Protein AF-A0A927X7N7-F1 (afdb_monomer_lite)

Radius of gyration: 31.45 Å; chains: 1; bounding box: 72×55×81 Å

Secondary structure (DSSP, 8-state):
--EEEEB---BT-GGGGGTT-TT-SSHHHHHHHHHHHHHHH--TTSEEEE-S--B-SSS-HHHHHTTS-SEEEEE--TT--S-HHHHHHHT-SEEESS-EEETTTEEE-SSPPHHHHH-TTSEEEE-S-TT---S-TTEEE-BGGGGTTSPEEHHHHHHHHHHHHTT----TT-STTGGG---SS-SS--B-TTSSB-HHHHHHTTEEEEEE-HHHHHHHHHHHHHHHHHHTT-GGGGGGSGGGS-HHHHHHHHHHHHHHHHHSTT---S-S--TTSTTS-HHHHHHHHHHHHHHHHHHHH-TTT-TT-S-TTTGGGSTTSS--EEEEETTEEEEEEETTTTTHHHHHHHHHHHHHH--HHHHHHHHTT--TTHHHHHHHHHHHTTT-----HHHHHHHHHHHHTTT-

pLDDT: mean 73.87, std 19.3, range [36.22, 98.62]

Sequence (408 aa):
MAIFVLSDTHFGHKRVLDFERFDFKTIEEHDEFIIKKWNSVVTKKDKVYHLGDVFFGKGDFQRIIHRLNGYKILVRGNHDQKGEEYFKRIGFDEVYSVPIYLQNNIVLSHEPLKEALDNPYLINIHGHLHGSTLKLDNYFCVSMDQINYTPMNLKNIIKHANKVLKSRKEKFLKEWYAKYYNFYIDKGIQYNEDGNVDIERSLSTQYIKIDLSYDELVLLNEISEFVTRIYLGQFSHLTSVGNLFDQKMIKEIENILAEIKEKYDGLSLGTTTGIYSQNAPNMAKICYDIHQKLRYQIYLSNKDRFENTVYSNNFIKASKENNVYVDRNEGKFILNVPLDLDKIIPNIIETYLYFYTWDNKSIVKIITNSSKNETYLLERILQLQNYFVFKNEEYIEKIRKLLEKFNC

Structure (mmCIF, N/CA/C/O backbone):
data_AF-A0A927X7N7-F1
#
_entry.id   AF-A0A927X7N7-F1
#
loop_
_atom_site.group_PDB
_atom_site.id
_atom_site.type_symbol
_atom_site.label_atom_id
_atom_site.label_alt_id
_atom_site.label_comp_id
_atom_site.label_asym_id
_atom_site.label_entity_id
_atom_site.label_seq_id
_atom_site.pdbx_PDB_ins_code
_atom_site.Cartn_x
_atom_site.Cartn_y
_atom_site.Cartn_z
_atom_site.occupancy
_atom_site.B_iso_or_equiv
_atom_site.auth_seq_id
_atom_site.auth_comp_id
_atom_site.auth_asym_id
_atom_site.auth_atom_id
_atom_site.pdbx_PDB_model_num
ATOM 1 N N . MET A 1 1 ? -7.754 4.394 -23.221 1.00 85.50 1 MET A N 1
ATOM 2 C CA . MET A 1 1 ? -6.333 4.690 -22.971 1.00 85.50 1 MET A CA 1
ATOM 3 C C . MET A 1 1 ? -5.984 4.130 -21.609 1.00 85.50 1 MET A C 1
ATOM 5 O O . MET A 1 1 ? -6.553 4.581 -20.620 1.00 85.50 1 MET A O 1
ATOM 9 N N . ALA A 1 2 ? -5.146 3.102 -21.574 1.00 95.25 2 ALA A N 1
ATOM 10 C CA . ALA A 1 2 ? -4.580 2.557 -20.349 1.00 95.25 2 ALA A CA 1
ATOM 11 C C . ALA A 1 2 ? -3.227 3.219 -20.043 1.00 95.25 2 ALA A C 1
ATOM 13 O O . ALA A 1 2 ? -2.623 3.858 -20.907 1.00 95.25 2 ALA A O 1
ATOM 14 N N . ILE A 1 3 ? -2.783 3.077 -18.795 1.00 96.56 3 ILE A N 1
ATOM 15 C CA . ILE A 1 3 ? -1.473 3.534 -18.334 1.00 96.56 3 ILE A CA 1
ATOM 16 C C . ILE A 1 3 ? -0.711 2.304 -17.857 1.00 96.56 3 ILE A C 1
ATOM 18 O O . ILE A 1 3 ? -1.228 1.545 -17.031 1.00 96.56 3 ILE A O 1
ATOM 22 N N . PHE A 1 4 ? 0.496 2.123 -18.375 1.00 98.06 4 PHE A N 1
ATOM 23 C CA . PHE A 1 4 ? 1.404 1.050 -18.003 1.00 98.06 4 PHE A CA 1
ATOM 24 C C . PHE A 1 4 ? 2.670 1.601 -17.353 1.00 98.06 4 PHE A C 1
ATOM 26 O O . PHE A 1 4 ? 3.049 2.745 -17.606 1.00 98.06 4 PHE A O 1
ATOM 33 N N . VAL A 1 5 ? 3.307 0.788 -16.514 1.00 97.81 5 VAL A N 1
ATOM 34 C CA . VAL A 1 5 ? 4.544 1.135 -15.808 1.00 97.81 5 VAL A CA 1
ATOM 35 C C . VAL A 1 5 ? 5.496 -0.062 -15.808 1.00 97.81 5 VAL A C 1
ATOM 37 O O . VAL A 1 5 ? 5.046 -1.206 -15.706 1.00 97.81 5 VAL A O 1
ATOM 40 N N . LEU A 1 6 ? 6.791 0.211 -15.950 1.00 98.31 6 LEU A N 1
ATOM 41 C CA . LEU A 1 6 ? 7.908 -0.741 -15.867 1.00 98.31 6 LEU A CA 1
ATOM 42 C C . LEU A 1 6 ? 9.229 0.012 -15.663 1.00 98.31 6 LEU A C 1
ATOM 44 O O . LEU A 1 6 ? 9.274 1.227 -15.854 1.00 98.31 6 LEU A O 1
ATOM 48 N N . SER A 1 7 ? 10.299 -0.710 -15.353 1.00 98.00 7 SER A N 1
ATOM 49 C CA . SER A 1 7 ? 11.662 -0.183 -15.248 1.00 98.00 7 SER A CA 1
ATOM 50 C C . SER A 1 7 ? 12.703 -1.186 -15.740 1.00 98.00 7 SER A C 1
ATOM 52 O O . SER A 1 7 ? 12.387 -2.363 -15.915 1.00 98.00 7 SER A O 1
ATOM 54 N N . ASP A 1 8 ? 13.945 -0.724 -15.905 1.00 97.50 8 ASP A N 1
ATOM 55 C CA . ASP A 1 8 ? 15.147 -1.565 -15.985 1.00 97.50 8 ASP A CA 1
ATOM 56 C C . ASP A 1 8 ? 15.133 -2.518 -17.192 1.00 97.50 8 ASP A C 1
ATOM 58 O O . ASP A 1 8 ? 15.432 -3.714 -17.090 1.00 97.50 8 ASP A O 1
ATOM 62 N N . THR A 1 9 ? 14.753 -1.985 -18.362 1.00 97.38 9 THR A N 1
ATOM 63 C CA . THR A 1 9 ? 14.808 -2.731 -19.631 1.00 97.38 9 THR A CA 1
ATOM 64 C C . THR A 1 9 ? 16.241 -3.099 -19.995 1.00 97.38 9 THR A C 1
ATOM 66 O O . THR A 1 9 ? 16.441 -4.165 -20.564 1.00 97.38 9 THR A O 1
ATOM 69 N N . HIS A 1 10 ? 17.227 -2.250 -19.675 1.00 96.25 10 HIS A N 1
ATOM 70 C CA . HIS A 1 10 ? 18.647 -2.492 -19.950 1.00 96.25 10 HIS A CA 1
ATOM 71 C C . HIS A 1 10 ? 18.942 -2.986 -21.378 1.00 96.25 10 HIS A C 1
ATOM 73 O O . HIS A 1 10 ? 19.803 -3.845 -21.585 1.00 96.25 10 HIS A O 1
ATOM 79 N N . PHE A 1 11 ? 18.269 -2.424 -22.386 1.00 96.81 11 PHE A N 1
ATOM 80 C CA . PHE A 1 11 ? 18.511 -2.794 -23.781 1.00 96.81 11 PHE A CA 1
ATOM 81 C C . PHE A 1 11 ? 20.000 -2.672 -24.144 1.00 96.81 11 PHE A C 1
ATOM 83 O O . PHE A 1 11 ? 20.681 -1.711 -23.763 1.00 96.81 11 PHE A O 1
ATOM 90 N N . GLY A 1 12 ? 20.526 -3.655 -24.878 1.00 94.44 12 GLY A N 1
ATOM 91 C CA . GLY A 1 12 ? 21.937 -3.706 -25.276 1.00 94.44 12 GLY A CA 1
ATOM 92 C C . GLY A 1 12 ? 22.947 -4.012 -24.154 1.00 94.44 12 GLY A C 1
ATOM 93 O O . GLY A 1 12 ? 24.152 -4.084 -24.426 1.00 94.44 12 GLY A O 1
ATOM 94 N N . HIS A 1 13 ? 22.510 -4.242 -22.910 1.00 94.31 13 HIS A N 1
ATOM 95 C CA . HIS A 1 13 ? 23.402 -4.505 -21.781 1.00 94.31 13 HIS A CA 1
ATOM 96 C C . HIS A 1 13 ? 23.939 -5.947 -21.765 1.00 94.31 13 HIS A C 1
ATOM 98 O O . HIS A 1 13 ? 23.544 -6.749 -20.939 1.00 94.31 13 HIS A O 1
ATOM 104 N N . LYS A 1 14 ? 24.919 -6.291 -22.608 1.00 94.06 14 LYS A N 1
ATOM 105 C CA . LYS A 1 14 ? 25.439 -7.678 -22.713 1.00 94.06 14 LYS A CA 1
ATOM 106 C C . LYS A 1 14 ? 25.784 -8.367 -21.383 1.00 94.06 14 LYS A C 1
ATOM 108 O O . LYS A 1 14 ? 25.515 -9.549 -21.240 1.00 94.06 14 LYS A O 1
ATOM 113 N N . ARG A 1 15 ? 26.359 -7.633 -20.424 1.00 92.44 15 ARG A N 1
ATOM 114 C CA . ARG A 1 15 ? 26.749 -8.183 -19.115 1.00 92.44 15 ARG A CA 1
ATOM 115 C C . ARG A 1 15 ? 25.564 -8.540 -18.223 1.00 92.44 15 ARG A C 1
ATOM 117 O O . ARG A 1 15 ? 25.735 -9.370 -17.345 1.00 92.44 15 ARG A O 1
ATOM 124 N N . VAL A 1 16 ? 24.382 -7.956 -18.438 1.00 91.31 16 VAL A N 1
ATOM 125 C CA . VAL A 1 16 ? 23.190 -8.243 -17.621 1.00 91.31 16 VAL A CA 1
ATOM 126 C C . VAL A 1 16 ? 22.792 -9.721 -17.691 1.00 91.31 16 VAL A C 1
ATOM 128 O O . VAL A 1 16 ? 22.247 -10.265 -16.735 1.00 91.31 16 VAL A O 1
ATOM 131 N N . LEU A 1 17 ? 23.125 -10.392 -18.799 1.00 92.44 17 LEU A N 1
ATOM 132 C CA . LEU A 1 17 ? 22.912 -11.827 -18.996 1.00 92.44 17 LEU A CA 1
ATOM 133 C C . LEU A 1 17 ? 23.724 -12.680 -18.013 1.00 92.44 17 LEU A C 1
ATOM 135 O O . LEU A 1 17 ? 23.289 -13.765 -17.640 1.00 92.44 17 LEU A O 1
ATOM 139 N N . ASP A 1 18 ? 24.879 -12.175 -17.570 1.00 90.00 18 ASP A N 1
ATOM 140 C CA . ASP A 1 18 ? 25.824 -12.916 -16.734 1.00 90.00 18 ASP A CA 1
ATOM 141 C C . ASP A 1 18 ? 25.447 -12.901 -15.246 1.00 90.00 18 ASP A C 1
ATOM 143 O O . ASP A 1 18 ? 25.983 -13.700 -14.479 1.00 90.00 18 ASP A O 1
ATOM 147 N N . PHE A 1 19 ? 24.581 -11.979 -14.808 1.00 86.56 19 PHE A N 1
ATOM 148 C CA . PHE A 1 19 ? 24.287 -11.791 -13.381 1.00 86.56 19 PHE A CA 1
ATOM 149 C C . PHE A 1 19 ? 22.804 -11.611 -13.031 1.00 86.56 19 PHE A C 1
ATOM 151 O O . PHE A 1 19 ? 22.468 -11.651 -11.849 1.00 86.56 19 PHE A O 1
ATOM 158 N N . GLU A 1 20 ? 21.917 -11.434 -14.013 1.00 86.25 20 GLU A N 1
ATOM 159 C CA . GLU A 1 20 ? 20.495 -11.163 -13.751 1.00 86.25 20 GLU A CA 1
ATOM 160 C C . GLU A 1 20 ? 19.556 -11.820 -14.776 1.00 86.25 20 GLU A C 1
ATOM 162 O O . GLU A 1 20 ? 18.546 -12.413 -14.412 1.00 86.25 20 GLU A O 1
ATOM 167 N N . ARG A 1 21 ? 19.902 -11.769 -16.068 1.00 91.00 21 ARG A N 1
ATOM 168 C CA . ARG A 1 21 ? 19.057 -12.186 -17.202 1.00 91.00 21 ARG A CA 1
ATOM 169 C C . ARG A 1 21 ? 19.477 -13.545 -17.776 1.00 91.00 21 ARG A C 1
ATOM 171 O O . ARG A 1 21 ? 19.653 -13.691 -18.984 1.00 91.00 21 ARG A O 1
ATOM 178 N N . PHE A 1 22 ? 19.635 -14.538 -16.904 1.00 88.75 22 PHE A N 1
ATOM 179 C CA . PHE A 1 22 ? 20.184 -15.862 -17.246 1.00 88.75 22 PHE A CA 1
ATOM 180 C C . PHE A 1 22 ? 19.350 -16.664 -18.261 1.00 88.75 22 PHE A C 1
ATOM 182 O O . PHE A 1 22 ? 19.844 -17.630 -18.840 1.00 88.75 22 PHE A O 1
ATOM 189 N N . ASP A 1 23 ? 18.093 -16.272 -18.480 1.00 91.31 23 ASP A N 1
ATOM 190 C CA . ASP A 1 23 ? 17.165 -16.952 -19.388 1.00 91.31 23 ASP A CA 1
ATOM 191 C C . ASP A 1 23 ? 17.466 -16.710 -20.879 1.00 91.31 23 ASP A C 1
ATOM 193 O O . ASP A 1 23 ? 16.881 -17.377 -21.734 1.00 91.31 23 ASP A O 1
ATOM 197 N N . PHE A 1 24 ? 18.368 -15.779 -21.213 1.00 95.38 24 PHE A N 1
ATOM 198 C CA . PHE A 1 24 ? 18.671 -15.404 -22.597 1.00 95.38 24 PHE A CA 1
ATOM 199 C C . PHE A 1 24 ? 20.110 -15.742 -22.973 1.00 95.38 24 PHE A C 1
ATOM 201 O O . PHE A 1 24 ? 21.051 -15.459 -22.232 1.00 95.38 24 PHE A O 1
ATOM 208 N N . LYS A 1 25 ? 20.299 -16.304 -24.170 1.00 94.44 25 LYS A N 1
ATOM 209 C CA . LYS A 1 25 ? 21.635 -16.675 -24.664 1.00 94.44 25 LYS A CA 1
ATOM 210 C C . LYS A 1 25 ? 22.382 -15.496 -25.266 1.00 94.44 25 LYS A C 1
ATOM 212 O O . LYS A 1 25 ? 23.611 -15.488 -25.271 1.00 94.44 25 LYS A O 1
ATOM 217 N N . THR A 1 26 ? 21.655 -14.529 -25.821 1.00 96.69 26 THR A N 1
ATOM 218 C CA . THR A 1 26 ? 22.235 -13.316 -26.404 1.00 96.69 26 THR A CA 1
ATOM 219 C C . THR A 1 26 ? 21.423 -12.083 -26.036 1.00 96.69 26 THR A C 1
ATOM 221 O O . THR A 1 26 ? 20.252 -12.169 -25.661 1.00 96.69 26 THR A O 1
ATOM 224 N N . ILE A 1 27 ? 22.048 -10.910 -26.158 1.00 95.19 27 ILE A N 1
ATOM 225 C CA . ILE A 1 27 ? 21.379 -9.648 -25.833 1.00 95.19 27 ILE A CA 1
ATOM 226 C C . ILE A 1 27 ? 20.285 -9.325 -26.851 1.00 95.19 27 ILE A C 1
ATOM 228 O O . ILE A 1 27 ? 19.275 -8.725 -26.517 1.00 95.19 27 ILE A O 1
ATOM 232 N N . GLU A 1 28 ? 20.448 -9.784 -28.088 1.00 95.50 28 GLU A N 1
ATOM 233 C CA . GLU A 1 28 ? 19.442 -9.656 -29.132 1.00 95.50 28 GLU A CA 1
ATOM 234 C C . GLU A 1 28 ? 18.194 -10.482 -28.791 1.00 95.50 28 GLU A C 1
ATOM 236 O O . GLU A 1 28 ? 17.083 -9.989 -28.947 1.00 95.50 28 GLU A O 1
ATOM 241 N N . GLU A 1 29 ? 18.354 -11.706 -28.270 1.00 97.50 29 GLU A N 1
ATOM 242 C CA . GLU A 1 29 ? 17.228 -12.528 -27.803 1.00 97.50 29 GLU A CA 1
ATOM 243 C C . GLU A 1 29 ? 16.470 -11.848 -26.653 1.00 97.50 29 GLU A C 1
ATOM 245 O O . GLU A 1 29 ? 15.239 -11.769 -26.680 1.00 97.50 29 GLU A O 1
ATOM 250 N N . HIS A 1 30 ? 17.208 -11.305 -25.683 1.00 96.69 30 HIS A N 1
ATOM 251 C CA . HIS A 1 30 ? 16.670 -10.526 -24.568 1.00 96.69 30 HIS A CA 1
ATOM 252 C C . HIS A 1 30 ? 15.881 -9.296 -25.045 1.00 96.69 30 HIS A C 1
ATOM 254 O O . HIS A 1 30 ? 14.713 -9.116 -24.686 1.00 96.69 30 HIS A O 1
ATOM 260 N N . ASP A 1 31 ? 16.492 -8.467 -25.892 1.00 97.00 31 ASP A N 1
ATOM 261 C CA . ASP A 1 31 ? 15.897 -7.220 -26.370 1.00 97.00 31 ASP A CA 1
ATOM 262 C C . ASP A 1 31 ? 14.623 -7.502 -27.191 1.00 97.00 31 ASP A C 1
ATOM 264 O O . ASP A 1 31 ? 13.586 -6.863 -26.988 1.00 97.00 31 ASP A O 1
ATOM 268 N N . GLU A 1 32 ? 14.653 -8.513 -28.067 1.00 97.94 32 GLU A N 1
ATOM 269 C CA . GLU A 1 32 ? 13.485 -8.964 -28.835 1.00 97.94 32 GLU A CA 1
ATOM 270 C C . GLU A 1 32 ? 12.359 -9.491 -27.941 1.00 97.94 32 GLU A C 1
ATOM 272 O O . GLU A 1 32 ? 11.175 -9.209 -28.175 1.00 97.94 32 GLU A O 1
ATOM 277 N N . PHE A 1 33 ? 12.708 -10.241 -26.895 1.00 97.94 33 PHE A N 1
ATOM 278 C CA . PHE A 1 33 ? 11.736 -10.766 -25.948 1.00 97.94 33 PHE A CA 1
ATOM 279 C C . PHE A 1 33 ? 11.012 -9.647 -25.198 1.00 97.94 33 PHE A C 1
ATOM 281 O O . PHE A 1 33 ? 9.778 -9.665 -25.122 1.00 97.94 33 PHE A O 1
ATOM 288 N N . ILE A 1 34 ? 11.743 -8.641 -24.709 1.00 98.12 34 ILE A N 1
ATOM 289 C CA . ILE A 1 34 ? 11.150 -7.478 -24.039 1.00 98.12 34 ILE A CA 1
ATOM 290 C C . ILE A 1 34 ? 10.229 -6.717 -24.994 1.00 98.12 34 ILE A C 1
ATOM 292 O O . ILE A 1 34 ? 9.098 -6.404 -24.621 1.00 98.12 34 ILE A O 1
ATOM 296 N N . ILE A 1 35 ? 10.645 -6.469 -26.243 1.00 98.50 35 ILE A N 1
ATOM 297 C CA . ILE A 1 35 ? 9.798 -5.797 -27.247 1.00 98.50 35 ILE A CA 1
ATOM 298 C C . ILE A 1 35 ? 8.498 -6.580 -27.470 1.00 98.50 35 ILE A C 1
ATOM 300 O O . ILE A 1 35 ? 7.408 -5.996 -27.510 1.00 98.50 35 ILE A O 1
ATOM 304 N N . LYS A 1 36 ? 8.586 -7.910 -27.585 1.00 98.50 36 LYS A N 1
ATOM 305 C CA . LYS A 1 36 ? 7.416 -8.783 -27.741 1.00 98.50 36 LYS A CA 1
ATOM 306 C C . LYS A 1 36 ? 6.487 -8.697 -26.529 1.00 98.50 36 LYS A C 1
ATOM 308 O O . LYS A 1 36 ? 5.278 -8.550 -26.706 1.00 98.50 36 LYS A O 1
ATOM 313 N N . LYS A 1 37 ? 7.026 -8.778 -25.310 1.00 98.38 37 LYS A N 1
ATOM 314 C CA . LYS A 1 37 ? 6.245 -8.686 -24.067 1.00 98.38 37 LYS A CA 1
ATOM 315 C C . LYS A 1 37 ? 5.596 -7.318 -23.900 1.00 98.38 37 LYS A C 1
ATOM 317 O O . LYS A 1 37 ? 4.398 -7.254 -23.627 1.00 98.38 37 LYS A O 1
ATOM 322 N N . TRP A 1 38 ? 6.332 -6.246 -24.174 1.00 98.62 38 TRP A N 1
ATOM 323 C CA . TRP A 1 38 ? 5.816 -4.881 -24.183 1.00 98.62 38 TRP A CA 1
ATOM 324 C C . TRP A 1 38 ? 4.609 -4.744 -25.109 1.00 98.62 38 TRP A C 1
ATOM 326 O O . TRP A 1 38 ? 3.512 -4.374 -24.688 1.00 98.62 38 TRP A O 1
ATOM 336 N N . ASN A 1 39 ? 4.785 -5.110 -26.378 1.00 98.62 39 ASN A N 1
ATOM 337 C CA . ASN A 1 39 ? 3.752 -4.947 -27.396 1.00 98.62 39 ASN A CA 1
ATOM 338 C C . ASN A 1 39 ? 2.583 -5.933 -27.248 1.00 98.62 39 ASN A C 1
ATOM 340 O O . ASN A 1 39 ? 1.542 -5.722 -27.867 1.00 98.62 39 ASN A O 1
ATOM 344 N N . SER A 1 40 ? 2.722 -6.980 -26.427 1.00 98.38 40 SER A N 1
ATOM 345 C CA . SER A 1 40 ? 1.627 -7.915 -26.135 1.00 98.38 40 SER A CA 1
ATOM 346 C C . SER A 1 40 ? 0.517 -7.306 -25.272 1.00 98.38 40 SER A C 1
ATOM 348 O O . SER A 1 40 ? -0.619 -7.773 -25.333 1.00 98.38 40 SER A O 1
ATOM 350 N N . VAL A 1 41 ? 0.826 -6.259 -24.495 1.00 98.06 41 VAL A N 1
ATOM 351 C CA . VAL A 1 41 ? -0.134 -5.604 -23.587 1.00 98.06 41 VAL A CA 1
ATOM 352 C C . VAL A 1 41 ? -0.330 -4.116 -23.873 1.00 98.06 41 VAL A C 1
ATOM 354 O O . VAL A 1 41 ? -1.368 -3.569 -23.506 1.00 98.06 41 VAL A O 1
ATOM 357 N N . VAL A 1 42 ? 0.624 -3.463 -24.545 1.00 98.50 42 VAL A N 1
ATOM 358 C CA . VAL A 1 42 ? 0.575 -2.026 -24.849 1.00 98.50 42 VAL A CA 1
ATOM 359 C C . VAL A 1 42 ? 0.154 -1.781 -26.296 1.00 98.50 42 VAL A C 1
ATOM 361 O O . VAL A 1 42 ? 0.798 -2.244 -27.242 1.00 98.50 42 VAL A O 1
ATOM 364 N N . THR A 1 43 ? -0.894 -0.975 -26.484 1.00 98.31 43 THR A N 1
ATOM 365 C CA . THR A 1 43 ? -1.308 -0.480 -27.803 1.00 98.31 43 THR A CA 1
ATOM 366 C C . THR A 1 43 ? -0.713 0.899 -28.096 1.00 98.31 43 THR A C 1
ATOM 368 O O . THR A 1 43 ? -0.289 1.626 -27.201 1.00 98.31 43 THR A O 1
ATOM 371 N N . LYS A 1 44 ? -0.744 1.328 -29.364 1.00 97.50 44 LYS A N 1
ATOM 372 C CA . LYS A 1 44 ? -0.259 2.661 -29.777 1.00 97.50 44 LYS A CA 1
ATOM 373 C C . LYS A 1 44 ? -0.983 3.840 -29.107 1.00 97.50 44 LYS A C 1
ATOM 375 O O . LYS A 1 44 ? -0.472 4.950 -29.152 1.00 97.50 44 LYS A O 1
ATOM 380 N N . LYS A 1 45 ? -2.172 3.620 -28.529 1.00 97.69 45 LYS A N 1
ATOM 381 C CA . LYS A 1 45 ? -2.984 4.661 -27.872 1.00 97.69 45 LYS A CA 1
ATOM 382 C C . LYS A 1 45 ? -2.753 4.745 -26.362 1.00 97.69 45 LYS A C 1
ATOM 384 O O . LYS A 1 45 ? -3.357 5.600 -25.719 1.00 97.69 45 LYS A O 1
ATOM 389 N N . ASP A 1 46 ? -1.978 3.830 -25.790 1.00 98.50 46 ASP A N 1
ATOM 390 C CA . ASP A 1 46 ? -1.747 3.764 -24.348 1.00 98.50 46 ASP A CA 1
ATOM 391 C C . ASP A 1 46 ? -0.544 4.611 -23.936 1.00 98.50 46 ASP A C 1
ATOM 393 O O . ASP A 1 46 ? 0.294 4.961 -24.766 1.00 98.50 46 ASP A O 1
ATOM 397 N N . LYS A 1 47 ? -0.463 4.942 -22.646 1.00 98.12 47 LYS A N 1
ATOM 398 C CA . LYS A 1 47 ? 0.695 5.620 -22.054 1.00 98.12 47 LYS A CA 1
ATOM 399 C C . LYS A 1 47 ? 1.564 4.616 -21.316 1.00 98.12 47 LYS A C 1
ATOM 401 O O . LYS A 1 47 ? 1.030 3.736 -20.639 1.00 98.12 47 LYS A O 1
ATOM 406 N N . VAL A 1 48 ? 2.879 4.780 -21.394 1.00 98.50 48 VAL A N 1
ATOM 407 C CA . VAL A 1 48 ? 3.836 3.956 -20.656 1.00 98.50 48 VAL A CA 1
ATOM 408 C C . VAL A 1 48 ? 4.825 4.841 -19.919 1.00 98.50 48 VAL A C 1
ATOM 410 O O . VAL A 1 48 ? 5.534 5.622 -20.545 1.00 98.50 48 VAL A O 1
ATOM 413 N N . TYR A 1 49 ? 4.882 4.690 -18.600 1.00 98.50 49 TYR A N 1
ATOM 414 C CA . TYR A 1 49 ? 5.944 5.243 -17.770 1.00 98.50 49 TYR A CA 1
ATOM 415 C C . TYR A 1 49 ? 7.083 4.224 -17.679 1.00 98.50 49 TYR A C 1
ATOM 417 O O . TYR A 1 49 ? 6.896 3.128 -17.153 1.00 98.50 49 TYR A O 1
ATOM 425 N N . HIS A 1 50 ? 8.250 4.585 -18.202 1.00 98.62 50 HIS A N 1
ATOM 426 C CA . HIS A 1 50 ? 9.492 3.851 -18.008 1.00 98.62 50 HIS A CA 1
ATOM 427 C C . HIS A 1 50 ? 10.250 4.494 -16.851 1.00 98.62 50 HIS A C 1
ATOM 429 O O . HIS A 1 50 ? 10.627 5.660 -16.940 1.00 98.62 50 HIS A O 1
ATOM 435 N N . LEU A 1 51 ? 10.474 3.756 -15.771 1.00 98.44 51 LEU A N 1
ATOM 436 C CA . LEU A 1 51 ? 11.067 4.280 -14.542 1.00 98.44 51 LEU A CA 1
ATOM 437 C C . LEU A 1 51 ? 12.586 4.130 -14.513 1.00 98.44 51 LEU A C 1
ATOM 439 O O . LEU A 1 51 ? 13.148 3.805 -13.483 1.00 98.44 51 LEU A O 1
ATOM 443 N N . GLY A 1 52 ? 13.237 4.400 -15.640 1.00 97.50 52 GLY A N 1
ATOM 444 C CA . GLY A 1 52 ? 14.690 4.507 -15.701 1.00 97.50 52 GLY A CA 1
ATOM 445 C C . GLY A 1 52 ? 15.422 3.244 -16.140 1.00 97.50 52 GLY A C 1
ATOM 446 O O . GLY A 1 52 ? 14.830 2.172 -16.253 1.00 97.50 52 GLY A O 1
ATOM 447 N N . ASP A 1 53 ? 16.701 3.432 -16.444 1.00 97.12 53 ASP A N 1
ATOM 448 C CA . ASP A 1 53 ? 17.668 2.434 -16.900 1.00 97.12 53 ASP A CA 1
ATOM 449 C C . ASP A 1 53 ? 17.227 1.719 -18.183 1.00 97.12 53 ASP A C 1
ATOM 451 O O . ASP A 1 53 ? 17.028 0.502 -18.262 1.00 97.12 53 ASP A O 1
ATOM 455 N N . VAL A 1 54 ? 17.053 2.532 -19.230 1.00 97.12 54 VAL A N 1
ATOM 456 C CA . VAL A 1 54 ? 16.497 2.087 -20.515 1.00 97.12 54 VAL A CA 1
ATOM 457 C C . VAL A 1 54 ? 17.488 1.225 -21.301 1.00 97.12 54 VAL A C 1
ATOM 459 O O . VAL A 1 54 ? 17.131 0.233 -21.929 1.00 97.12 54 VAL A O 1
ATOM 462 N N . PHE A 1 55 ? 18.755 1.620 -21.329 1.00 94.81 55 PHE A N 1
ATOM 463 C CA . PHE A 1 55 ? 19.776 0.936 -22.116 1.00 94.81 55 PHE A CA 1
ATOM 464 C C . PHE A 1 55 ? 21.157 1.095 -21.497 1.00 94.81 55 PHE A C 1
ATOM 466 O O . PHE A 1 55 ? 21.414 2.023 -20.731 1.00 94.81 55 PHE A O 1
ATOM 473 N N . PHE A 1 56 ? 22.080 0.215 -21.881 1.00 89.94 56 PHE A N 1
ATOM 474 C CA . PHE A 1 56 ? 23.475 0.307 -21.467 1.00 89.94 56 PHE A CA 1
ATOM 475 C C . PHE A 1 56 ? 24.425 0.101 -22.647 1.00 89.94 56 PHE A C 1
ATOM 477 O O . PHE A 1 56 ? 24.232 -0.765 -23.497 1.00 89.94 56 PHE A O 1
ATOM 484 N N . GLY A 1 57 ? 25.508 0.877 -22.674 1.00 82.69 57 GLY A N 1
ATOM 485 C CA . GLY A 1 57 ? 26.558 0.748 -23.681 1.00 82.69 57 GLY A CA 1
ATOM 486 C C . GLY A 1 57 ? 26.246 1.461 -24.999 1.00 82.69 57 GLY A C 1
ATOM 487 O O . GLY A 1 57 ? 25.685 2.556 -25.021 1.00 82.69 57 GLY A O 1
ATOM 488 N N . LYS A 1 58 ? 26.707 0.878 -26.110 1.00 80.62 58 LYS A N 1
ATOM 489 C CA . LYS A 1 58 ? 26.561 1.429 -27.465 1.00 80.62 58 LYS A CA 1
ATOM 490 C C . LYS A 1 58 ? 25.646 0.519 -28.280 1.00 80.62 58 LYS A C 1
ATOM 492 O O . LYS A 1 58 ? 25.909 -0.676 -28.365 1.00 80.62 58 LYS A O 1
ATOM 497 N N . GLY A 1 59 ? 24.635 1.093 -28.919 1.00 82.62 59 GLY A N 1
ATOM 498 C CA . GLY A 1 59 ? 23.694 0.373 -29.771 1.00 82.62 59 GLY A CA 1
ATOM 499 C C . GLY A 1 59 ? 22.778 1.331 -30.527 1.00 82.62 59 GLY A C 1
ATOM 500 O O . GLY A 1 59 ? 22.755 2.533 -30.247 1.00 82.62 59 GLY A O 1
ATOM 501 N N . ASP A 1 60 ? 22.022 0.803 -31.488 1.00 87.75 60 ASP A N 1
ATOM 502 C CA . ASP A 1 60 ? 20.983 1.562 -32.191 1.00 87.75 60 ASP A CA 1
ATOM 503 C C . ASP A 1 60 ? 19.683 1.565 -31.370 1.00 87.75 60 ASP A C 1
ATOM 505 O O . ASP A 1 60 ? 18.681 0.930 -31.707 1.00 87.75 60 ASP A O 1
ATOM 509 N N . PHE A 1 61 ? 19.723 2.264 -30.234 1.00 93.12 61 PHE A N 1
ATOM 510 C CA . PHE A 1 61 ? 18.591 2.339 -29.309 1.00 93.12 61 PHE A CA 1
ATOM 511 C C . PHE A 1 61 ? 17.387 3.045 -29.933 1.00 93.12 61 PHE A C 1
ATOM 513 O O . PHE A 1 61 ? 16.253 2.720 -29.599 1.00 93.12 61 PHE A O 1
ATOM 520 N N . GLN A 1 62 ? 17.605 3.946 -30.897 1.00 95.69 62 GLN A N 1
ATOM 521 C CA . GLN A 1 62 ? 16.513 4.580 -31.630 1.00 95.69 62 GLN A CA 1
ATOM 522 C C . GLN A 1 62 ? 15.650 3.533 -32.342 1.00 95.69 62 GLN A C 1
ATOM 524 O O . GLN A 1 62 ? 14.426 3.568 -32.200 1.00 95.69 62 GLN A O 1
ATOM 529 N N . ARG A 1 63 ? 16.260 2.564 -33.041 1.00 95.69 63 ARG A N 1
ATOM 530 C CA . ARG A 1 63 ? 15.506 1.470 -33.679 1.00 95.69 63 ARG A CA 1
ATOM 531 C C . ARG A 1 63 ? 14.718 0.629 -32.679 1.00 95.69 63 ARG A C 1
ATOM 533 O O . ARG A 1 63 ? 13.607 0.219 -33.001 1.00 95.69 63 ARG A O 1
ATOM 540 N N . ILE A 1 64 ? 15.262 0.383 -31.488 1.00 96.62 64 ILE A N 1
ATOM 541 C CA . ILE A 1 64 ? 14.569 -0.374 -30.435 1.00 96.62 64 ILE A CA 1
ATOM 542 C C . ILE A 1 64 ? 13.359 0.413 -29.922 1.00 96.62 64 ILE A C 1
ATOM 544 O O . ILE A 1 64 ? 12.236 -0.085 -29.975 1.00 96.62 64 ILE A O 1
ATOM 548 N N . ILE A 1 65 ? 13.554 1.668 -29.505 1.00 97.81 65 ILE A N 1
ATOM 549 C CA . ILE A 1 65 ? 12.494 2.492 -28.904 1.00 97.81 65 ILE A CA 1
ATOM 550 C C . ILE A 1 65 ? 11.338 2.748 -29.881 1.00 97.81 65 ILE A C 1
ATOM 552 O O . ILE A 1 65 ? 10.177 2.729 -29.472 1.00 97.81 65 ILE A O 1
ATOM 556 N N . HIS A 1 66 ? 11.612 2.904 -31.179 1.00 97.31 66 HIS A N 1
ATOM 557 C CA . HIS A 1 66 ? 10.566 3.090 -32.196 1.00 97.31 66 HIS A CA 1
ATOM 558 C C . HIS A 1 66 ? 9.682 1.851 -32.414 1.00 97.31 66 HIS A C 1
ATOM 560 O O . HIS A 1 66 ? 8.585 1.967 -32.961 1.00 97.31 66 HIS A O 1
ATOM 566 N N . ARG A 1 67 ? 10.128 0.663 -31.989 1.00 98.19 67 ARG A N 1
ATOM 567 C CA . ARG A 1 67 ? 9.337 -0.575 -32.059 1.00 98.19 67 ARG A CA 1
ATOM 568 C C . ARG A 1 67 ? 8.415 -0.759 -30.858 1.00 98.19 67 ARG A C 1
ATOM 570 O O . ARG A 1 67 ? 7.562 -1.645 -30.896 1.00 98.19 67 ARG A O 1
ATOM 577 N N . LEU A 1 68 ? 8.572 0.045 -29.809 1.00 98.56 68 LEU A N 1
ATOM 578 C CA . LEU A 1 68 ? 7.747 -0.015 -28.608 1.00 98.56 68 LEU A CA 1
ATOM 579 C C . LEU A 1 68 ? 6.467 0.804 -28.803 1.00 98.56 68 LEU A C 1
ATOM 581 O O . LEU A 1 68 ? 6.502 2.013 -29.055 1.00 98.56 68 LEU A O 1
ATOM 585 N N . ASN A 1 69 ? 5.322 0.138 -28.662 1.00 98.56 69 ASN A N 1
ATOM 586 C CA . ASN A 1 69 ? 4.017 0.783 -28.714 1.00 98.56 69 ASN A CA 1
ATOM 587 C C . ASN A 1 69 ? 3.812 1.756 -27.544 1.00 98.56 69 ASN A C 1
ATOM 589 O O . ASN A 1 69 ? 4.323 1.554 -26.442 1.00 98.56 69 ASN A O 1
ATOM 593 N N . GLY A 1 70 ? 2.965 2.756 -27.781 1.00 98.31 70 GLY A N 1
ATOM 594 C CA . GLY A 1 70 ? 2.474 3.682 -26.767 1.00 98.31 70 GLY A CA 1
ATOM 595 C C . GLY A 1 70 ? 3.216 5.016 -26.738 1.00 98.31 70 GLY A C 1
ATOM 596 O O . GLY A 1 70 ? 4.280 5.188 -27.342 1.00 98.31 70 GLY A O 1
ATOM 597 N N . TYR A 1 71 ? 2.610 5.953 -26.020 1.00 98.50 71 TYR A N 1
ATOM 598 C CA . TYR A 1 71 ? 3.179 7.242 -25.656 1.00 98.50 71 TYR A CA 1
ATOM 599 C C . TYR A 1 71 ? 4.102 7.044 -24.450 1.00 98.50 71 TYR A C 1
ATOM 601 O O . TYR A 1 71 ? 3.642 6.660 -23.370 1.00 98.50 71 TYR A O 1
ATOM 609 N N . LYS A 1 72 ? 5.404 7.223 -24.651 1.00 98.62 72 LYS A N 1
ATOM 610 C CA . LYS A 1 72 ? 6.467 6.798 -23.738 1.00 98.62 72 LYS A CA 1
ATOM 611 C C . LYS A 1 72 ? 6.975 7.981 -22.928 1.00 98.62 72 LYS A C 1
ATOM 613 O O . LYS A 1 72 ? 7.494 8.946 -23.479 1.00 98.62 72 LYS A O 1
ATOM 618 N N . ILE A 1 73 ? 6.866 7.861 -21.614 1.00 98.62 73 ILE A N 1
ATOM 619 C CA . ILE A 1 73 ? 7.308 8.849 -20.636 1.00 98.62 73 ILE A CA 1
ATOM 620 C C . ILE A 1 73 ? 8.460 8.229 -19.852 1.00 98.62 73 ILE A C 1
ATOM 622 O O . ILE A 1 73 ? 8.279 7.186 -19.229 1.00 98.62 73 ILE A O 1
ATOM 626 N N . LEU A 1 74 ? 9.636 8.845 -19.882 1.00 98.62 74 LEU A N 1
ATOM 627 C CA . LEU A 1 74 ? 10.803 8.381 -19.135 1.00 98.62 74 LEU A CA 1
ATOM 628 C C . LEU A 1 74 ? 10.952 9.161 -17.828 1.00 98.62 74 LEU A C 1
ATOM 630 O O . LEU A 1 74 ? 11.050 10.383 -17.856 1.00 98.62 74 LEU A O 1
ATOM 634 N N . VAL A 1 75 ? 11.047 8.460 -16.702 1.00 98.31 75 VAL A N 1
ATOM 635 C CA . VAL A 1 75 ? 11.634 8.974 -15.457 1.00 98.31 75 VAL A CA 1
ATOM 636 C C . VAL A 1 75 ? 13.047 8.412 -15.391 1.00 98.31 75 VAL A C 1
ATOM 638 O O . VAL A 1 75 ? 13.206 7.207 -15.263 1.00 98.31 75 VAL A O 1
ATOM 641 N N . ARG A 1 76 ? 14.063 9.256 -15.575 1.00 97.56 76 ARG A N 1
ATOM 642 C CA . ARG A 1 76 ? 15.452 8.813 -15.774 1.00 97.56 76 ARG A CA 1
ATOM 643 C C . ARG A 1 76 ? 15.998 8.082 -14.546 1.00 97.56 76 ARG A C 1
ATOM 645 O O . ARG A 1 76 ? 15.828 8.558 -13.424 1.00 97.56 76 ARG A O 1
ATOM 652 N N . GLY A 1 77 ? 16.686 6.971 -14.797 1.00 96.31 77 GLY A N 1
ATOM 653 C CA . GLY A 1 77 ? 17.456 6.226 -13.804 1.00 96.31 77 GLY A CA 1
ATOM 654 C C . GLY A 1 77 ? 18.922 6.642 -13.737 1.00 96.31 77 GLY A C 1
ATOM 655 O O . GLY A 1 77 ? 19.367 7.546 -14.455 1.00 96.31 77 GLY A O 1
ATOM 656 N N . ASN A 1 78 ? 19.694 5.988 -12.868 1.00 94.38 78 ASN A N 1
ATOM 657 C CA . ASN A 1 78 ? 21.102 6.328 -12.651 1.00 94.38 78 ASN A CA 1
ATOM 658 C C . ASN A 1 78 ? 21.999 5.965 -13.852 1.00 94.38 78 ASN A C 1
ATOM 660 O O . ASN A 1 78 ? 23.056 6.581 -14.039 1.00 94.38 78 ASN A O 1
ATOM 664 N N . HIS A 1 79 ? 21.590 5.018 -14.701 1.00 91.88 79 HIS A N 1
ATOM 665 C CA . HIS A 1 79 ? 22.294 4.685 -15.942 1.00 91.88 79 HIS A CA 1
ATOM 666 C C . HIS A 1 79 ? 21.853 5.536 -17.145 1.00 91.88 79 HIS A C 1
ATOM 668 O O . HIS A 1 79 ? 22.576 5.614 -18.144 1.00 91.88 79 HIS A O 1
ATOM 674 N N . ASP A 1 80 ? 20.756 6.289 -17.031 1.00 94.06 80 ASP A N 1
ATOM 675 C CA . ASP A 1 80 ? 20.247 7.189 -18.071 1.00 94.06 80 ASP A CA 1
ATOM 676 C C . ASP A 1 80 ? 20.991 8.537 -18.098 1.00 94.06 80 ASP A C 1
ATOM 678 O O . ASP A 1 80 ? 20.410 9.620 -17.995 1.00 94.06 80 ASP A O 1
ATOM 682 N N . GLN A 1 81 ? 22.313 8.503 -18.260 1.00 90.94 81 GLN A N 1
ATOM 683 C CA . GLN A 1 81 ? 23.188 9.680 -18.140 1.00 90.94 81 GLN A CA 1
ATOM 684 C C . GLN A 1 81 ? 23.060 10.691 -19.294 1.00 90.94 81 GLN A C 1
ATOM 686 O O . GLN A 1 81 ? 23.600 11.796 -19.222 1.00 90.94 81 GLN A O 1
ATOM 691 N N . LYS A 1 82 ? 22.360 10.340 -20.380 1.00 92.06 82 LYS A N 1
ATOM 692 C CA . LYS A 1 82 ? 22.131 11.249 -21.513 1.00 92.06 82 LYS A CA 1
ATOM 693 C C . LYS A 1 82 ? 21.088 12.318 -21.165 1.00 92.06 82 LYS A C 1
ATOM 695 O O . LYS A 1 82 ? 20.190 12.088 -20.367 1.00 92.06 82 LYS A O 1
ATOM 700 N N . GLY A 1 83 ? 21.205 13.497 -21.773 1.00 91.25 83 GLY A N 1
ATOM 701 C CA . GLY A 1 83 ? 20.247 14.588 -21.569 1.00 91.25 83 GLY A CA 1
ATOM 702 C C . GLY A 1 83 ? 18.854 14.280 -22.127 1.00 91.25 83 GLY A C 1
ATOM 703 O O . GLY A 1 83 ? 18.692 13.412 -22.984 1.00 91.25 83 GLY A O 1
ATOM 704 N N . GLU A 1 84 ? 17.852 15.033 -21.678 1.00 95.06 84 GLU A N 1
ATOM 705 C CA . GLU A 1 84 ? 16.452 14.911 -22.113 1.00 95.06 84 GLU A CA 1
ATOM 706 C C . GLU A 1 84 ? 16.285 14.944 -23.642 1.00 95.06 84 GLU A C 1
ATOM 708 O O . GLU A 1 84 ? 15.592 14.095 -24.204 1.00 95.06 84 GLU A O 1
ATOM 713 N N . GLU A 1 85 ? 16.976 15.853 -24.336 1.00 96.19 85 GLU A N 1
ATOM 714 C CA . GLU A 1 85 ? 16.905 15.969 -25.801 1.00 96.19 85 GLU A CA 1
ATOM 715 C C . GLU A 1 85 ? 17.334 14.690 -26.528 1.00 96.19 85 GLU A C 1
ATOM 717 O O . GLU A 1 85 ? 16.799 14.360 -27.587 1.00 96.19 85 GLU A O 1
ATOM 722 N N . TYR A 1 86 ? 18.299 13.950 -25.969 1.00 96.00 86 TYR A N 1
ATOM 723 C CA . TYR A 1 86 ? 18.722 12.672 -26.535 1.00 96.00 86 TYR A CA 1
ATOM 724 C C . TYR A 1 86 ? 17.578 11.659 -26.472 1.00 96.00 86 TYR A C 1
ATOM 726 O O . TYR A 1 86 ? 17.251 11.048 -27.488 1.00 96.00 86 TYR A O 1
ATOM 734 N N . PHE A 1 87 ? 16.956 11.510 -25.300 1.00 97.44 87 PHE A N 1
ATOM 735 C CA . PHE A 1 87 ? 15.870 10.556 -25.085 1.00 97.44 87 PHE A CA 1
ATOM 736 C C . PHE A 1 87 ? 14.634 10.897 -25.922 1.00 97.44 87 PHE A C 1
ATOM 738 O O . PHE A 1 87 ? 14.052 10.008 -26.546 1.00 97.44 87 PHE A O 1
ATOM 745 N N . LYS A 1 88 ? 14.302 12.189 -26.037 1.00 97.38 88 LYS A N 1
ATOM 746 C CA . LYS A 1 88 ? 13.245 12.654 -26.941 1.00 97.38 88 LYS A CA 1
ATOM 747 C C . LYS A 1 88 ? 13.541 12.305 -28.398 1.00 97.38 88 LYS A C 1
ATOM 749 O O . LYS A 1 88 ? 12.709 11.714 -29.081 1.00 97.38 88 LYS A O 1
ATOM 754 N N . ARG A 1 89 ? 14.764 12.578 -28.865 1.00 96.69 89 ARG A N 1
ATOM 755 C CA . ARG A 1 89 ? 15.182 12.282 -30.246 1.00 96.69 89 ARG A CA 1
ATOM 756 C C . ARG A 1 89 ? 15.102 10.794 -30.597 1.00 96.69 89 ARG A C 1
ATOM 758 O O . ARG A 1 89 ? 14.774 10.465 -31.733 1.00 96.69 89 ARG A O 1
ATOM 765 N N . ILE A 1 90 ? 15.411 9.895 -29.661 1.00 95.81 90 ILE A N 1
ATOM 766 C CA . ILE A 1 90 ? 15.357 8.449 -29.930 1.00 95.81 90 ILE A CA 1
ATOM 767 C C . ILE A 1 90 ? 13.942 7.858 -29.841 1.00 95.81 90 ILE A C 1
ATOM 769 O O . ILE A 1 90 ? 13.772 6.693 -30.198 1.00 95.81 90 ILE A O 1
ATOM 773 N N . GLY A 1 91 ? 12.941 8.639 -29.418 1.00 96.75 91 GLY A N 1
ATOM 774 C CA . GLY A 1 91 ? 11.527 8.268 -29.504 1.00 96.75 91 GLY A CA 1
ATOM 775 C C . GLY A 1 91 ? 10.741 8.263 -28.190 1.00 96.75 91 GLY A C 1
ATOM 776 O O . GLY A 1 91 ? 9.635 7.724 -28.190 1.00 96.75 91 GLY A O 1
ATOM 777 N N . PHE A 1 92 ? 11.267 8.810 -27.086 1.00 98.38 92 PHE A N 1
ATOM 778 C CA . PHE A 1 92 ? 10.442 9.124 -25.909 1.00 98.38 92 PHE A CA 1
ATOM 779 C C . PHE A 1 92 ? 9.663 10.423 -26.131 1.00 98.38 92 PHE A C 1
ATOM 781 O O . PHE A 1 92 ? 10.190 11.383 -26.685 1.00 98.38 92 PHE A O 1
ATOM 788 N N . ASP A 1 93 ? 8.417 10.470 -25.681 1.00 98.38 93 ASP A N 1
ATOM 789 C CA . ASP A 1 93 ? 7.549 11.633 -25.860 1.00 98.38 93 ASP A CA 1
ATOM 790 C C . ASP A 1 93 ? 7.774 12.674 -24.746 1.00 98.38 93 ASP A C 1
ATOM 792 O O . ASP A 1 93 ? 7.840 13.879 -24.995 1.00 98.38 93 ASP A O 1
ATOM 796 N N . GLU A 1 94 ? 7.988 12.203 -23.514 1.00 98.25 94 GLU A N 1
ATOM 797 C CA . GLU A 1 94 ? 8.319 13.026 -22.345 1.00 98.25 94 GLU A CA 1
ATOM 798 C C . GLU A 1 94 ? 9.476 12.404 -21.561 1.00 98.25 94 GLU A C 1
ATOM 800 O O . GLU A 1 94 ? 9.640 11.182 -21.524 1.00 98.25 94 GLU A O 1
ATOM 805 N N . VAL A 1 95 ? 10.290 13.247 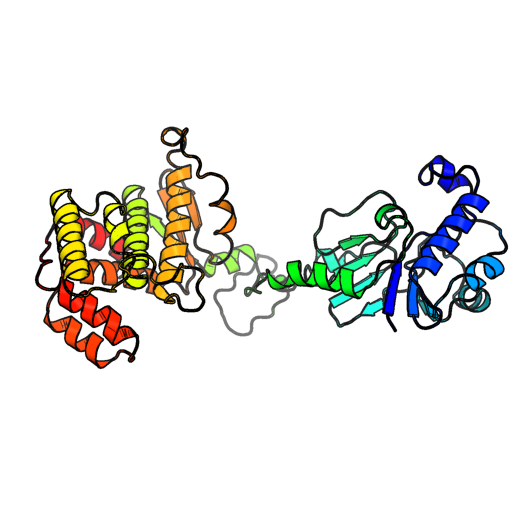-20.925 1.00 98.12 95 VAL A N 1
ATOM 806 C CA . VAL A 1 95 ? 11.454 12.816 -20.147 1.00 98.12 95 VAL A CA 1
ATOM 807 C C . VAL A 1 95 ? 11.566 13.693 -18.911 1.00 98.12 95 VAL A C 1
ATOM 809 O O . VAL A 1 95 ? 11.533 14.914 -19.009 1.00 98.12 95 VAL A O 1
ATOM 812 N N . TYR A 1 96 ? 11.734 13.059 -17.759 1.00 97.25 96 TYR A N 1
ATOM 813 C CA . TYR A 1 96 ? 11.820 13.696 -16.457 1.00 97.25 96 TYR A CA 1
ATOM 814 C C . TYR A 1 96 ? 13.078 13.218 -15.738 1.00 97.25 96 TYR A C 1
ATOM 816 O O . TYR A 1 96 ? 13.404 12.032 -15.748 1.00 97.25 96 TYR A O 1
ATOM 824 N N . SER A 1 97 ? 13.792 14.144 -15.103 1.00 93.69 97 SER A N 1
ATOM 825 C CA . SER A 1 97 ? 14.932 13.843 -14.224 1.00 93.69 97 SER A CA 1
ATOM 826 C C . SER A 1 97 ? 14.545 13.764 -12.748 1.00 93.69 97 SER A C 1
ATOM 828 O O . SER A 1 97 ? 15.414 13.612 -11.898 1.00 93.69 97 SER A O 1
ATOM 830 N N . VAL A 1 98 ? 13.260 13.937 -12.440 1.00 93.56 98 VAL A N 1
ATOM 831 C CA . VAL A 1 98 ? 12.717 13.964 -11.081 1.00 93.56 98 VAL A CA 1
ATOM 832 C C . VAL A 1 98 ? 11.502 13.041 -10.986 1.00 93.56 98 VAL A C 1
ATOM 834 O O . VAL A 1 98 ? 10.863 12.782 -12.012 1.00 93.56 98 VAL A O 1
ATOM 837 N N . PRO A 1 99 ? 11.161 12.556 -9.779 1.00 95.69 99 PRO A N 1
ATOM 838 C CA . PRO A 1 99 ? 9.962 11.756 -9.571 1.00 95.69 99 PRO A CA 1
ATOM 839 C C . PRO A 1 99 ? 8.676 12.463 -10.015 1.00 95.69 99 PRO A C 1
ATOM 841 O O . PRO A 1 99 ? 8.543 13.682 -9.892 1.00 95.69 99 PRO A O 1
ATOM 844 N N . ILE A 1 100 ? 7.700 11.685 -10.487 1.00 95.00 100 ILE A N 1
ATOM 845 C CA . ILE A 1 100 ? 6.392 12.182 -10.935 1.00 95.00 100 ILE A CA 1
ATOM 846 C C . ILE A 1 100 ? 5.325 11.794 -9.918 1.00 95.00 100 ILE A C 1
ATOM 848 O O . ILE A 1 100 ? 5.143 10.615 -9.620 1.00 95.00 100 ILE A O 1
ATOM 852 N N . TYR A 1 101 ? 4.562 12.778 -9.446 1.00 91.56 101 TYR A N 1
ATOM 853 C CA . TYR A 1 101 ? 3.408 12.548 -8.581 1.00 91.56 101 TYR A CA 1
ATOM 854 C C . TYR A 1 101 ? 2.127 12.383 -9.403 1.00 91.56 101 TYR A C 1
ATOM 856 O O . TYR A 1 101 ? 1.771 13.234 -10.218 1.00 91.56 101 TYR A O 1
ATOM 864 N N . LEU A 1 102 ? 1.410 11.287 -9.163 1.00 85.50 102 LEU A N 1
ATOM 865 C CA . LEU A 1 102 ? 0.104 10.982 -9.734 1.00 85.50 102 LEU A CA 1
ATOM 866 C C . LEU A 1 102 ? -0.948 10.928 -8.621 1.00 85.50 102 LEU A C 1
ATOM 868 O O . LEU A 1 102 ? -0.707 10.363 -7.558 1.00 85.50 102 LEU A O 1
ATOM 872 N N . GLN A 1 103 ? -2.140 11.476 -8.882 1.00 73.12 103 GLN A N 1
ATOM 873 C CA . GLN A 1 103 ? -3.319 11.367 -7.999 1.00 73.12 103 GLN A CA 1
ATOM 874 C C . GLN A 1 103 ? -3.043 11.698 -6.513 1.00 73.12 103 GLN A C 1
ATOM 876 O O . GLN A 1 103 ? -3.687 11.152 -5.623 1.00 73.12 103 GLN A O 1
ATOM 881 N N . ASN A 1 104 ? -2.100 12.609 -6.252 1.00 69.12 104 ASN A N 1
ATOM 882 C CA . ASN A 1 104 ? -1.653 13.110 -4.943 1.00 69.12 104 ASN A CA 1
ATOM 883 C C . ASN A 1 104 ? -0.931 12.114 -4.018 1.00 69.12 104 ASN A C 1
ATOM 885 O O . ASN A 1 104 ? -0.167 12.559 -3.168 1.00 69.12 104 ASN A O 1
ATOM 889 N N . ASN A 1 105 ? -1.128 10.802 -4.158 1.00 81.88 105 ASN A N 1
ATOM 890 C CA . ASN A 1 105 ? -0.565 9.801 -3.243 1.00 81.88 105 ASN A CA 1
ATOM 891 C C . ASN A 1 105 ? 0.196 8.664 -3.937 1.00 81.88 105 ASN A C 1
ATOM 893 O O . ASN A 1 105 ? 0.492 7.651 -3.305 1.00 81.88 105 ASN A O 1
ATOM 897 N N . ILE A 1 106 ? 0.512 8.808 -5.223 1.00 89.75 106 ILE A N 1
ATOM 898 C CA . ILE A 1 106 ? 1.357 7.869 -5.960 1.00 89.75 106 ILE A CA 1
ATOM 899 C C . ILE A 1 106 ? 2.558 8.638 -6.481 1.00 89.75 106 ILE A C 1
ATOM 901 O O . ILE A 1 106 ? 2.396 9.675 -7.118 1.00 89.75 106 ILE A O 1
ATOM 905 N N . VAL A 1 107 ? 3.752 8.114 -6.246 1.00 94.81 107 VAL A N 1
ATOM 906 C CA . VAL A 1 107 ? 4.992 8.672 -6.773 1.00 94.81 107 VAL A CA 1
ATOM 907 C C . VAL A 1 107 ? 5.709 7.634 -7.625 1.00 94.81 107 VAL A C 1
ATOM 909 O O . VAL A 1 107 ? 5.917 6.492 -7.208 1.00 94.81 107 VAL A O 1
ATOM 912 N N . LEU A 1 108 ? 6.046 8.044 -8.843 1.00 96.88 108 LEU A N 1
ATOM 913 C CA . LEU A 1 108 ? 6.827 7.280 -9.803 1.00 96.88 108 LEU A CA 1
ATOM 914 C C . LEU A 1 108 ? 8.275 7.765 -9.750 1.00 96.88 108 LEU A C 1
ATOM 916 O O . LEU A 1 108 ? 8.531 8.945 -9.994 1.00 96.88 108 LEU A O 1
ATOM 920 N N . SER A 1 109 ? 9.211 6.874 -9.458 1.00 97.56 109 SER A N 1
ATOM 921 C CA . SER A 1 109 ? 10.647 7.172 -9.391 1.00 97.56 109 SER A CA 1
ATOM 922 C C . SER A 1 109 ? 11.455 6.007 -9.948 1.00 97.56 109 SER A C 1
ATOM 924 O O . SER A 1 109 ? 10.927 4.911 -10.081 1.00 97.56 109 SER A O 1
ATOM 926 N N . HIS A 1 110 ? 12.727 6.218 -10.279 1.00 97.75 110 HIS A N 1
ATOM 927 C CA . HIS A 1 110 ? 13.611 5.089 -10.568 1.00 97.75 110 HIS A CA 1
ATOM 928 C C . HIS A 1 110 ? 14.026 4.383 -9.272 1.00 97.75 110 HIS A C 1
ATOM 930 O O . HIS A 1 110 ? 13.689 3.222 -9.059 1.00 97.75 110 HIS A O 1
ATOM 936 N N . GLU A 1 111 ? 14.675 5.112 -8.365 1.00 96.81 111 GLU A N 1
ATOM 937 C CA . GLU A 1 111 ? 15.076 4.598 -7.054 1.00 96.81 111 GLU A CA 1
ATOM 938 C C . GLU A 1 111 ? 13.905 4.619 -6.056 1.00 96.81 111 GLU A C 1
ATOM 940 O O . GLU A 1 111 ? 13.028 5.488 -6.158 1.00 96.81 111 GLU A O 1
ATOM 945 N N . PRO A 1 112 ? 13.879 3.710 -5.064 1.00 95.19 112 PRO A N 1
ATOM 946 C CA . PRO A 1 112 ? 12.946 3.806 -3.950 1.00 95.19 112 PRO A CA 1
ATOM 947 C C . PRO A 1 112 ? 13.103 5.133 -3.195 1.00 95.19 112 PRO A C 1
ATOM 949 O O . PRO A 1 112 ? 14.200 5.502 -2.780 1.00 95.19 112 PRO A O 1
ATOM 952 N N . LEU A 1 113 ? 11.995 5.832 -2.966 1.00 92.94 113 LEU A N 1
ATOM 953 C CA . LEU A 1 113 ? 11.986 7.124 -2.280 1.00 92.94 113 LEU A CA 1
ATOM 954 C C . LEU A 1 113 ? 11.798 6.964 -0.775 1.00 92.94 113 LEU A C 1
ATOM 956 O O . LEU A 1 113 ? 10.871 6.284 -0.337 1.00 92.94 113 LEU A O 1
ATOM 960 N N . LYS A 1 114 ? 12.628 7.634 0.031 1.00 88.94 114 LYS A N 1
ATOM 961 C CA . LYS A 1 114 ? 12.510 7.623 1.500 1.00 88.94 114 LYS A CA 1
ATOM 962 C C . LYS A 1 114 ? 11.205 8.269 1.974 1.00 88.94 114 LYS A C 1
ATOM 964 O O . LYS A 1 114 ? 10.648 7.860 2.984 1.00 88.94 114 LYS A O 1
ATOM 969 N N . GLU A 1 115 ? 10.671 9.218 1.219 1.00 84.38 115 GLU A N 1
ATOM 970 C CA . GLU A 1 115 ? 9.422 9.919 1.510 1.00 84.38 115 GLU A CA 1
ATOM 971 C C . GLU A 1 115 ? 8.240 8.957 1.681 1.00 84.38 115 GLU A C 1
ATOM 973 O O . GLU A 1 115 ? 7.342 9.224 2.477 1.00 84.38 115 GLU A O 1
ATOM 978 N N . ALA A 1 116 ? 8.238 7.821 0.977 1.00 84.62 116 ALA A N 1
ATOM 979 C CA . ALA A 1 116 ? 7.217 6.792 1.150 1.00 84.62 116 ALA A CA 1
ATOM 980 C C . ALA A 1 116 ? 7.416 5.964 2.435 1.00 84.62 116 ALA A C 1
ATOM 982 O O . ALA A 1 116 ? 6.452 5.443 2.987 1.00 84.62 116 ALA A O 1
ATOM 983 N N . LEU A 1 117 ? 8.630 5.873 2.976 1.00 81.94 117 LEU A N 1
ATOM 984 C CA . LEU A 1 117 ? 8.883 5.215 4.258 1.00 81.94 117 LEU A CA 1
ATOM 985 C C . LEU A 1 117 ? 8.299 6.059 5.391 1.00 81.94 117 LEU A C 1
ATOM 987 O O . LEU A 1 117 ? 7.632 5.532 6.279 1.00 81.94 117 LEU A O 1
ATOM 991 N N . ASP A 1 118 ? 8.521 7.370 5.308 1.00 78.31 118 ASP A N 1
ATOM 992 C CA . ASP A 1 118 ? 8.034 8.335 6.288 1.00 78.31 118 ASP A CA 1
ATOM 993 C C . ASP A 1 118 ? 6.520 8.564 6.135 1.00 78.31 118 ASP A C 1
ATOM 995 O O . ASP A 1 118 ? 5.806 8.691 7.126 1.00 78.31 118 ASP A O 1
ATOM 999 N N . ASN A 1 119 ? 5.990 8.547 4.908 1.00 76.62 119 ASN A N 1
ATOM 1000 C CA . ASN A 1 119 ? 4.560 8.642 4.637 1.00 76.62 119 ASN A CA 1
ATOM 1001 C C . ASN A 1 119 ? 4.007 7.318 4.093 1.00 76.62 119 ASN A C 1
ATOM 1003 O O . ASN A 1 119 ? 3.982 7.109 2.877 1.00 76.62 119 ASN A O 1
ATOM 1007 N N . PRO A 1 120 ? 3.439 6.456 4.949 1.00 73.06 120 PRO A N 1
ATOM 1008 C CA . PRO A 1 120 ? 2.990 5.147 4.511 1.00 73.06 120 PRO A CA 1
ATOM 1009 C C . PRO A 1 120 ? 1.769 5.242 3.565 1.00 73.06 120 PRO A C 1
ATOM 1011 O O . PRO A 1 120 ? 1.433 4.256 2.905 1.00 73.06 120 PRO A O 1
ATOM 1014 N N . TYR A 1 121 ? 1.105 6.404 3.462 1.00 76.31 121 TYR A N 1
ATOM 1015 C CA . TYR A 1 121 ? 0.024 6.667 2.500 1.00 76.31 121 TYR A CA 1
ATOM 1016 C C . TYR A 1 121 ? 0.507 7.011 1.092 1.00 76.31 121 TYR A C 1
ATOM 1018 O O . TYR A 1 121 ? -0.293 6.981 0.154 1.00 76.31 121 TYR A O 1
ATOM 1026 N N . LEU A 1 122 ? 1.794 7.323 0.944 1.00 85.38 122 LEU A N 1
ATOM 1027 C CA . LEU A 1 122 ? 2.430 7.522 -0.343 1.00 85.38 122 LEU A CA 1
ATOM 1028 C C . LEU A 1 122 ? 2.837 6.160 -0.908 1.00 85.38 122 LEU A C 1
ATOM 1030 O O . LEU A 1 122 ? 3.613 5.415 -0.308 1.00 85.38 122 LEU A O 1
ATOM 1034 N N . ILE A 1 123 ? 2.286 5.836 -2.072 1.00 89.75 123 ILE A N 1
ATOM 1035 C CA . ILE A 1 123 ? 2.617 4.635 -2.827 1.00 89.75 123 ILE A CA 1
ATOM 1036 C C . ILE A 1 123 ? 3.785 4.975 -3.740 1.00 89.75 123 ILE A C 1
ATOM 1038 O O . ILE A 1 123 ? 3.625 5.766 -4.670 1.00 89.75 123 ILE A O 1
ATOM 1042 N N . ASN A 1 124 ? 4.940 4.362 -3.512 1.00 93.62 124 ASN A N 1
ATOM 1043 C CA . ASN A 1 124 ? 6.078 4.508 -4.402 1.00 93.62 124 ASN A CA 1
ATOM 1044 C C . ASN A 1 124 ? 6.144 3.335 -5.380 1.00 93.62 124 ASN A C 1
ATOM 1046 O O . ASN A 1 124 ? 6.375 2.193 -4.988 1.00 93.62 124 ASN A O 1
ATOM 1050 N N . ILE A 1 125 ? 5.931 3.625 -6.661 1.00 95.31 125 ILE A N 1
ATOM 1051 C CA . ILE A 1 125 ? 6.185 2.683 -7.749 1.00 95.31 125 ILE A CA 1
ATOM 1052 C C . ILE A 1 125 ? 7.573 3.012 -8.287 1.00 95.31 125 ILE A C 1
ATOM 1054 O O . ILE A 1 125 ? 7.806 4.148 -8.708 1.00 95.31 125 ILE A O 1
ATOM 1058 N N . HIS A 1 126 ? 8.481 2.042 -8.238 1.00 96.69 126 HIS A N 1
ATOM 1059 C CA . HIS A 1 126 ? 9.895 2.262 -8.524 1.00 96.69 126 HIS A CA 1
ATOM 1060 C C . HIS A 1 126 ? 10.534 1.104 -9.298 1.00 96.69 126 HIS A C 1
ATOM 1062 O O . HIS A 1 126 ? 9.944 0.035 -9.418 1.00 96.69 126 HIS A O 1
ATOM 1068 N N . GLY A 1 127 ? 11.735 1.314 -9.826 1.00 96.00 127 GLY A N 1
ATOM 1069 C CA . GLY A 1 127 ? 12.589 0.291 -10.432 1.00 96.00 127 GLY A CA 1
ATOM 1070 C C . GLY A 1 127 ? 13.805 -0.012 -9.564 1.00 96.00 127 GLY A C 1
ATOM 1071 O O . GLY A 1 127 ? 13.659 -0.196 -8.352 1.00 96.00 127 GLY A O 1
ATOM 1072 N N . HIS A 1 128 ? 14.991 -0.015 -10.178 1.00 96.75 128 HIS A N 1
ATOM 1073 C CA . HIS A 1 128 ? 16.325 -0.009 -9.558 1.00 96.75 128 HIS A CA 1
ATOM 1074 C C . HIS A 1 128 ? 16.718 -1.248 -8.734 1.00 96.75 128 HIS A C 1
ATOM 1076 O O . HIS A 1 128 ? 17.893 -1.573 -8.627 1.00 96.75 128 HIS A O 1
ATOM 1082 N N . LEU A 1 129 ? 15.771 -1.957 -8.118 1.00 91.75 129 LEU A N 1
ATOM 1083 C CA . LEU A 1 129 ? 16.067 -3.071 -7.214 1.00 91.75 129 LEU A CA 1
ATOM 1084 C C . LEU A 1 129 ? 16.193 -4.421 -7.921 1.00 91.75 129 LEU A C 1
ATOM 1086 O O . LEU A 1 129 ? 16.599 -5.395 -7.277 1.00 91.75 129 LEU A O 1
ATOM 1090 N N . HIS A 1 130 ? 15.885 -4.491 -9.219 1.00 89.62 130 HIS A N 1
ATOM 1091 C CA . HIS A 1 130 ? 16.087 -5.687 -10.035 1.00 89.62 130 HIS A CA 1
ATOM 1092 C C . HIS A 1 130 ? 15.380 -6.912 -9.423 1.00 89.62 130 HIS A C 1
ATOM 1094 O O . HIS A 1 130 ? 14.178 -6.876 -9.151 1.00 89.62 130 HIS A O 1
ATOM 1100 N N . GLY A 1 131 ? 16.119 -7.988 -9.142 1.00 83.06 131 GLY A N 1
ATOM 1101 C CA . GLY A 1 131 ? 15.635 -9.204 -8.483 1.00 83.06 131 GLY A CA 1
ATOM 1102 C C . GLY A 1 131 ? 15.287 -9.062 -6.991 1.00 83.06 131 GLY A C 1
ATOM 1103 O O . GLY A 1 131 ? 14.885 -10.046 -6.371 1.00 83.06 131 GLY A O 1
ATOM 1104 N N . SER A 1 132 ? 15.411 -7.872 -6.397 1.00 85.50 132 SER A N 1
ATOM 1105 C CA . SER A 1 132 ? 15.100 -7.620 -4.984 1.00 85.50 132 SER A CA 1
ATOM 1106 C C . SER A 1 132 ? 13.893 -6.693 -4.792 1.00 85.50 132 SER A C 1
ATOM 1108 O O . SER A 1 132 ? 13.514 -5.926 -5.677 1.00 85.50 132 SER A O 1
ATOM 1110 N N . THR A 1 133 ? 13.258 -6.772 -3.618 1.00 84.62 133 THR A N 1
ATOM 1111 C CA . THR A 1 133 ? 12.128 -5.907 -3.251 1.00 84.62 133 THR A CA 1
ATOM 1112 C C . THR A 1 133 ? 12.230 -5.431 -1.808 1.00 84.62 133 THR A C 1
ATOM 1114 O O . THR A 1 133 ? 12.792 -6.102 -0.938 1.00 84.62 133 THR A O 1
ATOM 1117 N N . LEU A 1 134 ? 11.639 -4.267 -1.537 1.00 85.62 134 LEU A N 1
ATOM 1118 C CA . LEU A 1 134 ? 11.386 -3.819 -0.174 1.00 85.62 134 LEU A CA 1
ATOM 1119 C C . LEU A 1 134 ? 10.168 -4.565 0.374 1.00 85.62 134 LEU A C 1
ATOM 1121 O O . LEU A 1 134 ? 9.107 -4.581 -0.246 1.00 85.62 134 LEU A O 1
ATOM 1125 N N . LYS A 1 135 ? 10.298 -5.162 1.564 1.00 85.25 135 LYS A N 1
ATOM 1126 C CA . LYS A 1 135 ? 9.193 -5.841 2.268 1.00 85.25 135 LYS A CA 1
ATOM 1127 C C . LYS A 1 135 ? 8.260 -4.834 2.959 1.00 85.25 135 LYS A C 1
ATOM 1129 O O . LYS A 1 135 ? 8.004 -4.943 4.155 1.00 85.25 135 LYS A O 1
ATOM 1134 N N . LEU A 1 136 ? 7.806 -3.828 2.217 1.00 83.94 136 LEU A N 1
ATOM 1135 C CA . LEU A 1 136 ? 6.956 -2.736 2.686 1.00 83.94 136 LEU A CA 1
ATOM 1136 C C . LEU A 1 136 ? 5.749 -2.602 1.755 1.00 83.94 136 LEU A C 1
ATOM 1138 O O . LEU A 1 136 ? 5.903 -2.536 0.540 1.00 83.94 136 LEU A O 1
ATOM 1142 N N . ASP A 1 137 ? 4.545 -2.526 2.324 1.00 81.88 137 ASP A N 1
ATOM 1143 C CA . ASP A 1 137 ? 3.294 -2.626 1.554 1.00 81.88 137 ASP A CA 1
ATOM 1144 C C . ASP A 1 137 ? 3.040 -1.463 0.575 1.00 81.88 137 ASP A C 1
ATOM 1146 O O . ASP A 1 137 ? 2.149 -1.541 -0.274 1.00 81.88 137 ASP A O 1
ATOM 1150 N N . ASN A 1 138 ? 3.758 -0.352 0.728 1.00 85.12 138 ASN A N 1
ATOM 1151 C CA . ASN A 1 138 ? 3.597 0.858 -0.073 1.00 85.12 138 ASN A CA 1
ATOM 1152 C C . ASN A 1 138 ? 4.715 1.070 -1.106 1.00 85.12 138 ASN A C 1
ATOM 1154 O O . ASN A 1 138 ? 4.723 2.105 -1.771 1.00 85.12 138 ASN A O 1
ATOM 1158 N N . TYR A 1 139 ? 5.605 0.089 -1.275 1.00 91.19 139 TYR A N 1
ATOM 1159 C CA . TYR A 1 139 ? 6.634 0.071 -2.312 1.00 91.19 139 TYR A CA 1
ATOM 1160 C C . TYR A 1 139 ? 6.326 -1.011 -3.344 1.00 91.19 139 TYR A C 1
ATOM 1162 O O . TYR A 1 139 ? 6.143 -2.180 -3.010 1.00 91.19 139 TYR A O 1
ATOM 1170 N N . PHE A 1 140 ? 6.278 -0.619 -4.613 1.00 92.12 140 PHE A N 1
ATOM 1171 C CA . PHE A 1 140 ? 5.998 -1.511 -5.731 1.00 92.12 140 PHE A CA 1
ATOM 1172 C C . PHE A 1 140 ? 7.148 -1.450 -6.728 1.00 92.12 140 PHE A C 1
ATOM 1174 O O . PHE A 1 140 ? 7.234 -0.522 -7.532 1.00 92.12 140 PHE A O 1
ATOM 1181 N N . CYS A 1 141 ? 8.010 -2.463 -6.673 1.00 94.31 141 CYS A N 1
ATOM 1182 C CA . CYS A 1 141 ? 9.096 -2.628 -7.626 1.00 94.31 141 CYS A CA 1
ATOM 1183 C C . CYS A 1 141 ? 8.545 -3.135 -8.966 1.00 94.31 141 CYS A C 1
ATOM 1185 O O . CYS A 1 141 ? 7.869 -4.165 -9.016 1.00 94.31 141 CYS A O 1
ATOM 1187 N N . VAL A 1 142 ? 8.827 -2.408 -10.044 1.00 95.69 142 VAL A N 1
ATOM 1188 C CA . VAL A 1 142 ? 8.436 -2.732 -11.422 1.00 95.69 142 VAL A CA 1
ATOM 1189 C C . VAL A 1 142 ? 9.648 -2.957 -12.332 1.00 95.69 142 VAL A C 1
ATOM 1191 O O . VAL A 1 142 ? 9.540 -2.819 -13.552 1.00 95.69 142 VAL A O 1
ATOM 1194 N N . SER A 1 143 ? 10.798 -3.314 -11.751 1.00 95.81 143 SER A N 1
ATOM 1195 C CA . SER A 1 143 ? 11.939 -3.870 -12.486 1.00 95.81 143 SER A CA 1
ATOM 1196 C C . SER A 1 143 ? 11.518 -5.109 -13.278 1.00 95.81 143 SER A C 1
ATOM 1198 O O . SER A 1 143 ? 10.641 -5.859 -12.839 1.00 95.81 143 SER A O 1
ATOM 1200 N N . MET A 1 144 ? 12.144 -5.350 -14.432 1.00 93.69 144 MET A N 1
ATOM 1201 C CA . MET A 1 144 ? 11.722 -6.406 -15.364 1.00 93.69 144 MET A CA 1
ATOM 1202 C C . MET A 1 144 ? 11.535 -7.793 -14.737 1.00 93.69 144 MET A C 1
ATOM 1204 O O . MET A 1 144 ? 10.531 -8.451 -15.033 1.00 93.69 144 MET A O 1
ATOM 1208 N N . ASP A 1 145 ? 12.431 -8.207 -13.838 1.00 86.69 145 ASP A N 1
ATOM 1209 C CA . ASP A 1 145 ? 12.329 -9.501 -13.146 1.00 86.69 145 ASP A CA 1
ATOM 1210 C C . ASP A 1 145 ? 11.092 -9.615 -12.262 1.00 86.69 145 ASP A C 1
ATOM 1212 O O . ASP A 1 145 ? 10.483 -10.677 -12.170 1.00 86.69 145 ASP A O 1
ATOM 1216 N N . GLN A 1 146 ? 10.681 -8.512 -11.635 1.00 89.88 146 GLN A N 1
ATOM 1217 C CA . GLN A 1 146 ? 9.535 -8.497 -10.726 1.00 89.88 146 GLN A CA 1
ATOM 1218 C C . GLN A 1 146 ? 8.207 -8.606 -11.480 1.00 89.88 146 GLN A C 1
ATOM 1220 O O . GLN A 1 146 ? 7.200 -9.052 -10.927 1.00 89.88 146 GLN A O 1
ATOM 1225 N N . ILE A 1 147 ? 8.193 -8.204 -12.753 1.00 92.94 147 ILE A N 1
ATOM 1226 C CA . ILE A 1 147 ? 6.976 -8.090 -13.566 1.00 92.94 147 ILE A CA 1
ATOM 1227 C C . ILE A 1 147 ? 6.927 -9.090 -14.722 1.00 92.94 147 ILE A C 1
ATOM 1229 O O . ILE A 1 147 ? 6.088 -8.964 -15.618 1.00 92.94 147 ILE A O 1
ATOM 1233 N N . ASN A 1 148 ? 7.810 -10.094 -14.722 1.00 93.56 148 ASN A N 1
ATOM 1234 C CA . ASN A 1 148 ? 7.934 -11.080 -15.800 1.00 93.56 148 ASN A CA 1
ATOM 1235 C C . ASN A 1 148 ? 8.036 -10.412 -17.183 1.00 93.56 148 ASN A C 1
ATOM 1237 O O . ASN A 1 148 ? 7.351 -10.804 -18.141 1.00 93.56 148 ASN A O 1
ATOM 1241 N N . TYR A 1 149 ? 8.848 -9.356 -17.263 1.00 95.44 149 TYR A N 1
ATOM 1242 C CA . TYR A 1 149 ? 9.127 -8.578 -18.473 1.00 95.44 149 TYR A CA 1
ATOM 1243 C C . TYR A 1 149 ? 7.906 -7.913 -19.127 1.00 95.44 149 TYR A C 1
ATOM 1245 O O . TYR A 1 149 ? 7.972 -7.478 -20.276 1.00 95.44 149 TYR A O 1
ATOM 1253 N N . THR A 1 150 ? 6.762 -7.862 -18.438 1.00 96.88 150 THR A N 1
ATOM 1254 C CA . THR A 1 150 ? 5.493 -7.410 -19.019 1.00 96.88 150 THR A CA 1
ATOM 1255 C C . THR A 1 150 ? 5.036 -6.114 -18.348 1.00 96.88 150 THR A C 1
ATOM 1257 O O . THR A 1 150 ? 4.806 -6.131 -17.139 1.00 96.88 150 THR A O 1
ATOM 1260 N N . PRO A 1 151 ? 4.842 -5.008 -19.099 1.00 97.75 151 PRO A N 1
ATOM 1261 C CA . PRO A 1 151 ? 4.366 -3.742 -18.545 1.00 97.75 151 PRO A CA 1
ATOM 1262 C C . PRO A 1 151 ? 3.134 -3.917 -17.649 1.00 97.75 151 PRO A C 1
ATOM 1264 O O . PRO A 1 151 ? 2.125 -4.498 -18.061 1.00 97.75 151 PRO A O 1
ATOM 1267 N N . MET A 1 152 ? 3.181 -3.378 -16.431 1.00 96.00 152 MET A N 1
ATOM 1268 C CA . MET A 1 152 ? 2.073 -3.499 -15.487 1.00 96.00 152 MET A CA 1
ATOM 1269 C C . MET A 1 152 ? 1.044 -2.397 -15.700 1.00 96.00 152 MET A C 1
ATOM 1271 O O . MET A 1 152 ? 1.378 -1.217 -15.745 1.00 96.00 152 MET A O 1
ATOM 1275 N N . ASN A 1 153 ? -0.237 -2.760 -15.764 1.00 95.44 153 ASN A N 1
ATOM 1276 C CA . ASN A 1 153 ? -1.314 -1.774 -15.813 1.00 95.44 153 ASN A CA 1
ATOM 1277 C C . ASN A 1 153 ? -1.424 -1.039 -14.465 1.00 95.44 153 ASN A C 1
ATOM 1279 O O . ASN A 1 153 ? -1.752 -1.654 -13.445 1.00 95.44 153 ASN A O 1
ATOM 1283 N N . LEU A 1 154 ? -1.221 0.281 -14.475 1.00 91.69 154 LEU A N 1
ATOM 1284 C CA . LEU A 1 154 ? -1.202 1.127 -13.280 1.00 91.69 154 LEU A CA 1
ATOM 1285 C C . LEU A 1 154 ? -2.483 0.984 -12.444 1.00 91.69 154 LEU A C 1
ATOM 1287 O O . LEU A 1 154 ? -2.429 0.960 -11.217 1.00 91.69 154 LEU A O 1
ATOM 1291 N N . LYS A 1 155 ? -3.646 0.804 -13.083 1.00 89.44 155 LYS A N 1
ATOM 1292 C CA . LYS A 1 155 ? -4.927 0.625 -12.379 1.00 89.44 155 LYS A CA 1
ATOM 1293 C C . LYS A 1 155 ? -4.918 -0.604 -11.462 1.00 89.44 155 LYS A C 1
ATOM 1295 O O . LYS A 1 155 ? -5.543 -0.574 -10.401 1.00 89.44 155 LYS A O 1
ATOM 1300 N N . ASN A 1 156 ? -4.219 -1.671 -11.850 1.00 85.12 156 ASN A N 1
ATOM 1301 C CA . ASN A 1 156 ? -4.119 -2.891 -11.049 1.00 85.12 156 ASN A CA 1
ATOM 1302 C C . ASN A 1 156 ? -3.222 -2.678 -9.823 1.00 85.12 156 ASN A C 1
ATOM 1304 O O . ASN A 1 156 ? -3.596 -3.106 -8.731 1.00 85.12 156 ASN A O 1
ATOM 1308 N N . ILE A 1 157 ? -2.109 -1.954 -9.991 1.00 81.69 157 ILE A N 1
ATOM 1309 C CA . ILE A 1 157 ? -1.205 -1.571 -8.894 1.00 81.69 157 ILE A CA 1
ATOM 1310 C C . ILE A 1 157 ? -1.969 -0.717 -7.874 1.00 81.69 157 ILE A C 1
ATOM 1312 O O . ILE A 1 157 ? -2.028 -1.051 -6.692 1.00 81.69 157 ILE A O 1
ATOM 1316 N N . ILE A 1 158 ? -2.676 0.314 -8.348 1.00 81.50 158 ILE A N 1
ATOM 1317 C CA . ILE A 1 158 ? -3.481 1.209 -7.504 1.00 81.50 158 ILE A CA 1
ATOM 1318 C C . ILE A 1 158 ? -4.578 0.447 -6.753 1.00 81.50 158 ILE A C 1
ATOM 1320 O O . ILE A 1 158 ? -4.818 0.697 -5.573 1.00 81.50 158 ILE A O 1
ATOM 1324 N N . LYS A 1 159 ? -5.266 -0.498 -7.407 1.00 82.12 159 LYS A N 1
ATOM 1325 C CA . LYS A 1 159 ? -6.310 -1.303 -6.754 1.00 82.12 159 LYS A CA 1
ATOM 1326 C C . LYS A 1 159 ? -5.743 -2.134 -5.599 1.00 82.12 159 LYS A C 1
ATOM 1328 O O . LYS A 1 159 ? -6.405 -2.249 -4.567 1.00 82.12 159 LYS A O 1
ATOM 1333 N N . HIS A 1 160 ? -4.552 -2.705 -5.773 1.00 72.19 160 HIS A N 1
ATOM 1334 C CA . HIS A 1 160 ? -3.870 -3.454 -4.721 1.00 72.19 160 HIS A CA 1
ATOM 1335 C C . HIS A 1 160 ? -3.466 -2.531 -3.565 1.00 72.19 160 HIS A C 1
ATOM 1337 O O . HIS A 1 160 ? -3.842 -2.780 -2.420 1.00 72.19 160 HIS A O 1
ATOM 1343 N N . ALA A 1 161 ? -2.817 -1.410 -3.877 1.00 69.56 161 ALA A N 1
ATOM 1344 C CA . ALA A 1 161 ? -2.360 -0.449 -2.884 1.00 69.56 161 ALA A CA 1
ATOM 1345 C C . ALA A 1 161 ? -3.517 0.186 -2.086 1.00 69.56 161 ALA A C 1
ATOM 1347 O O . ALA A 1 161 ? -3.475 0.253 -0.861 1.00 69.56 161 ALA A O 1
ATOM 1348 N N . ASN A 1 162 ? -4.630 0.542 -2.735 1.00 68.69 162 ASN A N 1
ATOM 1349 C CA . ASN A 1 162 ? -5.811 1.087 -2.052 1.00 68.69 162 ASN A CA 1
ATOM 1350 C C . ASN A 1 162 ? -6.453 0.111 -1.054 1.00 68.69 162 ASN A C 1
ATOM 1352 O O . ASN A 1 162 ? -7.081 0.548 -0.089 1.00 68.69 162 ASN A O 1
ATOM 1356 N N . LYS A 1 163 ? -6.316 -1.206 -1.258 1.00 69.19 163 LYS A N 1
ATOM 1357 C CA . LYS A 1 163 ? -6.784 -2.206 -0.287 1.00 69.19 163 LYS A CA 1
ATOM 1358 C C . LYS A 1 163 ? -5.954 -2.158 1.001 1.00 69.19 163 LYS A C 1
ATOM 1360 O O . LYS A 1 163 ? -6.522 -2.303 2.079 1.00 69.19 163 LYS A O 1
ATOM 1365 N N . VAL A 1 164 ? -4.648 -1.917 0.881 1.00 62.75 164 VAL A N 1
ATOM 1366 C CA . VAL A 1 164 ? -3.737 -1.710 2.016 1.00 62.75 164 VAL A CA 1
ATOM 1367 C C . VAL A 1 164 ? -4.059 -0.386 2.711 1.00 62.75 164 VAL A C 1
ATOM 1369 O O . VAL A 1 164 ? -4.252 -0.360 3.926 1.00 62.75 164 VAL A O 1
ATOM 1372 N N . LEU A 1 165 ? -4.209 0.703 1.950 1.00 64.12 165 LEU A N 1
ATOM 1373 C CA . LEU A 1 165 ? -4.415 2.043 2.510 1.00 64.12 165 LEU A CA 1
ATOM 1374 C C . LEU A 1 165 ? -5.747 2.197 3.260 1.00 64.12 165 LEU A C 1
ATOM 1376 O O . LEU A 1 165 ? -5.763 2.762 4.348 1.00 64.12 165 LEU A O 1
ATOM 1380 N N . LYS A 1 166 ? -6.854 1.633 2.750 1.00 59.41 166 LYS A N 1
ATOM 1381 C CA . LYS A 1 166 ? -8.182 1.710 3.402 1.00 59.41 166 LYS A CA 1
ATOM 1382 C C . LYS A 1 166 ? -8.249 1.083 4.802 1.00 59.41 166 LYS A C 1
ATOM 1384 O O . LYS A 1 166 ? -9.208 1.330 5.525 1.00 59.41 166 LYS A O 1
ATOM 1389 N N . SER A 1 167 ? -7.265 0.268 5.182 1.00 55.72 167 SER A N 1
ATOM 1390 C CA . SER A 1 167 ? -7.175 -0.337 6.518 1.00 55.72 167 SER A CA 1
ATOM 1391 C C . SER A 1 167 ? -6.593 0.599 7.586 1.00 55.72 167 SER A C 1
ATOM 1393 O O . SER A 1 167 ? -6.636 0.283 8.775 1.00 55.72 167 SER A O 1
ATOM 1395 N N . ARG A 1 168 ? -6.063 1.760 7.187 1.00 56.41 168 ARG A N 1
ATOM 1396 C CA . ARG A 1 168 ? -5.437 2.725 8.089 1.00 56.41 168 ARG A CA 1
ATOM 1397 C C . ARG A 1 168 ? -6.437 3.830 8.426 1.00 56.41 168 ARG A C 1
ATOM 1399 O O . ARG A 1 168 ? -6.610 4.774 7.666 1.00 56.41 168 ARG A O 1
ATOM 1406 N N . LYS A 1 169 ? -7.136 3.686 9.556 1.00 53.81 169 LYS A N 1
ATOM 1407 C CA . LYS A 1 169 ? -7.887 4.790 10.174 1.00 53.81 169 LYS A CA 1
ATOM 1408 C C . LYS A 1 169 ? -6.865 5.731 10.818 1.00 53.81 169 LYS A C 1
ATOM 1410 O O . LYS A 1 169 ? -6.173 5.313 11.747 1.00 53.81 169 LYS A O 1
ATOM 1415 N N . GLU A 1 170 ? -6.741 6.953 10.307 1.00 53.06 170 GLU A N 1
ATOM 1416 C CA . GLU A 1 170 ? -5.880 7.980 10.901 1.00 53.06 170 GLU A CA 1
ATOM 1417 C C . GLU A 1 170 ? -6.308 8.237 12.351 1.00 53.06 170 GLU A C 1
ATOM 1419 O O . GLU A 1 170 ? -7.490 8.422 12.646 1.00 53.06 170 GLU A O 1
ATOM 1424 N N . LYS A 1 171 ? -5.343 8.180 13.271 1.00 59.50 171 LYS A N 1
ATOM 1425 C CA . LYS A 1 171 ? -5.526 8.546 14.677 1.00 59.50 171 LYS A CA 1
ATOM 1426 C C . LYS A 1 171 ? -4.578 9.706 14.954 1.00 59.50 171 LYS A C 1
ATOM 1428 O O . LYS A 1 171 ? -3.412 9.635 14.575 1.00 59.50 171 LYS A O 1
ATOM 1433 N N . PHE A 1 172 ? -5.093 10.725 15.626 1.00 59.38 172 PHE A N 1
ATOM 1434 C CA . PHE A 1 172 ? -4.353 11.905 16.062 1.00 59.38 172 PHE A CA 1
ATOM 1435 C C . PHE A 1 172 ? -3.015 11.521 16.729 1.00 59.38 172 PHE A C 1
ATOM 1437 O O . PHE A 1 172 ? -2.991 10.605 17.553 1.00 59.38 172 PHE A O 1
ATOM 1444 N N . LEU A 1 173 ? -1.927 12.215 16.362 1.00 65.44 173 LEU A N 1
ATOM 1445 C CA . LEU A 1 173 ? -0.527 11.982 16.775 1.00 65.44 173 LEU A CA 1
ATOM 1446 C C . LEU A 1 173 ? 0.160 10.740 16.184 1.00 65.44 173 LEU A C 1
ATOM 1448 O O . LEU A 1 173 ? 1.303 10.456 16.539 1.00 65.44 173 LEU A O 1
ATOM 1452 N N . LYS A 1 174 ? -0.483 9.999 15.275 1.00 65.62 174 LYS A N 1
ATOM 1453 C CA . LYS A 1 174 ? 0.164 8.881 14.560 1.00 65.62 174 LYS A CA 1
ATOM 1454 C C . LYS A 1 174 ? 0.697 9.268 13.179 1.00 65.62 174 LYS A C 1
ATOM 1456 O O . LYS A 1 174 ? 1.209 8.410 12.463 1.00 65.62 174 LYS A O 1
ATOM 1461 N N . GLU A 1 175 ? 0.559 10.530 12.787 1.00 65.25 175 GLU A N 1
ATOM 1462 C CA . GLU A 1 175 ? 1.076 11.054 11.527 1.00 65.25 175 GLU A CA 1
ATOM 1463 C C . GLU A 1 175 ? 2.586 11.331 11.620 1.00 65.25 175 GLU A C 1
ATOM 1465 O O . GLU A 1 175 ? 3.092 11.750 12.659 1.00 65.25 175 GLU A O 1
ATOM 1470 N N . TRP A 1 176 ? 3.328 11.156 10.524 1.00 63.44 176 TRP A N 1
ATOM 1471 C CA . TRP A 1 176 ? 4.788 11.364 10.511 1.00 63.44 176 TRP A CA 1
ATOM 1472 C C . TRP A 1 176 ? 5.204 12.804 10.839 1.00 63.44 176 TRP A C 1
ATOM 1474 O O . TRP A 1 176 ? 6.303 13.049 11.344 1.00 63.44 176 TRP A O 1
ATOM 1484 N N . TYR A 1 177 ? 4.309 13.759 10.576 1.00 68.12 177 TYR A N 1
ATOM 1485 C CA . TYR A 1 177 ? 4.496 15.172 10.875 1.00 68.12 177 TYR A CA 1
ATOM 1486 C C . TYR A 1 177 ? 3.986 15.582 12.262 1.00 68.12 177 TYR A C 1
ATOM 1488 O O . TYR A 1 177 ? 4.079 16.757 12.608 1.00 68.12 177 TYR A O 1
ATOM 1496 N N . ALA A 1 178 ? 3.491 14.650 13.084 1.00 72.88 178 ALA A N 1
ATOM 1497 C CA . ALA A 1 178 ? 2.956 14.966 14.408 1.00 72.88 178 ALA A CA 1
ATOM 1498 C C . ALA A 1 178 ? 3.991 15.634 15.332 1.00 72.88 178 ALA A C 1
ATOM 1500 O O . ALA A 1 178 ? 3.645 16.525 16.103 1.00 72.88 178 ALA A O 1
ATOM 1501 N N . LYS A 1 179 ? 5.277 15.278 15.199 1.00 69.88 179 LYS A N 1
ATOM 1502 C CA . LYS A 1 179 ? 6.384 15.924 15.934 1.00 69.88 179 LYS A CA 1
ATOM 1503 C C . LYS A 1 179 ? 6.571 17.408 15.604 1.00 69.88 179 LYS A C 1
ATOM 1505 O O . LYS A 1 179 ? 7.224 18.115 16.359 1.00 69.88 179 LYS A O 1
ATOM 1510 N N . TYR A 1 180 ? 6.019 17.866 14.481 1.00 72.81 180 TYR A N 1
ATOM 1511 C CA . TYR A 1 180 ? 6.069 19.259 14.037 1.00 72.81 180 TYR A CA 1
ATOM 1512 C C . TYR A 1 180 ? 4.772 20.018 14.333 1.00 72.81 180 TYR A C 1
ATOM 1514 O O . TYR A 1 180 ? 4.616 21.157 13.893 1.00 72.81 180 TYR A O 1
ATOM 1522 N N . TYR A 1 181 ? 3.813 19.401 15.030 1.00 75.75 181 TYR A N 1
ATOM 1523 C CA . TYR A 1 181 ? 2.600 20.101 15.414 1.00 75.75 181 TYR A CA 1
ATOM 1524 C C . TYR A 1 181 ? 2.910 21.279 16.327 1.00 75.75 181 TYR A C 1
ATOM 1526 O O . TYR A 1 181 ? 3.610 21.151 17.327 1.00 75.75 181 TYR A O 1
ATOM 1534 N N . ASN A 1 182 ? 2.315 22.419 15.984 1.00 73.31 182 ASN A N 1
ATOM 1535 C CA . ASN A 1 182 ? 2.261 23.571 16.860 1.00 73.31 182 ASN A CA 1
ATOM 1536 C C . ASN A 1 182 ? 0.869 23.633 17.493 1.00 73.31 182 ASN A C 1
ATOM 1538 O O . ASN A 1 182 ? -0.129 23.887 16.810 1.00 73.31 182 ASN A O 1
ATOM 1542 N N . PHE A 1 183 ? 0.791 23.336 18.787 1.00 69.25 183 PHE A N 1
ATOM 1543 C CA . PHE A 1 183 ? -0.470 23.294 19.513 1.00 69.25 183 PHE A CA 1
ATOM 1544 C C . PHE A 1 183 ? -0.752 24.640 20.177 1.00 69.25 183 PHE A C 1
ATOM 1546 O O . PHE A 1 183 ? -0.047 25.059 21.085 1.00 69.25 183 PHE A O 1
ATOM 1553 N N . TYR A 1 184 ? -1.829 25.297 19.749 1.00 58.44 184 TYR A N 1
ATOM 1554 C CA . TYR A 1 184 ? -2.265 26.585 20.306 1.00 58.44 184 TYR A CA 1
ATOM 1555 C C . TYR A 1 184 ? -3.148 26.449 21.556 1.00 58.44 184 TYR A C 1
ATOM 1557 O O . TYR A 1 184 ? -3.491 27.445 22.185 1.00 58.44 184 TYR A O 1
ATOM 1565 N N . ILE A 1 185 ? -3.562 25.225 21.888 1.00 57.19 185 ILE A N 1
ATOM 1566 C CA . ILE A 1 185 ? -4.449 24.905 23.009 1.00 57.19 185 ILE A CA 1
ATOM 1567 C C . ILE A 1 185 ? -3.857 23.686 23.711 1.00 57.19 185 ILE A C 1
ATOM 1569 O O . ILE A 1 185 ? -3.485 22.719 23.039 1.00 57.19 185 ILE A O 1
ATOM 1573 N N . ASP A 1 186 ? -3.785 23.729 25.041 1.00 55.88 186 ASP A N 1
ATOM 1574 C CA . ASP A 1 186 ? -3.309 22.610 25.850 1.00 55.88 186 ASP A CA 1
ATOM 1575 C C . ASP A 1 186 ? -4.265 21.414 25.711 1.00 55.88 186 ASP A C 1
ATOM 1577 O O . ASP A 1 186 ? -5.425 21.455 26.126 1.00 55.88 186 ASP A O 1
ATOM 1581 N N . LYS A 1 187 ? -3.783 20.364 25.041 1.00 58.62 187 LYS A N 1
ATOM 1582 C CA . LYS A 1 187 ? -4.496 19.102 24.800 1.00 58.62 187 LYS A CA 1
ATOM 1583 C C . LYS A 1 187 ? -3.817 17.922 25.502 1.00 58.62 187 LYS A C 1
ATOM 1585 O O . LYS A 1 187 ? -3.852 16.809 24.984 1.00 58.62 187 LYS A O 1
ATOM 1590 N N . GLY A 1 188 ? -3.152 18.151 26.638 1.00 61.62 188 GLY A N 1
ATOM 1591 C CA . GLY A 1 188 ? -2.420 17.084 27.332 1.00 61.62 188 GLY A CA 1
ATOM 1592 C C . GLY A 1 188 ? -1.208 16.578 26.539 1.00 61.62 188 GLY A C 1
ATOM 1593 O O . GLY A 1 188 ? -0.787 15.433 26.712 1.00 61.62 188 GLY A O 1
ATOM 1594 N N . ILE A 1 189 ? -0.666 17.428 25.662 1.00 75.50 189 ILE A N 1
ATOM 1595 C CA . ILE A 1 189 ? 0.530 17.166 24.858 1.00 75.50 189 ILE A CA 1
ATOM 1596 C C . ILE A 1 189 ? 1.758 17.356 25.740 1.00 75.50 189 ILE A C 1
ATOM 1598 O O . ILE A 1 189 ? 1.862 18.319 26.495 1.00 75.50 189 ILE A O 1
ATOM 1602 N N . GLN A 1 190 ? 2.682 16.416 25.645 1.00 79.25 190 GLN A N 1
ATOM 1603 C CA . GLN A 1 190 ? 3.920 16.398 26.400 1.00 79.25 190 GLN A CA 1
ATOM 1604 C C . GLN A 1 190 ? 5.069 16.768 25.467 1.00 79.25 190 GLN A C 1
ATOM 1606 O O . GLN A 1 190 ? 5.074 16.400 24.292 1.00 79.25 190 GLN A O 1
ATOM 1611 N N . TYR A 1 191 ? 6.039 17.498 26.000 1.00 80.31 191 TYR A N 1
ATOM 1612 C CA . TYR A 1 191 ? 7.217 17.939 25.266 1.00 80.31 191 TYR A CA 1
ATOM 1613 C C . TYR A 1 191 ? 8.459 17.294 25.877 1.00 80.31 191 TYR A C 1
ATOM 1615 O O . TYR A 1 191 ? 8.499 17.038 27.085 1.00 80.31 191 TYR A O 1
ATOM 1623 N N . ASN A 1 192 ? 9.452 17.007 25.041 1.00 80.38 192 ASN A N 1
ATOM 1624 C CA . ASN A 1 192 ? 10.763 16.569 25.498 1.00 80.38 192 ASN A CA 1
ATOM 1625 C C . ASN A 1 192 ? 11.603 17.770 25.979 1.00 80.38 192 ASN A C 1
ATOM 1627 O O . ASN A 1 192 ? 11.177 18.922 25.883 1.00 80.38 192 ASN A O 1
ATOM 1631 N N . GLU A 1 193 ? 12.802 17.503 26.499 1.00 83.00 193 GLU A N 1
ATOM 1632 C CA . GLU A 1 193 ? 13.704 18.540 27.031 1.00 83.00 193 GLU A CA 1
ATOM 1633 C C . GLU A 1 193 ? 14.122 19.576 25.971 1.00 83.00 193 GLU A C 1
ATOM 1635 O O . GLU A 1 193 ? 14.352 20.736 26.302 1.00 83.00 193 GLU A O 1
ATOM 1640 N N . ASP A 1 194 ? 14.124 19.186 24.692 1.00 79.75 194 ASP A N 1
ATOM 1641 C CA . ASP A 1 194 ? 14.432 20.057 23.552 1.00 79.75 194 ASP A CA 1
ATOM 1642 C C . ASP A 1 194 ? 13.239 20.928 23.104 1.00 79.75 194 ASP A C 1
ATOM 1644 O O . ASP A 1 194 ? 13.342 21.669 22.124 1.00 79.75 194 ASP A O 1
ATOM 1648 N N . GLY A 1 195 ? 12.084 20.822 23.772 1.00 74.06 195 GLY A N 1
ATOM 1649 C CA . GLY A 1 195 ? 10.865 21.565 23.440 1.00 74.06 195 GLY A CA 1
ATOM 1650 C C . GLY A 1 195 ? 10.083 21.024 22.236 1.00 74.06 195 GLY A C 1
ATOM 1651 O O . GLY A 1 195 ? 9.129 21.662 21.793 1.00 74.06 195 GLY A O 1
ATOM 1652 N N . ASN A 1 196 ? 10.444 19.851 21.710 1.00 76.88 196 ASN A N 1
ATOM 1653 C CA . ASN A 1 196 ? 9.686 19.157 20.666 1.00 76.88 196 ASN A CA 1
ATOM 1654 C C . ASN A 1 196 ? 8.577 18.295 21.280 1.00 76.88 196 ASN A C 1
ATOM 1656 O O . ASN A 1 196 ? 8.686 17.849 22.421 1.00 76.88 196 ASN A O 1
ATOM 1660 N N . VAL A 1 197 ? 7.516 18.016 20.515 1.00 75.62 197 VAL A N 1
ATOM 1661 C CA . VAL A 1 197 ? 6.440 17.119 20.964 1.00 75.62 197 VAL A CA 1
ATOM 1662 C C . VAL A 1 197 ? 7.003 15.716 21.206 1.00 75.62 197 VAL A C 1
ATOM 1664 O O . VAL A 1 197 ? 7.502 15.064 20.288 1.00 75.62 197 VAL A O 1
ATOM 1667 N N . ASP A 1 198 ? 6.868 15.233 22.437 1.00 80.00 198 ASP A N 1
ATOM 1668 C CA . ASP A 1 198 ? 7.147 13.851 22.807 1.00 80.00 198 ASP A CA 1
ATOM 1669 C C . ASP A 1 198 ? 5.934 13.000 22.419 1.00 80.00 198 ASP A C 1
ATOM 1671 O O . ASP A 1 198 ? 4.924 12.964 23.129 1.00 80.00 198 ASP A O 1
ATOM 1675 N N . ILE A 1 199 ? 6.001 12.366 21.244 1.00 71.62 199 ILE A N 1
ATOM 1676 C CA . ILE A 1 199 ? 4.880 11.605 20.675 1.00 71.62 199 ILE A CA 1
ATOM 1677 C C . ILE A 1 199 ? 4.473 10.455 21.597 1.00 71.62 199 ILE A C 1
ATOM 1679 O O . ILE A 1 199 ? 3.281 10.266 21.832 1.00 71.62 199 ILE A O 1
ATOM 1683 N N . GLU A 1 200 ? 5.425 9.690 22.133 1.00 68.56 200 GLU A N 1
ATOM 1684 C CA . GLU A 1 200 ? 5.106 8.526 22.965 1.00 68.56 200 GLU A CA 1
ATOM 1685 C C . GLU A 1 200 ? 4.433 8.953 24.267 1.00 68.56 200 GLU A C 1
ATOM 1687 O O . GLU A 1 200 ? 3.371 8.433 24.630 1.00 68.56 200 GLU A O 1
AT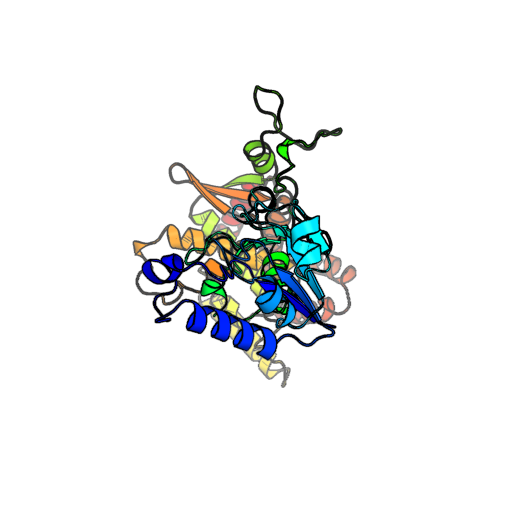OM 1692 N N . ARG A 1 201 ? 4.990 9.967 24.934 1.00 70.75 201 ARG A N 1
ATOM 1693 C CA . ARG A 1 201 ? 4.429 10.483 26.180 1.00 70.75 201 ARG A CA 1
ATOM 1694 C C . ARG A 1 201 ? 3.080 11.165 25.947 1.00 70.75 201 ARG A C 1
ATOM 1696 O O . ARG A 1 201 ? 2.157 10.941 26.726 1.00 70.75 201 ARG A O 1
ATOM 1703 N N . SER A 1 202 ? 2.918 11.901 24.848 1.00 74.00 202 SER A N 1
ATOM 1704 C CA . SER A 1 202 ? 1.645 12.529 24.449 1.00 74.00 202 SER A CA 1
ATOM 1705 C C . SER A 1 202 ? 0.575 11.525 24.021 1.00 74.00 202 SER A C 1
ATOM 1707 O O . SER A 1 202 ? -0.613 11.786 24.168 1.00 74.00 202 SER A O 1
ATOM 1709 N N . LEU A 1 203 ? 0.959 10.370 23.476 1.00 70.75 203 LEU A N 1
ATOM 1710 C CA . LEU A 1 203 ? 0.018 9.280 23.230 1.00 70.75 203 LEU A CA 1
ATOM 1711 C C . LEU A 1 203 ? -0.391 8.624 24.549 1.00 70.75 203 LEU A C 1
ATOM 1713 O O . LEU A 1 203 ? -1.558 8.287 24.710 1.00 70.75 203 LEU A O 1
ATOM 1717 N N . SER A 1 204 ? 0.530 8.482 25.507 1.00 66.19 204 SER A N 1
ATOM 1718 C CA . SER A 1 204 ? 0.236 7.865 26.806 1.00 66.19 204 SER A CA 1
ATOM 1719 C C . SER A 1 204 ? -0.765 8.660 27.654 1.00 66.19 204 SER A C 1
ATOM 1721 O O . SER A 1 204 ? -1.537 8.056 28.393 1.00 66.19 204 SER A O 1
ATOM 1723 N N . THR A 1 205 ? -0.824 9.989 27.505 1.00 68.31 205 THR A N 1
ATOM 1724 C CA . THR A 1 205 ? -1.817 10.842 28.186 1.00 68.31 205 THR A CA 1
ATOM 1725 C C . THR A 1 205 ? -3.233 10.677 27.632 1.00 68.31 205 THR A C 1
ATOM 1727 O O . THR A 1 205 ? -4.187 11.126 28.260 1.00 68.31 205 THR A O 1
ATOM 1730 N N . GLN A 1 206 ? -3.401 9.996 26.492 1.00 67.38 206 GLN A N 1
ATOM 1731 C CA . GLN A 1 206 ? -4.713 9.667 25.922 1.00 67.38 206 GLN A CA 1
ATOM 1732 C C . GLN A 1 206 ? -5.347 8.414 26.545 1.00 67.38 206 GLN A C 1
ATOM 1734 O O . GLN A 1 206 ? -6.426 7.998 26.113 1.00 67.38 206 GLN A O 1
ATOM 1739 N N . TYR A 1 207 ? -4.690 7.807 27.538 1.00 69.81 207 TYR A N 1
ATOM 1740 C CA . TYR A 1 207 ? -5.146 6.601 28.221 1.00 69.81 207 TYR A CA 1
ATOM 1741 C C . TYR A 1 207 ? -5.212 6.815 29.729 1.00 69.81 207 TYR A C 1
ATOM 1743 O O . TYR A 1 207 ? -4.322 7.408 30.336 1.00 69.81 207 TYR A O 1
ATOM 1751 N N . ILE A 1 208 ? -6.241 6.243 30.340 1.00 73.56 208 ILE A N 1
ATOM 1752 C CA . ILE A 1 208 ? -6.333 6.023 31.776 1.00 73.56 208 ILE A CA 1
ATOM 1753 C C . ILE A 1 208 ? -5.726 4.657 32.078 1.00 73.56 208 ILE A C 1
ATOM 1755 O O . ILE A 1 208 ? -6.046 3.664 31.421 1.00 73.56 208 ILE A O 1
ATOM 1759 N N . LYS A 1 209 ? -4.839 4.609 33.070 1.00 78.81 209 LYS A N 1
ATOM 1760 C CA . LYS A 1 209 ? -4.234 3.370 33.564 1.00 78.81 209 LYS A CA 1
ATOM 1761 C C . LYS A 1 209 ? -5.000 2.893 34.784 1.00 78.81 209 LYS A C 1
ATOM 1763 O O . LYS A 1 209 ? -5.140 3.645 35.744 1.00 78.81 209 LYS A O 1
ATOM 1768 N N . ILE A 1 210 ? -5.478 1.656 34.735 1.00 81.31 210 ILE A N 1
ATOM 1769 C CA . ILE A 1 210 ? -6.286 1.061 35.798 1.00 81.31 210 ILE A CA 1
ATOM 1770 C C . ILE A 1 210 ? -5.621 -0.233 36.244 1.00 81.31 210 ILE A C 1
ATOM 1772 O O . ILE A 1 210 ? -5.476 -1.171 35.460 1.00 81.31 210 ILE A O 1
ATOM 1776 N N . ASP A 1 211 ? -5.221 -0.280 37.510 1.00 85.31 211 ASP A N 1
ATOM 1777 C CA . ASP A 1 211 ? -4.604 -1.462 38.104 1.00 85.31 211 ASP A CA 1
ATOM 1778 C C . ASP A 1 211 ? -5.670 -2.506 38.428 1.00 85.31 211 ASP A C 1
ATOM 1780 O O . ASP A 1 211 ? -6.475 -2.318 39.337 1.00 85.31 211 ASP A O 1
ATOM 1784 N N . LEU A 1 212 ? -5.644 -3.643 37.745 1.00 83.56 212 LEU A N 1
ATOM 1785 C CA . LEU A 1 212 ? -6.520 -4.782 37.995 1.00 83.56 212 LEU A CA 1
ATOM 1786 C C . LEU A 1 212 ? -5.726 -5.964 38.567 1.00 83.56 212 LEU A C 1
ATOM 1788 O O . LEU A 1 212 ? -4.622 -6.299 38.128 1.00 83.56 212 LEU A O 1
ATOM 1792 N N . SER A 1 213 ? -6.315 -6.622 39.560 1.00 85.62 213 SER A N 1
ATOM 1793 C CA . SER A 1 213 ? -5.973 -7.991 39.933 1.00 85.62 213 SER A CA 1
ATOM 1794 C C . SER A 1 213 ? -6.413 -8.960 38.833 1.00 85.62 213 SER A C 1
ATOM 1796 O O . SER A 1 213 ? -7.198 -8.619 37.945 1.00 85.62 213 SER A O 1
ATOM 1798 N N . TYR A 1 214 ? -5.910 -10.192 38.891 1.00 81.19 214 TYR A N 1
ATOM 1799 C CA . TYR A 1 214 ? -6.312 -11.230 37.945 1.00 81.19 214 TYR A CA 1
ATOM 1800 C C . TYR A 1 214 ? -7.828 -11.500 37.989 1.00 81.19 214 TYR A C 1
ATOM 1802 O O . TYR A 1 214 ? -8.464 -11.585 36.941 1.00 81.19 214 TYR A O 1
ATOM 1810 N N . ASP A 1 215 ? -8.418 -11.562 39.184 1.00 81.81 215 ASP A N 1
ATOM 1811 C CA . ASP A 1 215 ? -9.850 -11.836 39.346 1.00 81.81 215 ASP A CA 1
ATOM 1812 C C . ASP A 1 215 ? -10.719 -10.693 38.803 1.00 81.81 215 ASP A C 1
ATOM 1814 O O . ASP A 1 215 ? -11.733 -10.939 38.158 1.00 81.81 215 ASP A O 1
ATOM 1818 N N . GLU A 1 216 ? -10.298 -9.440 38.983 1.00 86.06 216 GLU A N 1
ATOM 1819 C CA . GLU A 1 216 ? -10.981 -8.268 38.419 1.00 86.06 216 GLU A CA 1
ATOM 1820 C C . GLU A 1 216 ? -10.879 -8.206 36.889 1.00 86.06 216 GLU A C 1
ATOM 1822 O O . GLU A 1 216 ? -11.835 -7.821 36.216 1.00 86.06 216 GLU A O 1
ATOM 1827 N N . LEU A 1 217 ? -9.735 -8.612 36.325 1.00 83.69 217 LEU A N 1
ATOM 1828 C CA . LEU A 1 217 ? -9.550 -8.737 34.879 1.00 83.69 217 LEU A CA 1
ATOM 1829 C C . LEU A 1 217 ? -10.518 -9.778 34.291 1.00 83.69 217 LEU A C 1
ATOM 1831 O O . LEU A 1 217 ? -11.147 -9.532 33.258 1.00 83.69 217 LEU A O 1
ATOM 1835 N N . VAL A 1 218 ? -10.642 -10.932 34.954 1.00 81.56 218 VAL A N 1
ATOM 1836 C CA . VAL A 1 218 ? -11.582 -12.000 34.580 1.00 81.56 218 VAL A CA 1
ATOM 1837 C C . VAL A 1 218 ? -13.026 -11.516 34.714 1.00 81.56 218 VAL A C 1
ATOM 1839 O O . VAL A 1 218 ? -13.796 -11.660 33.767 1.00 81.56 218 VAL A O 1
ATOM 1842 N N . LEU A 1 219 ? -13.365 -10.858 35.824 1.00 84.25 219 LEU A N 1
ATOM 1843 C CA . LEU A 1 219 ? -14.687 -10.285 36.072 1.00 84.25 219 LEU A CA 1
ATOM 1844 C C . LEU A 1 219 ? -15.102 -9.300 34.970 1.00 84.25 219 LEU A C 1
ATOM 1846 O O . LEU A 1 219 ? -16.182 -9.428 34.395 1.00 84.25 219 LEU A O 1
ATOM 1850 N N . LEU A 1 220 ? -14.237 -8.341 34.622 1.00 86.12 220 LEU A N 1
ATOM 1851 C CA . LEU A 1 220 ? -14.521 -7.366 33.566 1.00 86.12 220 LEU A CA 1
ATOM 1852 C C . LEU A 1 220 ? -14.694 -8.039 32.194 1.00 86.12 220 LEU A C 1
ATOM 1854 O O . LEU A 1 220 ? -15.541 -7.625 31.396 1.00 86.12 220 LEU A O 1
ATOM 1858 N N . ASN A 1 221 ? -13.915 -9.089 31.920 1.00 85.56 221 ASN A N 1
ATOM 1859 C CA . ASN A 1 221 ? -14.036 -9.884 30.701 1.00 85.56 221 ASN A CA 1
ATOM 1860 C C . ASN A 1 221 ? -15.391 -10.599 30.604 1.00 85.56 221 ASN A C 1
ATOM 1862 O O . ASN A 1 221 ? -16.014 -10.572 29.541 1.00 85.56 221 ASN A O 1
ATOM 1866 N N . GLU A 1 222 ? -15.836 -11.225 31.693 1.00 81.81 222 GLU A N 1
ATOM 1867 C CA . GLU A 1 222 ? -17.117 -11.935 31.767 1.00 81.81 222 GLU A CA 1
ATOM 1868 C C . GLU A 1 222 ? -18.303 -10.962 31.663 1.00 81.81 222 GLU A C 1
ATOM 1870 O O . GLU A 1 222 ? -19.224 -11.196 30.879 1.00 81.81 222 GLU A O 1
ATOM 1875 N N . ILE A 1 223 ? -18.240 -9.819 32.358 1.00 83.06 223 ILE A N 1
ATOM 1876 C CA . ILE A 1 223 ? -19.221 -8.727 32.242 1.00 83.06 223 ILE A CA 1
ATOM 1877 C C . ILE A 1 223 ? -19.327 -8.246 30.787 1.00 83.06 223 ILE A C 1
ATOM 1879 O O . ILE A 1 223 ? -20.426 -8.134 30.238 1.00 83.06 223 ILE A O 1
ATOM 1883 N N . SER A 1 224 ? -18.188 -7.996 30.135 1.00 84.94 224 SER A N 1
ATOM 1884 C CA . SER A 1 224 ? -18.150 -7.519 28.746 1.00 84.94 224 SER A CA 1
ATOM 1885 C C . SER A 1 224 ? -18.740 -8.546 27.773 1.00 84.94 224 SER A C 1
ATOM 1887 O O . SER A 1 224 ? -19.461 -8.188 26.837 1.00 84.94 224 SER A O 1
ATOM 1889 N N . GLU A 1 225 ? -18.487 -9.836 28.000 1.00 83.38 225 GLU A N 1
ATOM 1890 C CA . GLU A 1 225 ? -19.083 -10.918 27.217 1.00 83.38 225 GLU A CA 1
ATOM 1891 C C . GLU A 1 225 ? -20.601 -10.997 27.412 1.00 83.38 225 GLU A C 1
ATOM 1893 O O . GLU A 1 225 ? -21.346 -11.059 26.430 1.00 83.38 225 GLU A O 1
ATOM 1898 N N . PHE A 1 226 ? -21.065 -10.951 28.665 1.00 77.38 226 PHE A N 1
ATOM 1899 C CA . PHE A 1 226 ? -22.484 -10.984 29.007 1.00 77.38 226 PHE A CA 1
ATOM 1900 C C . PHE A 1 226 ? -23.239 -9.857 28.304 1.00 77.38 226 PHE A C 1
ATOM 1902 O O . PHE A 1 226 ? -24.178 -10.110 27.547 1.00 77.38 226 PHE A O 1
ATOM 1909 N N . VAL A 1 227 ? -22.780 -8.615 28.484 1.00 74.62 227 VAL A N 1
ATOM 1910 C CA . VAL A 1 227 ? -23.423 -7.436 27.896 1.00 74.62 227 VAL A CA 1
ATOM 1911 C C . VAL A 1 227 ? -23.429 -7.539 26.369 1.00 74.62 227 VAL A C 1
ATOM 1913 O O . VAL A 1 227 ? -24.466 -7.312 25.746 1.00 74.62 227 VAL A O 1
ATOM 1916 N N . THR A 1 228 ? -22.333 -7.992 25.749 1.00 77.06 228 THR A N 1
ATOM 1917 C CA . THR A 1 228 ? -22.299 -8.249 24.299 1.00 77.06 228 THR A CA 1
ATOM 1918 C C . THR A 1 228 ? -23.418 -9.191 23.863 1.00 77.06 228 THR A C 1
ATOM 1920 O O . THR A 1 228 ? -24.156 -8.892 22.922 1.00 77.06 228 THR A O 1
ATOM 1923 N N . ARG A 1 229 ? -23.553 -10.338 24.534 1.00 72.88 229 ARG A N 1
ATOM 1924 C CA . ARG A 1 229 ? -24.528 -11.369 24.163 1.00 72.88 229 ARG A CA 1
ATOM 1925 C C . ARG A 1 229 ? -25.962 -10.891 24.355 1.00 72.88 229 ARG A C 1
ATOM 1927 O O . ARG A 1 229 ? -26.789 -11.180 23.494 1.00 72.88 229 ARG A O 1
ATOM 1934 N N . ILE A 1 230 ? -26.238 -10.116 25.405 1.00 69.25 230 ILE A N 1
ATOM 1935 C CA . ILE A 1 230 ? -27.550 -9.493 25.632 1.00 69.25 230 ILE A CA 1
ATOM 1936 C C . ILE A 1 230 ? -27.911 -8.541 24.489 1.00 69.25 230 ILE A C 1
ATOM 1938 O O . ILE A 1 230 ? -28.974 -8.691 23.886 1.00 69.25 230 ILE A O 1
ATOM 1942 N N . TYR A 1 231 ? -27.017 -7.619 24.120 1.00 65.62 231 TYR A N 1
ATOM 1943 C CA . TYR A 1 231 ? -27.286 -6.672 23.030 1.00 65.62 231 TYR A CA 1
ATOM 1944 C C . TYR A 1 231 ? -27.404 -7.347 21.655 1.00 65.62 231 TYR A C 1
ATOM 1946 O O . TYR A 1 231 ? -28.100 -6.834 20.781 1.00 65.62 231 TYR A O 1
ATOM 1954 N N . LEU A 1 232 ? -26.752 -8.495 21.448 1.00 62.38 232 LEU A N 1
ATOM 1955 C CA . LEU A 1 232 ? -26.920 -9.306 20.237 1.00 62.38 232 LEU A CA 1
ATOM 1956 C C . LEU A 1 232 ? -28.110 -10.276 20.319 1.00 62.38 232 LEU A C 1
ATOM 1958 O O . LEU A 1 232 ? -28.343 -11.025 19.377 1.00 62.38 232 LEU A O 1
ATOM 1962 N N . GLY A 1 233 ? -28.855 -10.338 21.424 1.00 57.47 233 GLY A N 1
ATOM 1963 C CA . GLY A 1 233 ? -29.931 -11.320 21.604 1.00 57.47 233 GLY A CA 1
ATOM 1964 C C . GLY A 1 233 ? -29.457 -12.783 21.570 1.00 57.47 233 GLY A C 1
ATOM 1965 O O . GLY A 1 233 ? -30.232 -13.688 21.267 1.00 57.47 233 GLY A O 1
ATOM 1966 N N . GLN A 1 234 ? -28.179 -13.031 21.866 1.00 66.25 234 GLN A N 1
ATOM 1967 C CA . GLN A 1 234 ? -27.521 -14.341 21.846 1.00 66.25 234 GLN A CA 1
ATOM 1968 C C . GLN A 1 234 ? -27.706 -15.098 23.169 1.00 66.25 234 GLN A C 1
ATOM 1970 O O . GLN A 1 234 ? -26.746 -15.584 23.770 1.00 66.25 234 GLN A O 1
ATOM 1975 N N . PHE A 1 235 ? -28.952 -15.208 23.628 1.00 62.41 235 PHE A N 1
ATOM 1976 C CA . PHE A 1 235 ? -29.274 -15.753 24.949 1.00 62.41 235 PHE A CA 1
ATOM 1977 C C . PHE A 1 235 ? -28.856 -17.219 25.126 1.00 62.41 235 PHE A C 1
ATOM 1979 O O . PHE A 1 235 ? -28.406 -17.602 26.200 1.00 62.41 235 PHE A O 1
ATOM 1986 N N . SER A 1 236 ? -28.897 -18.022 24.057 1.00 56.88 236 SER A N 1
ATOM 1987 C CA . SER A 1 236 ? -28.442 -19.422 24.074 1.00 56.88 236 SER A CA 1
ATOM 1988 C C . SER A 1 236 ? -26.954 -19.589 24.384 1.00 56.88 236 SER A C 1
ATOM 1990 O O . SER A 1 236 ? -26.508 -20.694 24.660 1.00 56.88 236 SER A O 1
ATOM 1992 N N . HIS A 1 237 ? -26.173 -18.512 24.291 1.00 64.25 237 HIS A N 1
ATOM 1993 C CA . HIS A 1 237 ? -24.756 -18.522 24.617 1.00 64.25 237 HIS A CA 1
ATOM 1994 C C . HIS A 1 237 ? -24.457 -17.930 26.000 1.00 64.25 237 HIS A C 1
ATOM 1996 O O . HIS A 1 237 ? -23.297 -17.933 26.407 1.00 64.25 237 HIS A O 1
ATOM 2002 N N . LEU A 1 238 ? -25.456 -17.429 26.736 1.00 62.25 238 LEU A N 1
ATOM 2003 C CA . LEU A 1 238 ? -25.251 -16.933 28.103 1.00 62.25 238 LEU A CA 1
ATOM 2004 C C . LEU A 1 238 ? -24.786 -18.042 29.050 1.00 62.25 238 LEU A C 1
ATOM 2006 O O . LEU A 1 238 ? -23.980 -17.788 29.934 1.00 62.25 238 LEU A O 1
ATOM 2010 N N . THR A 1 239 ? -25.191 -19.283 28.783 1.00 56.19 239 THR A N 1
ATOM 2011 C CA . THR A 1 239 ? -24.751 -20.484 29.508 1.00 56.19 239 THR A CA 1
ATOM 2012 C C . THR A 1 239 ? -23.247 -20.753 29.384 1.00 56.19 239 THR A C 1
ATOM 2014 O O . THR A 1 239 ? -22.690 -21.508 30.172 1.00 56.19 239 THR A O 1
ATOM 2017 N N . SER A 1 240 ? -22.576 -20.119 28.412 1.00 57.38 240 SER A N 1
ATOM 2018 C CA . SER A 1 240 ? -21.124 -20.207 28.215 1.00 57.38 240 SER A CA 1
ATOM 2019 C C . SER A 1 240 ? -20.330 -19.068 28.869 1.00 57.38 240 SER A C 1
ATOM 2021 O O . SER A 1 240 ? -19.101 -19.121 28.867 1.00 57.38 240 SER A O 1
ATOM 2023 N N . VAL A 1 241 ? -21.004 -18.058 29.440 1.00 57.69 241 VAL A N 1
ATOM 2024 C CA . VAL A 1 241 ? -20.364 -16.893 30.074 1.00 57.69 241 VAL A CA 1
ATOM 2025 C C . VAL A 1 241 ? -20.020 -17.196 31.536 1.00 57.69 241 VAL A C 1
ATOM 2027 O O . VAL A 1 241 ? -20.659 -16.689 32.452 1.00 57.69 241 VAL A O 1
ATOM 2030 N N . GLY A 1 242 ? -18.995 -18.030 31.730 1.00 51.38 242 GLY A N 1
ATOM 2031 C CA . GLY A 1 242 ? -18.238 -18.157 32.982 1.00 51.38 242 GLY A CA 1
ATOM 2032 C C . GLY A 1 242 ? -19.016 -18.551 34.247 1.00 51.38 242 GLY A C 1
ATOM 2033 O O . GLY A 1 242 ? -20.200 -18.875 34.222 1.00 51.38 242 GLY A O 1
ATOM 2034 N N . ASN A 1 243 ? -18.321 -18.509 35.387 1.00 54.09 243 ASN A N 1
ATOM 2035 C CA . ASN A 1 243 ? -18.842 -18.864 36.720 1.00 54.09 243 ASN A CA 1
ATOM 2036 C C . ASN A 1 243 ? -19.819 -17.811 37.294 1.00 54.09 243 ASN A C 1
ATOM 2038 O O . ASN A 1 243 ? -20.088 -17.807 38.495 1.00 54.09 243 ASN A O 1
ATOM 2042 N N . LEU A 1 244 ? -20.327 -16.905 36.452 1.00 54.69 244 LEU A N 1
ATOM 2043 C CA . LEU A 1 244 ? -21.297 -15.869 36.815 1.00 54.69 244 LEU A CA 1
ATOM 2044 C C . LEU A 1 244 ? -22.645 -16.456 37.240 1.00 54.69 244 LEU A C 1
ATOM 2046 O O . LEU A 1 244 ? -23.362 -15.865 38.049 1.00 54.69 244 LEU A O 1
ATOM 2050 N N . PHE A 1 245 ? -22.989 -17.599 36.649 1.00 54.75 245 PHE A N 1
ATOM 2051 C CA . PHE A 1 245 ? -24.269 -18.271 36.789 1.00 54.75 245 PHE A CA 1
ATOM 2052 C C . PHE A 1 245 ? -24.038 -19.643 37.408 1.00 54.75 245 PHE A C 1
ATOM 2054 O O . PHE A 1 245 ? -23.199 -20.412 36.936 1.00 54.75 245 PHE A O 1
ATOM 2061 N N . ASP A 1 246 ? -24.790 -19.978 38.455 1.00 53.47 246 ASP A N 1
ATOM 2062 C CA . ASP A 1 246 ? -24.806 -21.356 38.933 1.00 53.47 246 ASP A CA 1
ATOM 2063 C C . ASP A 1 246 ? -25.565 -22.269 37.940 1.00 53.47 246 ASP A C 1
ATOM 2065 O O . ASP A 1 246 ? -26.285 -21.815 37.042 1.00 53.47 246 ASP A O 1
ATOM 2069 N N . GLN A 1 247 ? -25.408 -23.590 38.078 1.00 52.53 247 GLN A N 1
ATOM 2070 C CA . GLN A 1 247 ? -26.073 -24.552 37.186 1.00 52.53 247 GLN A CA 1
ATOM 2071 C C . GLN A 1 247 ? -27.606 -24.470 37.238 1.00 52.53 247 GLN A C 1
ATOM 2073 O O . GLN A 1 247 ? -28.273 -24.862 36.279 1.00 52.53 247 GLN A O 1
ATOM 2078 N N . LYS A 1 248 ? -28.173 -23.976 38.343 1.00 53.69 248 LYS A N 1
ATOM 2079 C CA . LYS A 1 248 ? -29.616 -23.805 38.498 1.00 53.69 248 LYS A CA 1
ATOM 2080 C C . LYS A 1 248 ? -30.096 -22.615 37.659 1.00 53.69 248 LYS A C 1
ATOM 2082 O O . LYS A 1 248 ? -31.054 -22.770 36.909 1.00 53.69 248 LYS A O 1
ATOM 2087 N N . MET A 1 249 ? -29.367 -21.499 37.687 1.00 52.91 249 MET A N 1
ATOM 2088 C CA . MET A 1 249 ? -29.602 -20.307 36.867 1.00 52.91 249 MET A CA 1
ATOM 2089 C C . MET A 1 249 ? -29.480 -20.612 35.375 1.00 52.91 249 MET A C 1
ATOM 2091 O O . MET A 1 249 ? -30.333 -20.204 34.592 1.00 52.91 249 MET A O 1
ATOM 2095 N N . ILE A 1 250 ? -28.449 -21.366 34.977 1.00 54.81 250 ILE A N 1
ATOM 2096 C CA . ILE A 1 250 ? -28.260 -21.803 33.584 1.00 54.81 250 ILE A CA 1
ATOM 2097 C C . ILE A 1 250 ? -29.490 -22.576 33.095 1.00 54.81 250 ILE A C 1
ATOM 2099 O O . ILE A 1 250 ? -30.025 -22.282 32.028 1.00 54.81 250 ILE A O 1
ATOM 2103 N N . LYS A 1 251 ? -29.977 -23.519 33.905 1.00 55.81 251 LYS A N 1
ATOM 2104 C CA . LYS A 1 251 ? -31.122 -24.366 33.565 1.00 55.81 251 LYS A CA 1
ATOM 2105 C C . LYS A 1 251 ? -32.443 -23.590 33.531 1.00 55.81 251 LYS A C 1
ATOM 2107 O O . LYS A 1 251 ? -33.292 -23.863 32.689 1.00 55.81 251 LYS A O 1
ATOM 2112 N N . GLU A 1 252 ? -32.614 -22.604 34.409 1.00 54.06 252 GLU A N 1
ATOM 2113 C CA . GLU A 1 252 ? -33.767 -21.695 34.395 1.00 54.06 252 GLU A CA 1
ATOM 2114 C C . GLU A 1 252 ? -33.764 -20.799 33.145 1.00 54.06 252 GLU A C 1
ATOM 2116 O O . GLU A 1 252 ? -34.787 -20.714 32.466 1.00 54.06 252 GLU A O 1
ATOM 2121 N N . ILE A 1 253 ? -32.613 -20.224 32.766 1.00 54.53 253 ILE A N 1
ATOM 2122 C CA . ILE A 1 253 ? -32.449 -19.481 31.503 1.00 54.53 253 ILE A CA 1
ATOM 2123 C C . ILE A 1 253 ? -32.820 -20.370 30.308 1.00 54.53 253 ILE A C 1
ATOM 2125 O O . ILE A 1 253 ? -33.593 -19.951 29.448 1.00 54.53 253 ILE A O 1
ATOM 2129 N N . GLU A 1 254 ? -32.295 -21.595 30.245 1.00 57.69 254 GLU A N 1
ATOM 2130 C CA . GLU A 1 254 ? -32.579 -22.540 29.158 1.00 57.69 254 GLU A CA 1
ATOM 2131 C C . GLU A 1 254 ? -34.070 -22.885 29.051 1.00 57.69 254 GLU A C 1
ATOM 2133 O O . GLU A 1 254 ? -34.611 -22.880 27.943 1.00 57.69 254 GLU A O 1
ATOM 2138 N N . ASN A 1 255 ? -34.744 -23.118 30.182 1.00 56.75 255 ASN A N 1
ATOM 2139 C CA . ASN A 1 255 ? -36.177 -23.416 30.221 1.00 56.75 255 ASN A CA 1
ATOM 2140 C C . ASN A 1 255 ? -37.019 -22.237 29.721 1.00 56.75 255 ASN A C 1
ATOM 2142 O O . ASN A 1 255 ? -37.905 -22.424 28.893 1.00 56.75 255 ASN A O 1
ATOM 2146 N N . ILE A 1 256 ? -36.709 -21.012 30.147 1.00 53.28 256 ILE A N 1
ATOM 2147 C CA . ILE A 1 256 ? -37.449 -19.817 29.716 1.00 53.28 256 ILE A CA 1
ATOM 2148 C C . ILE A 1 256 ? -37.220 -19.550 28.225 1.00 53.28 256 ILE A C 1
ATOM 2150 O O . ILE A 1 256 ? -38.147 -19.212 27.490 1.00 53.28 256 ILE A O 1
ATOM 2154 N N . LEU A 1 257 ? -35.991 -19.749 27.737 1.00 53.06 257 LEU A N 1
ATOM 2155 C CA . LEU A 1 257 ? -35.699 -19.661 26.306 1.00 53.06 257 LEU A CA 1
ATOM 2156 C C . LEU A 1 257 ? -36.433 -20.740 25.502 1.00 53.06 257 LEU A C 1
ATOM 2158 O O . LEU A 1 257 ? -36.795 -20.480 24.354 1.00 53.06 257 LEU A O 1
ATOM 2162 N N . ALA A 1 258 ? -36.658 -21.926 26.073 1.00 57.38 258 ALA A N 1
ATOM 2163 C CA . ALA A 1 258 ? -37.478 -22.970 25.467 1.00 57.38 258 ALA A CA 1
ATOM 2164 C C . ALA A 1 258 ? -38.971 -22.583 25.441 1.00 57.38 258 ALA A C 1
ATOM 2166 O O . ALA A 1 258 ? -39.581 -22.671 24.378 1.00 57.38 258 ALA A O 1
ATOM 2167 N N . GLU A 1 259 ? -39.521 -22.046 26.537 1.00 52.31 259 GLU A N 1
ATOM 2168 C CA . GLU A 1 259 ? -40.911 -21.555 26.614 1.00 52.31 259 GLU A CA 1
ATOM 2169 C C . GLU A 1 259 ? -41.182 -20.423 25.607 1.00 52.31 259 GLU A C 1
ATOM 2171 O O . GLU A 1 259 ? -42.216 -20.397 24.939 1.00 52.31 259 GLU A O 1
ATOM 2176 N N . ILE A 1 260 ? -40.234 -19.494 25.440 1.00 48.28 260 ILE A N 1
ATOM 2177 C CA . ILE A 1 260 ? -40.330 -18.415 24.444 1.00 48.28 260 ILE A CA 1
ATOM 2178 C C . ILE A 1 260 ? -40.277 -18.978 23.013 1.00 48.28 260 ILE A C 1
ATOM 2180 O O . ILE A 1 260 ? -41.013 -18.508 22.146 1.00 48.28 260 ILE A O 1
ATOM 2184 N N . LYS A 1 261 ? -39.427 -19.985 22.760 1.00 51.44 261 LYS A N 1
ATOM 2185 C CA . LYS A 1 261 ? -39.341 -20.706 21.472 1.00 51.44 261 LYS A CA 1
ATOM 2186 C C . LYS A 1 261 ? -40.670 -21.363 21.109 1.00 51.44 261 LYS A C 1
ATOM 2188 O O . LYS A 1 261 ? -41.070 -21.311 19.955 1.00 51.44 261 LYS A O 1
ATOM 2193 N N . GLU A 1 262 ? -41.322 -21.970 22.094 1.00 50.78 262 GLU A N 1
ATOM 2194 C CA . GLU A 1 262 ? -42.565 -22.722 21.927 1.00 50.78 262 GLU A CA 1
ATOM 2195 C C . GLU A 1 262 ? -43.783 -21.800 21.760 1.00 50.78 262 GLU A C 1
ATOM 2197 O O . GLU A 1 262 ? -44.660 -22.058 20.941 1.00 50.78 262 GLU A O 1
ATOM 2202 N N . LYS A 1 263 ? -43.823 -20.677 22.488 1.00 42.00 263 LYS A N 1
ATOM 2203 C CA . LYS A 1 263 ? -44.947 -19.725 22.453 1.00 42.00 263 LYS A CA 1
ATOM 2204 C C . LYS A 1 263 ? -44.994 -18.862 21.190 1.00 42.00 263 LYS A C 1
ATOM 2206 O O . LYS A 1 263 ? -46.046 -18.325 20.846 1.00 42.00 263 LYS A O 1
ATOM 2211 N N . TYR A 1 264 ? -43.866 -18.713 20.508 1.00 44.62 264 TYR A N 1
ATOM 2212 C CA . TYR A 1 264 ? -43.741 -17.897 19.308 1.00 44.62 264 TYR A CA 1
ATOM 2213 C C . TYR A 1 264 ? -43.077 -18.716 18.205 1.00 44.62 264 TYR A C 1
ATOM 2215 O O . TYR A 1 264 ? -41.886 -18.573 17.912 1.00 44.62 264 TYR A O 1
ATOM 2223 N N . ASP A 1 265 ? -43.878 -19.581 17.596 1.00 37.25 265 ASP A N 1
ATOM 2224 C CA . ASP A 1 265 ? -43.462 -20.443 16.497 1.00 37.25 265 ASP A CA 1
ATOM 2225 C C . ASP A 1 265 ? -42.944 -19.577 15.327 1.00 37.25 265 ASP A C 1
ATOM 2227 O O . ASP A 1 265 ? -43.670 -18.759 14.757 1.00 37.25 265 ASP A O 1
ATOM 2231 N N . GLY A 1 266 ? -41.642 -19.671 15.034 1.00 40.94 266 GLY A N 1
ATOM 2232 C CA . GLY A 1 266 ? -40.936 -18.810 14.071 1.00 40.94 266 GLY A CA 1
ATOM 2233 C C . GLY A 1 266 ? -39.926 -17.823 14.675 1.00 40.94 266 GLY A C 1
ATOM 2234 O O . GLY A 1 266 ? -39.170 -17.190 13.933 1.00 40.94 266 GLY A O 1
ATOM 2235 N N . LEU A 1 267 ? -39.829 -17.716 16.005 1.00 39.44 267 LEU A N 1
ATOM 2236 C CA . LEU A 1 267 ? -38.707 -17.040 16.657 1.00 39.44 267 LEU A CA 1
ATOM 2237 C C . LEU A 1 267 ? -37.425 -17.855 16.457 1.00 39.44 267 LEU A C 1
ATOM 2239 O O . LEU A 1 267 ? -37.146 -18.798 17.200 1.00 39.44 267 LEU A O 1
ATOM 2243 N N . SER A 1 268 ? -36.575 -17.456 15.504 1.00 41.62 268 SER A N 1
ATOM 2244 C CA . SER A 1 268 ? -35.187 -17.919 15.494 1.00 41.62 268 SER A CA 1
ATOM 2245 C C . SER A 1 268 ? -34.470 -17.336 16.719 1.00 41.62 268 SER A C 1
ATOM 2247 O O . SER A 1 268 ? -33.822 -16.292 16.677 1.00 41.62 268 SER A O 1
ATOM 2249 N N . LEU A 1 269 ? -34.561 -18.035 17.846 1.00 41.06 269 LEU A N 1
ATOM 2250 C CA . LEU A 1 269 ? -33.739 -17.799 19.036 1.00 41.06 269 LEU A CA 1
ATOM 2251 C C . LEU A 1 269 ? -32.254 -18.167 18.799 1.00 41.06 269 LEU A C 1
ATOM 2253 O O . LEU A 1 269 ? -31.449 -18.148 19.724 1.00 41.06 269 LEU A O 1
ATOM 2257 N N . GLY A 1 270 ? -31.889 -18.484 17.552 1.00 45.19 270 GLY A N 1
ATOM 2258 C CA . GLY A 1 270 ? -30.525 -18.533 17.046 1.00 45.19 270 GLY A CA 1
ATOM 2259 C C . GLY A 1 270 ? -30.285 -17.440 16.002 1.00 45.19 270 GLY A C 1
ATOM 2260 O O . GLY A 1 270 ? -31.039 -17.323 15.040 1.00 45.19 270 GLY A O 1
ATOM 2261 N N . THR A 1 271 ? -29.174 -16.715 16.164 1.00 51.41 271 THR A N 1
ATOM 2262 C CA . THR A 1 271 ? -28.528 -15.801 15.193 1.00 51.41 271 THR A CA 1
ATOM 2263 C C . THR A 1 271 ? -29.138 -14.408 14.971 1.00 51.41 271 THR A C 1
ATOM 2265 O O . THR A 1 271 ? -29.331 -13.963 13.844 1.00 51.41 271 THR A O 1
ATOM 2268 N N . THR A 1 272 ? -29.350 -13.623 16.025 1.00 48.94 272 THR A N 1
ATOM 2269 C CA . THR A 1 272 ? -29.719 -12.205 15.863 1.00 48.94 272 THR A CA 1
ATOM 2270 C C . THR A 1 272 ? -28.464 -11.335 15.734 1.00 48.94 272 THR A C 1
ATOM 2272 O O . THR A 1 272 ? -27.812 -10.999 16.708 1.00 48.94 272 THR A O 1
ATOM 2275 N N . THR A 1 273 ? -28.078 -10.995 14.499 1.00 50.06 273 THR A N 1
ATOM 2276 C CA . THR A 1 273 ? -26.874 -10.212 14.128 1.00 50.06 273 THR A CA 1
ATOM 2277 C C . THR A 1 273 ? -25.528 -10.784 14.607 1.00 50.06 273 THR A C 1
ATOM 2279 O O . THR A 1 273 ? -25.167 -10.750 15.778 1.00 50.06 273 THR A O 1
ATOM 2282 N N . GLY A 1 274 ? -24.702 -11.248 13.663 1.00 55.22 274 GLY A N 1
ATOM 2283 C CA . GLY A 1 274 ? -23.273 -11.418 13.939 1.00 55.22 274 GLY A CA 1
ATOM 2284 C C . GLY A 1 274 ? -22.655 -10.073 14.329 1.00 55.22 274 GLY A C 1
ATOM 2285 O O . GLY A 1 274 ? -23.068 -9.041 13.803 1.00 55.22 274 GLY A O 1
ATOM 2286 N N . ILE A 1 275 ? -21.654 -10.072 15.213 1.00 58.75 275 ILE A N 1
ATOM 2287 C CA . ILE A 1 275 ? -20.989 -8.842 15.683 1.00 58.75 275 ILE A CA 1
ATOM 2288 C C . ILE A 1 275 ? -20.462 -7.959 14.531 1.00 58.75 275 ILE A C 1
ATOM 2290 O O . ILE A 1 275 ? -20.419 -6.736 14.635 1.00 58.75 275 ILE A O 1
ATOM 2294 N N . TYR A 1 276 ? -20.135 -8.580 13.394 1.00 61.25 276 TYR A N 1
ATOM 2295 C CA . TYR A 1 276 ? -19.669 -7.926 12.168 1.00 61.25 276 TYR A CA 1
ATOM 2296 C C . TYR A 1 276 ? -20.794 -7.441 11.236 1.00 61.25 276 TYR A C 1
ATOM 2298 O O . TYR A 1 276 ? -20.522 -6.939 10.147 1.00 61.25 276 TYR A O 1
ATOM 2306 N N . SER A 1 277 ? -22.060 -7.591 11.631 1.00 59.56 277 SER A N 1
ATOM 2307 C CA . SER A 1 277 ? -23.201 -7.045 10.898 1.00 59.56 277 SER A CA 1
ATOM 2308 C C . SER A 1 277 ? -23.209 -5.518 10.975 1.00 59.56 277 SER A C 1
ATOM 2310 O O . SER A 1 277 ? -22.938 -4.931 12.027 1.00 59.56 277 SER A O 1
ATOM 2312 N N . GLN A 1 278 ? -23.599 -4.859 9.881 1.00 54.94 278 GLN A N 1
ATOM 2313 C CA . GLN A 1 278 ? -23.805 -3.406 9.874 1.00 54.94 278 GLN A CA 1
ATOM 2314 C C . GLN A 1 278 ? -24.831 -2.974 10.934 1.00 54.94 278 GLN A C 1
ATOM 2316 O O . GLN A 1 278 ? -24.649 -1.934 11.562 1.00 54.94 278 GLN A O 1
ATOM 2321 N N . ASN A 1 279 ? -25.818 -3.830 11.214 1.00 55.91 279 ASN A N 1
ATOM 2322 C CA . ASN A 1 279 ? -26.916 -3.562 12.144 1.00 55.91 279 ASN A CA 1
ATOM 2323 C C . ASN A 1 279 ? -26.607 -3.928 13.607 1.00 55.91 279 ASN A C 1
ATOM 2325 O O . ASN A 1 279 ? -27.476 -3.759 14.457 1.00 55.91 279 ASN A O 1
ATOM 2329 N N . ALA A 1 280 ? -25.416 -4.455 13.922 1.00 56.53 280 ALA A N 1
ATOM 2330 C CA . ALA A 1 280 ? -25.079 -4.788 15.306 1.00 56.53 280 ALA A CA 1
ATOM 2331 C C . ALA A 1 280 ? -24.990 -3.506 16.170 1.00 56.53 280 ALA A C 1
ATOM 2333 O O . ALA A 1 280 ? -24.323 -2.550 15.739 1.00 56.53 280 ALA A O 1
ATOM 2334 N N . PRO A 1 281 ? -25.615 -3.474 17.370 1.00 64.62 281 PRO A N 1
ATOM 2335 C CA . PRO A 1 281 ? -25.600 -2.305 18.247 1.00 64.62 281 PRO A CA 1
ATOM 2336 C C . PRO A 1 281 ? -24.180 -1.848 18.582 1.00 64.62 281 PRO A C 1
ATOM 2338 O O . PRO A 1 281 ? -23.286 -2.669 18.797 1.00 64.62 281 PRO A O 1
ATOM 2341 N N . ASN A 1 282 ? -23.966 -0.534 18.677 1.00 64.12 282 ASN A N 1
ATOM 2342 C CA . ASN A 1 282 ? -22.646 0.015 19.004 1.00 64.12 282 ASN A CA 1
ATOM 2343 C C . ASN A 1 282 ? -22.138 -0.481 20.364 1.00 64.12 282 ASN A C 1
ATOM 2345 O O . ASN A 1 282 ? -20.969 -0.842 20.471 1.00 64.12 282 ASN A O 1
ATOM 2349 N N . MET A 1 283 ? -23.022 -0.592 21.362 1.00 68.06 283 MET A N 1
ATOM 2350 C CA . MET A 1 283 ? -22.661 -1.136 22.674 1.00 68.06 283 MET A CA 1
ATOM 2351 C C . MET A 1 283 ? -22.157 -2.584 22.573 1.00 68.06 283 MET A C 1
ATOM 2353 O O . MET A 1 283 ? -21.129 -2.909 23.160 1.00 68.06 283 MET A O 1
ATOM 2357 N N . ALA A 1 284 ? -22.797 -3.429 21.753 1.00 68.44 284 ALA A N 1
ATOM 2358 C CA . ALA A 1 284 ? -22.328 -4.795 21.511 1.00 68.44 284 ALA A CA 1
ATOM 2359 C C . ALA A 1 284 ? -20.923 -4.818 20.895 1.00 68.44 284 ALA A C 1
ATOM 2361 O O . ALA A 1 284 ? -20.079 -5.597 21.325 1.00 68.44 284 ALA A O 1
ATOM 2362 N N . LYS A 1 285 ? -20.656 -3.954 19.906 1.00 69.00 285 LYS A N 1
ATOM 2363 C CA . LYS A 1 285 ? -19.343 -3.850 19.241 1.00 69.00 285 LYS A CA 1
ATOM 2364 C C . LYS A 1 285 ? -18.237 -3.450 20.214 1.00 69.00 285 LYS A C 1
ATOM 2366 O O . LYS A 1 285 ? -17.170 -4.056 20.189 1.00 69.00 285 LYS A O 1
ATOM 2371 N N . ILE A 1 286 ? -18.504 -2.464 21.071 1.00 70.69 286 ILE A N 1
ATOM 2372 C CA . ILE A 1 286 ? -17.546 -1.985 22.073 1.00 70.69 286 ILE A CA 1
ATOM 2373 C C . ILE A 1 286 ? -17.273 -3.075 23.116 1.00 70.69 286 ILE A C 1
ATOM 2375 O O . ILE A 1 286 ? -16.117 -3.427 23.339 1.00 70.69 286 ILE A O 1
ATOM 2379 N N . CYS A 1 287 ? -18.325 -3.663 23.696 1.00 77.00 287 CYS A N 1
ATOM 2380 C CA . CYS A 1 287 ? -18.195 -4.724 24.697 1.00 77.00 287 CYS A CA 1
ATOM 2381 C C . CYS A 1 287 ? -17.465 -5.953 24.139 1.00 77.00 287 CYS A C 1
ATOM 2383 O O . CYS A 1 287 ? -16.608 -6.522 24.812 1.00 77.00 287 CYS A O 1
ATOM 2385 N N . TYR A 1 288 ? -17.756 -6.335 22.891 1.00 79.88 288 TYR A N 1
ATOM 2386 C CA . TYR A 1 288 ? -17.101 -7.470 22.251 1.00 79.88 288 TYR A CA 1
ATOM 2387 C C . TYR A 1 288 ? -15.606 -7.228 22.070 1.00 79.88 288 TYR A C 1
ATOM 2389 O O . TYR A 1 288 ? -14.805 -8.121 22.326 1.00 79.88 288 TYR A O 1
ATOM 2397 N N . ASP A 1 289 ? -15.209 -6.030 21.644 1.00 72.81 289 ASP A N 1
ATOM 2398 C CA . ASP A 1 289 ? -13.795 -5.716 21.469 1.00 72.81 289 ASP A CA 1
ATOM 2399 C C . ASP A 1 289 ? -13.043 -5.706 22.810 1.00 72.81 289 ASP A C 1
ATOM 2401 O O . ASP A 1 289 ? -11.972 -6.309 22.916 1.00 72.81 289 ASP A O 1
ATOM 2405 N N . ILE A 1 290 ? -13.641 -5.120 23.858 1.00 77.19 290 ILE A N 1
ATOM 2406 C CA . ILE A 1 290 ? -13.107 -5.170 25.230 1.00 77.19 290 ILE A CA 1
ATOM 2407 C C . ILE A 1 290 ? -12.937 -6.629 25.676 1.00 77.19 290 ILE A C 1
ATOM 2409 O O . ILE A 1 290 ? -11.838 -7.022 26.074 1.00 77.19 290 ILE A O 1
ATOM 2413 N N . HIS A 1 291 ? -13.981 -7.451 25.536 1.00 82.44 291 HIS A N 1
ATOM 2414 C CA . HIS A 1 291 ? -13.946 -8.881 25.851 1.00 82.44 291 HIS A CA 1
ATOM 2415 C C . HIS A 1 291 ? -12.793 -9.596 25.131 1.00 82.44 291 HIS A C 1
ATOM 2417 O O . HIS A 1 291 ? -11.969 -10.247 25.766 1.00 82.44 291 HIS A O 1
ATOM 2423 N N . GLN A 1 292 ? -12.664 -9.438 23.812 1.00 72.88 292 GLN A N 1
ATOM 2424 C CA . GLN A 1 292 ? -11.638 -10.146 23.040 1.00 72.88 292 GLN A CA 1
ATOM 2425 C C . GLN A 1 292 ? -10.211 -9.783 23.476 1.00 72.88 292 GLN A C 1
ATOM 2427 O O . GLN A 1 292 ? -9.320 -10.637 23.470 1.00 72.88 292 GLN A O 1
ATOM 2432 N N . LYS A 1 293 ? -9.993 -8.535 23.896 1.00 71.31 293 LYS A N 1
ATOM 2433 C CA . LYS A 1 293 ? -8.695 -8.056 24.386 1.00 71.31 293 LYS A CA 1
ATOM 2434 C C . LYS A 1 293 ? -8.364 -8.585 25.772 1.00 71.31 293 LYS A C 1
ATOM 2436 O O . LYS A 1 293 ? -7.251 -9.071 25.980 1.00 71.31 293 LYS A O 1
ATOM 2441 N N . LEU A 1 294 ? -9.319 -8.525 26.697 1.00 76.31 294 LEU A N 1
ATOM 2442 C CA . LEU A 1 294 ? -9.140 -9.057 28.047 1.00 76.31 294 LEU A CA 1
ATOM 2443 C C . LEU A 1 294 ? -8.934 -10.574 28.001 1.00 76.31 294 LEU A C 1
ATOM 2445 O O . LEU A 1 294 ? -7.977 -11.086 28.582 1.00 76.31 294 LEU A O 1
ATOM 2449 N N . ARG A 1 295 ? -9.745 -11.287 27.212 1.00 75.38 295 ARG A N 1
ATOM 2450 C CA . ARG A 1 295 ? -9.635 -12.734 26.999 1.00 75.38 295 ARG A CA 1
ATOM 2451 C C . ARG A 1 295 ? -8.260 -13.161 26.489 1.00 75.38 295 ARG A C 1
ATOM 2453 O O . ARG A 1 295 ? -7.714 -14.151 26.972 1.00 75.38 295 ARG A O 1
ATOM 2460 N N . TYR A 1 296 ? -7.681 -12.423 25.541 1.00 68.56 296 TYR A N 1
ATOM 2461 C CA . TYR A 1 296 ? -6.332 -12.704 25.041 1.00 68.56 296 TYR A CA 1
ATOM 2462 C C . TYR A 1 296 ? -5.270 -12.589 26.147 1.00 68.56 296 TYR A C 1
ATOM 2464 O O . TYR A 1 296 ? -4.366 -13.419 26.243 1.00 68.56 296 TYR A O 1
ATOM 2472 N N . GLN A 1 297 ? -5.403 -11.598 27.025 1.00 69.19 297 GLN A N 1
ATOM 2473 C CA . GLN A 1 297 ? -4.467 -11.371 28.128 1.00 69.19 297 GLN A CA 1
ATOM 2474 C C . GLN A 1 297 ? -4.626 -12.410 29.242 1.00 69.19 297 GLN A C 1
ATOM 2476 O O . GLN A 1 297 ? -3.631 -12.910 29.773 1.00 69.19 297 GLN A O 1
ATOM 2481 N N . ILE A 1 298 ? -5.860 -12.827 29.530 1.00 71.38 298 ILE A N 1
ATOM 2482 C CA . ILE A 1 298 ? -6.154 -13.969 30.407 1.00 71.38 298 ILE A CA 1
ATOM 2483 C C . ILE A 1 298 ? -5.494 -15.242 29.855 1.00 71.38 298 ILE A C 1
ATOM 2485 O O . ILE A 1 298 ? -4.825 -15.957 30.602 1.00 71.38 298 ILE A O 1
ATOM 2489 N N . TYR A 1 299 ? -5.603 -15.496 28.545 1.00 67.31 299 TYR A N 1
ATOM 2490 C CA . TYR A 1 299 ? -4.967 -16.643 27.887 1.00 67.31 299 TYR A CA 1
ATOM 2491 C C . TYR A 1 299 ? -3.437 -16.625 28.031 1.00 67.31 299 TYR A C 1
ATOM 2493 O O . TYR A 1 299 ? -2.851 -17.605 28.487 1.00 67.31 299 TYR A O 1
ATOM 2501 N N . LEU A 1 300 ? -2.780 -15.496 27.735 1.00 63.84 300 LEU A N 1
ATOM 2502 C CA . LEU A 1 300 ? -1.328 -15.350 27.913 1.00 63.84 300 LEU A CA 1
ATOM 2503 C C . LEU A 1 300 ? -0.875 -15.517 29.374 1.00 63.84 300 LEU A C 1
ATOM 2505 O O . LEU A 1 300 ? 0.301 -15.769 29.634 1.00 63.84 300 LEU A O 1
ATOM 2509 N N . SER A 1 301 ? -1.775 -15.328 30.340 1.00 63.78 301 SER A N 1
ATOM 2510 C CA . SER A 1 301 ? -1.502 -15.476 31.782 1.00 63.78 301 SER A CA 1
ATOM 2511 C C . SER A 1 301 ? -1.602 -16.907 32.274 1.00 63.78 301 SER A C 1
ATOM 2513 O O . SER A 1 301 ? -1.061 -17.219 33.325 1.00 63.78 301 SER A O 1
ATOM 2515 N N . ASN A 1 302 ? -2.216 -17.780 31.480 1.00 61.62 302 ASN A N 1
ATOM 2516 C CA . ASN A 1 302 ? -2.471 -19.173 31.816 1.00 61.62 302 ASN A CA 1
ATOM 2517 C C . ASN A 1 302 ? -1.912 -20.109 30.742 1.00 61.62 302 ASN A C 1
ATOM 2519 O O . ASN A 1 302 ? -2.561 -21.091 30.379 1.00 61.62 302 ASN A O 1
ATOM 2523 N N . LYS A 1 303 ? -0.730 -19.793 30.202 1.00 52.59 303 LYS A N 1
ATOM 2524 C CA . LYS A 1 303 ? -0.131 -20.531 29.079 1.00 52.59 303 LYS A CA 1
ATOM 2525 C C . LYS A 1 303 ? -0.008 -22.040 29.363 1.00 52.59 303 LYS A C 1
ATOM 2527 O O . LYS A 1 303 ? -0.215 -22.827 28.449 1.00 52.59 303 LYS A O 1
ATOM 2532 N N . ASP A 1 304 ? 0.169 -22.421 30.630 1.00 45.47 304 ASP A N 1
ATOM 2533 C CA . ASP A 1 304 ? 0.264 -23.818 31.080 1.00 45.47 304 ASP A CA 1
ATOM 2534 C C . ASP A 1 304 ? -1.096 -24.550 31.185 1.00 45.47 304 ASP A C 1
ATOM 2536 O O . ASP A 1 304 ? -1.136 -25.773 31.274 1.00 45.47 304 ASP A O 1
ATOM 2540 N N . ARG A 1 305 ? -2.240 -23.843 31.172 1.00 42.38 305 ARG A N 1
ATOM 2541 C CA . ARG A 1 305 ? -3.589 -24.451 31.291 1.00 42.38 305 ARG A CA 1
ATOM 2542 C C . ARG A 1 305 ? -4.277 -24.746 29.955 1.00 42.38 305 ARG A C 1
ATOM 2544 O O . ARG A 1 305 ? -5.262 -25.479 29.947 1.00 42.38 305 ARG A O 1
ATOM 2551 N N . PHE A 1 306 ? -3.819 -24.170 28.843 1.00 41.94 306 PHE A N 1
ATOM 2552 C CA . PHE A 1 306 ? -4.578 -24.148 27.581 1.00 41.94 306 PHE A CA 1
ATOM 2553 C C . PHE A 1 306 ? -3.891 -24.837 26.389 1.00 41.94 306 PHE A C 1
ATOM 2555 O O . PHE A 1 306 ? -4.320 -24.626 25.251 1.00 41.94 306 PHE A O 1
ATOM 2562 N N . GLU A 1 307 ? -2.902 -25.709 26.628 1.00 38.34 307 GLU A N 1
ATOM 2563 C CA . GLU A 1 307 ? -2.119 -26.407 25.585 1.00 38.34 307 GLU A CA 1
ATOM 2564 C C . GLU A 1 307 ? -2.944 -27.180 24.531 1.00 38.34 307 GLU A C 1
ATOM 2566 O O . GLU A 1 307 ? -2.415 -27.501 23.473 1.00 38.34 307 GLU A O 1
ATOM 2571 N N . ASN A 1 308 ? -4.247 -27.416 24.733 1.00 38.72 308 ASN A N 1
ATOM 2572 C CA . ASN A 1 308 ? -5.075 -28.231 23.833 1.00 38.72 308 ASN A CA 1
ATOM 2573 C C . ASN A 1 308 ? -6.271 -27.520 23.174 1.00 38.72 308 ASN A C 1
ATOM 2575 O O . ASN A 1 308 ? -7.233 -28.174 22.773 1.00 38.72 308 ASN A O 1
ATOM 2579 N N . THR A 1 309 ? -6.254 -26.193 23.015 1.00 40.56 309 THR A N 1
ATOM 2580 C CA . THR A 1 309 ? -7.368 -25.494 22.344 1.00 40.56 309 THR A CA 1
ATOM 2581 C C . THR A 1 309 ? -6.974 -24.946 20.966 1.00 40.56 309 THR A C 1
ATOM 2583 O O . THR A 1 309 ? -6.084 -24.114 20.833 1.00 40.56 309 THR A O 1
ATOM 2586 N N . VAL A 1 310 ? -7.688 -25.401 19.924 1.00 37.53 310 VAL A N 1
ATOM 2587 C CA . VAL A 1 310 ? -7.559 -25.108 18.468 1.00 37.53 310 VAL A CA 1
ATOM 2588 C C . VAL A 1 310 ? -7.715 -23.610 18.098 1.00 37.53 310 VAL A C 1
ATOM 2590 O O . VAL A 1 310 ? -7.862 -23.231 16.941 1.00 37.53 310 VAL A O 1
ATOM 2593 N N . TYR A 1 311 ? -7.674 -22.699 19.063 1.00 43.81 311 TYR A N 1
ATOM 2594 C CA . TYR A 1 311 ? -8.141 -21.326 18.894 1.00 43.81 311 TYR A CA 1
ATOM 2595 C C . TYR A 1 311 ? -7.058 -20.303 18.496 1.00 43.81 311 TYR A C 1
ATOM 2597 O O . TYR A 1 311 ? -7.353 -19.116 18.402 1.00 43.81 311 TYR A O 1
ATOM 2605 N N . SER A 1 312 ? -5.826 -20.712 18.189 1.00 41.16 312 SER A N 1
ATOM 2606 C CA . SER A 1 312 ? -4.679 -19.798 18.025 1.00 41.16 312 SER A CA 1
ATOM 2607 C C . SER A 1 312 ? -4.736 -18.828 16.827 1.00 41.16 312 SER A C 1
ATOM 2609 O O . SER A 1 312 ? -4.127 -17.762 16.89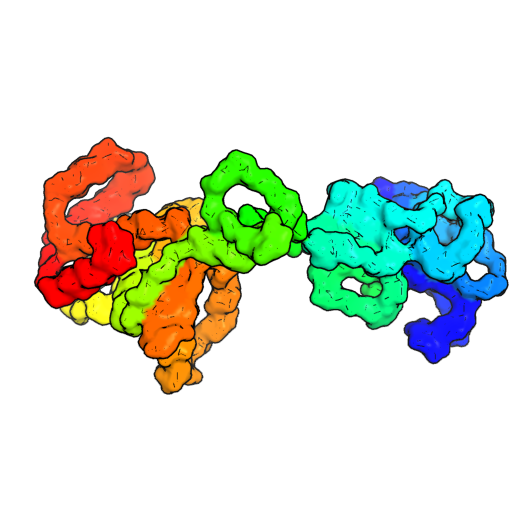3 1.00 41.16 312 SER A O 1
ATOM 2611 N N . ASN A 1 313 ? -5.489 -19.114 15.758 1.00 36.22 313 ASN A N 1
ATOM 2612 C CA . ASN A 1 313 ? -5.357 -18.353 14.502 1.00 36.22 313 ASN A CA 1
ATOM 2613 C C . ASN A 1 313 ? -6.374 -17.212 14.288 1.00 36.22 313 ASN A C 1
ATOM 2615 O O . ASN A 1 313 ? -6.097 -16.295 13.515 1.00 36.22 313 ASN A O 1
ATOM 2619 N N . ASN A 1 314 ? -7.519 -17.199 14.984 1.00 39.50 314 ASN A N 1
ATOM 2620 C CA . ASN A 1 314 ? -8.521 -16.124 14.837 1.00 39.50 314 ASN A CA 1
ATOM 2621 C C . ASN A 1 314 ? -8.323 -14.948 15.816 1.00 39.50 314 ASN A C 1
ATOM 2623 O O . ASN A 1 314 ? -8.825 -13.855 15.554 1.00 39.50 314 ASN A O 1
ATOM 2627 N N . PHE A 1 315 ? -7.561 -15.125 16.903 1.00 43.56 315 PHE A N 1
ATOM 2628 C CA . PHE A 1 315 ? -7.358 -14.083 17.923 1.00 43.56 315 PHE A CA 1
ATOM 2629 C C . PHE A 1 315 ? -6.512 -12.896 17.444 1.00 43.56 315 PHE A C 1
ATOM 2631 O O . PHE A 1 315 ? -6.768 -11.756 17.824 1.00 43.56 315 PHE A O 1
ATOM 2638 N N . ILE A 1 316 ? -5.544 -13.133 16.557 1.00 38.59 316 ILE A N 1
ATOM 2639 C CA . ILE A 1 316 ? -4.590 -12.104 16.104 1.00 38.59 316 ILE A CA 1
ATOM 2640 C C . ILE A 1 316 ? -5.263 -11.056 15.195 1.00 38.59 316 ILE A C 1
ATOM 2642 O O . ILE A 1 316 ? -4.768 -9.940 15.042 1.00 38.59 316 ILE A O 1
ATOM 2646 N N . LYS A 1 317 ? -6.424 -11.374 14.608 1.00 37.28 317 LYS A N 1
ATOM 2647 C CA . LYS A 1 317 ? -7.089 -10.501 13.630 1.00 37.28 317 LYS A CA 1
ATOM 2648 C C . LYS A 1 317 ? -7.997 -9.438 14.262 1.00 37.28 317 LYS A C 1
ATOM 2650 O O . LYS A 1 317 ? -8.249 -8.424 13.619 1.00 37.28 317 LYS A O 1
ATOM 2655 N N . ALA A 1 318 ? -8.459 -9.640 15.500 1.00 36.31 318 ALA A N 1
ATOM 2656 C CA . ALA A 1 318 ? -9.402 -8.737 16.171 1.00 36.31 318 ALA A CA 1
ATOM 2657 C C . ALA A 1 318 ? -8.732 -7.584 16.950 1.00 36.31 318 ALA A C 1
ATOM 2659 O O . ALA A 1 318 ? -9.415 -6.665 17.376 1.00 36.31 318 ALA A O 1
ATOM 2660 N N . SER A 1 319 ? -7.405 -7.571 17.114 1.00 39.75 319 SER A N 1
ATOM 2661 C CA . SER A 1 319 ? -6.736 -6.646 18.046 1.00 39.75 319 SER A CA 1
ATOM 2662 C C . SER A 1 319 ? -6.415 -5.243 17.508 1.00 39.75 319 SER A C 1
ATOM 2664 O O . SER A 1 319 ? -5.814 -4.451 18.233 1.00 39.75 319 SER A O 1
ATOM 2666 N N . LYS A 1 320 ? -6.784 -4.899 16.267 1.00 41.75 320 LYS A N 1
ATOM 2667 C CA . LYS A 1 320 ? -6.279 -3.674 15.613 1.00 41.75 320 LYS A CA 1
ATOM 2668 C C . LYS A 1 320 ? -7.168 -2.432 15.719 1.00 41.75 320 LYS A C 1
ATOM 2670 O O . LYS A 1 320 ? -6.686 -1.354 15.372 1.00 41.75 320 LYS A O 1
ATOM 2675 N N . GLU A 1 321 ? -8.419 -2.530 16.178 1.00 40.78 321 GLU A N 1
ATOM 2676 C CA . GLU A 1 321 ? -9.360 -1.413 15.976 1.00 40.78 321 GLU A CA 1
ATOM 2677 C C . GLU A 1 321 ? -9.608 -0.497 17.188 1.00 40.78 321 GLU A C 1
ATOM 2679 O O . GLU A 1 321 ? -9.585 0.718 16.975 1.00 40.78 321 GLU A O 1
ATOM 2684 N N . ASN A 1 322 ? -9.642 -0.965 18.444 1.00 49.19 322 ASN A N 1
ATOM 2685 C CA . ASN A 1 322 ? -9.650 -0.052 19.608 1.00 49.19 322 ASN A CA 1
ATOM 2686 C C . ASN A 1 322 ? -8.397 -0.226 20.466 1.00 49.19 322 ASN A C 1
ATOM 2688 O O . ASN A 1 322 ? -7.785 -1.283 20.473 1.00 49.19 322 ASN A O 1
ATOM 2692 N N . ASN A 1 323 ? -7.937 0.822 21.142 1.00 54.72 323 ASN A N 1
ATOM 2693 C CA . ASN A 1 323 ? -6.604 0.842 21.753 1.00 54.72 323 ASN A CA 1
ATOM 2694 C C . ASN A 1 323 ? -6.580 0.333 23.215 1.00 54.72 323 ASN A C 1
ATOM 2696 O O . ASN A 1 323 ? -5.684 0.704 23.956 1.00 54.72 323 ASN A O 1
ATOM 2700 N N . VAL A 1 324 ? -7.528 -0.500 23.661 1.00 53.91 324 VAL A N 1
ATOM 2701 C CA . VAL A 1 324 ? -7.437 -1.108 25.006 1.00 53.91 324 VAL A CA 1
ATOM 2702 C C . VAL A 1 324 ? -6.360 -2.200 25.002 1.00 53.91 324 VAL A C 1
ATOM 2704 O O . VAL A 1 324 ? -6.388 -3.084 24.140 1.00 53.91 324 VAL A O 1
ATOM 2707 N N . TYR A 1 325 ? -5.400 -2.153 25.921 1.00 63.06 325 TYR A N 1
ATOM 2708 C CA . TYR A 1 325 ? -4.390 -3.204 26.092 1.00 63.06 325 TYR A CA 1
ATOM 2709 C C . TYR A 1 325 ? -3.983 -3.338 27.557 1.00 63.06 325 TYR A C 1
ATOM 2711 O O . TYR A 1 325 ? -4.202 -2.430 28.356 1.00 63.06 325 TYR A O 1
ATOM 2719 N N . VAL A 1 326 ? -3.431 -4.499 27.904 1.00 62.47 326 VAL A N 1
ATOM 2720 C CA . VAL A 1 326 ? -3.058 -4.830 29.278 1.00 62.47 326 VAL A CA 1
ATOM 2721 C C . VAL A 1 326 ? -1.557 -5.041 29.337 1.00 62.47 326 VAL A C 1
ATOM 2723 O O . VAL A 1 326 ? -1.043 -5.924 28.648 1.00 62.47 326 VAL A O 1
ATOM 2726 N N . ASP A 1 327 ? -0.884 -4.252 30.165 1.00 65.50 327 ASP A N 1
ATOM 2727 C CA . ASP A 1 327 ? 0.518 -4.472 30.502 1.00 65.50 327 ASP A CA 1
ATOM 2728 C C . ASP A 1 327 ? 0.613 -5.307 31.778 1.00 65.50 327 ASP A C 1
ATOM 2730 O O . ASP A 1 327 ? -0.258 -5.246 32.649 1.00 65.50 327 ASP A O 1
ATOM 2734 N N . ARG A 1 328 ? 1.686 -6.089 31.909 1.00 64.69 328 ARG A N 1
ATOM 2735 C CA . ARG A 1 328 ? 2.033 -6.719 33.184 1.00 64.69 328 ARG A CA 1
ATOM 2736 C C . ARG A 1 328 ? 3.136 -5.930 33.848 1.00 64.69 328 ARG A C 1
ATOM 2738 O O . ARG A 1 328 ? 4.189 -5.737 33.247 1.00 64.69 328 ARG A O 1
ATOM 2745 N N . ASN A 1 329 ? 2.916 -5.565 35.102 1.00 59.34 329 ASN A N 1
ATOM 2746 C CA . ASN A 1 329 ? 3.957 -4.997 35.936 1.00 59.34 329 ASN A CA 1
ATOM 2747 C C . ASN A 1 329 ? 3.890 -5.620 37.331 1.00 59.34 329 ASN A C 1
ATOM 2749 O O . ASN A 1 329 ? 2.850 -5.550 37.978 1.00 59.34 329 ASN A O 1
ATOM 2753 N N . GLU A 1 330 ? 4.969 -6.279 37.761 1.00 57.41 330 GLU A N 1
ATOM 2754 C CA . GLU A 1 330 ? 5.125 -6.817 39.127 1.00 57.41 330 GLU A CA 1
ATOM 2755 C C . GLU A 1 330 ? 3.920 -7.637 39.650 1.00 57.41 330 GLU A C 1
ATOM 2757 O O . GLU A 1 330 ? 3.509 -7.527 40.802 1.00 57.41 330 GLU A O 1
ATOM 2762 N N . GLY A 1 331 ? 3.315 -8.467 38.792 1.00 57.69 331 GLY A N 1
ATOM 2763 C CA . GLY A 1 331 ? 2.165 -9.308 39.161 1.00 57.69 331 GLY A CA 1
ATOM 2764 C C . GLY A 1 331 ? 0.798 -8.609 39.125 1.00 57.69 331 GLY A C 1
ATOM 2765 O O . GLY A 1 331 ? -0.213 -9.257 39.393 1.00 57.69 331 GLY A O 1
ATOM 2766 N N . LYS A 1 332 ? 0.740 -7.328 38.745 1.00 64.56 332 LYS A N 1
ATOM 2767 C CA . LYS A 1 332 ? -0.495 -6.579 38.469 1.00 64.56 332 LYS A CA 1
ATOM 2768 C C . LYS A 1 332 ? -0.747 -6.444 36.966 1.00 64.56 332 LYS A C 1
ATOM 2770 O O . LYS A 1 332 ? 0.192 -6.426 36.164 1.00 64.56 332 LYS A O 1
ATOM 2775 N N . PHE A 1 333 ? -2.023 -6.336 36.597 1.00 75.19 333 PHE A N 1
ATOM 2776 C CA . PHE A 1 333 ? -2.463 -6.063 35.231 1.00 75.19 333 PHE A CA 1
ATOM 2777 C C . PHE A 1 333 ? -2.826 -4.587 35.104 1.00 75.19 333 PHE A C 1
ATOM 2779 O O . PHE A 1 333 ? -3.757 -4.127 35.754 1.00 75.19 333 PHE A O 1
ATOM 2786 N N . ILE A 1 334 ? -2.113 -3.846 34.262 1.00 76.06 334 ILE A N 1
ATOM 2787 C CA . ILE A 1 334 ? -2.409 -2.437 33.995 1.00 76.06 334 ILE A CA 1
ATOM 2788 C C . ILE A 1 334 ? -3.286 -2.381 32.754 1.00 76.06 334 ILE A C 1
ATOM 2790 O O . ILE A 1 334 ? -2.804 -2.577 31.637 1.00 76.06 334 ILE A O 1
ATOM 2794 N N . LEU A 1 335 ? -4.578 -2.133 32.944 1.00 77.12 335 LEU A N 1
ATOM 2795 C CA . LEU A 1 335 ? -5.510 -1.902 31.852 1.00 77.12 335 LEU A CA 1
ATOM 2796 C C . LEU A 1 335 ? -5.356 -0.457 31.364 1.00 77.12 335 LEU A C 1
ATOM 2798 O O . LEU A 1 335 ? -5.693 0.485 32.077 1.00 77.12 335 LEU A O 1
ATOM 2802 N N . ASN A 1 336 ? -4.862 -0.287 30.140 1.00 72.38 336 ASN A N 1
ATOM 2803 C CA . ASN A 1 336 ? -4.806 1.005 29.467 1.00 72.38 336 ASN A CA 1
ATOM 2804 C C . ASN A 1 336 ? -6.128 1.221 28.720 1.00 72.38 336 ASN A C 1
ATOM 2806 O O . ASN A 1 336 ? -6.406 0.540 27.729 1.00 72.38 336 ASN A O 1
ATOM 2810 N N . VAL A 1 337 ? -6.950 2.153 29.202 1.00 70.06 337 VAL A N 1
ATOM 2811 C CA . VAL A 1 337 ? -8.266 2.487 28.645 1.00 70.06 337 VAL A CA 1
ATOM 2812 C C . VAL A 1 337 ? -8.193 3.854 27.967 1.00 70.06 337 VAL A C 1
ATOM 2814 O O . VAL A 1 337 ? -7.890 4.834 28.637 1.00 70.06 337 VAL A O 1
ATOM 2817 N N . PRO A 1 338 ? -8.464 3.961 26.658 1.00 69.81 338 PRO A N 1
ATOM 2818 C CA . PRO A 1 338 ? -8.622 5.248 25.986 1.00 69.81 338 PRO A CA 1
ATOM 2819 C C . PRO A 1 338 ? -9.588 6.198 26.713 1.00 69.81 338 PRO A C 1
ATOM 2821 O O . PRO A 1 338 ? -10.623 5.755 27.207 1.00 69.81 338 PRO A O 1
ATOM 2824 N N . LEU A 1 339 ? -9.291 7.502 26.728 1.00 69.06 339 LEU A N 1
ATOM 2825 C CA . LEU A 1 339 ? -10.144 8.532 27.351 1.00 69.06 339 LEU A CA 1
ATOM 2826 C C . LEU A 1 339 ? -11.577 8.606 26.792 1.00 69.06 339 LEU A C 1
ATOM 2828 O O . LEU A 1 339 ? -12.433 9.208 27.416 1.00 69.06 339 LEU A O 1
ATOM 2832 N N . ASP A 1 340 ? -11.861 8.056 25.613 1.00 67.25 340 ASP A N 1
ATOM 2833 C CA . ASP A 1 340 ? -13.218 7.969 25.057 1.00 67.25 340 ASP A CA 1
ATOM 2834 C C . ASP A 1 340 ? -13.994 6.734 25.548 1.00 67.25 340 ASP A C 1
ATOM 2836 O O . ASP A 1 340 ? -15.216 6.672 25.407 1.00 67.25 340 ASP A O 1
ATOM 2840 N N . LEU A 1 341 ? -13.296 5.755 26.133 1.00 68.56 341 LEU A N 1
ATOM 2841 C CA . LEU A 1 341 ? -13.868 4.531 26.695 1.00 68.56 341 LEU A CA 1
ATOM 2842 C C . LEU A 1 341 ? -13.976 4.564 28.229 1.00 68.56 341 LEU A C 1
ATOM 2844 O O . LEU A 1 341 ? -14.657 3.707 28.796 1.00 68.56 341 LEU A O 1
ATOM 2848 N N . ASP A 1 342 ? -13.355 5.539 28.895 1.00 72.19 342 ASP A N 1
ATOM 2849 C CA . ASP A 1 342 ? -13.286 5.658 30.358 1.00 72.19 342 ASP A CA 1
ATOM 2850 C C . ASP A 1 342 ? -14.656 5.654 31.044 1.00 72.19 342 ASP A C 1
ATOM 2852 O O . ASP A 1 342 ? -14.843 4.964 32.036 1.00 72.19 342 ASP A O 1
ATOM 2856 N N . LYS A 1 343 ? -15.628 6.365 30.473 1.00 74.94 343 LYS A N 1
ATOM 2857 C CA . LYS A 1 343 ? -17.013 6.462 30.945 1.00 74.94 343 LYS A CA 1
ATOM 2858 C C . LYS A 1 343 ? -17.884 5.334 30.419 1.00 74.94 343 LYS A C 1
ATOM 2860 O O . LYS A 1 343 ? -18.950 5.061 30.963 1.00 74.94 343 LYS A O 1
ATOM 2865 N N . ILE A 1 344 ? -17.461 4.679 29.341 1.00 74.75 344 ILE A N 1
ATOM 2866 C CA . ILE A 1 344 ? -18.225 3.590 28.734 1.00 74.75 344 ILE A CA 1
ATOM 2867 C C . ILE A 1 344 ? -18.074 2.317 29.563 1.00 74.75 344 ILE A C 1
ATOM 2869 O O . ILE A 1 344 ? -19.065 1.623 29.762 1.00 74.75 344 ILE A O 1
ATOM 2873 N N . ILE A 1 345 ? -16.884 2.024 30.091 1.00 79.38 345 ILE A N 1
ATOM 2874 C CA . ILE A 1 345 ? -16.672 0.824 30.913 1.00 79.38 345 ILE A CA 1
ATOM 2875 C C . ILE A 1 345 ? -17.552 0.814 32.180 1.00 79.38 345 ILE A C 1
ATOM 2877 O O . ILE A 1 345 ? -18.254 -0.179 32.374 1.00 79.38 345 ILE A O 1
ATOM 2881 N N . PRO A 1 346 ? -17.626 1.889 32.986 1.00 81.19 346 PRO A N 1
ATOM 2882 C CA . PRO A 1 346 ? -18.582 1.998 34.085 1.00 81.19 346 PRO A CA 1
ATOM 2883 C C . PRO A 1 346 ? -20.019 1.742 33.644 1.00 81.19 346 PRO A C 1
ATOM 2885 O O . PRO A 1 346 ? -20.685 0.906 34.238 1.00 81.19 346 PRO A O 1
ATOM 2888 N N . ASN A 1 347 ? -20.463 2.337 32.531 1.00 74.75 347 ASN A N 1
ATOM 2889 C CA . ASN A 1 347 ? -21.806 2.093 31.995 1.00 74.75 347 ASN A CA 1
ATOM 2890 C C . ASN A 1 347 ? -22.040 0.619 31.622 1.00 74.75 347 ASN A C 1
ATOM 2892 O O . ASN A 1 347 ? -23.153 0.121 31.776 1.00 74.75 347 ASN A O 1
ATOM 2896 N N . ILE A 1 348 ? -21.025 -0.099 31.128 1.00 78.56 348 ILE A N 1
ATOM 2897 C CA . ILE A 1 348 ? -21.113 -1.543 30.845 1.00 78.56 348 ILE A CA 1
ATOM 2898 C C . ILE A 1 348 ? -21.309 -2.318 32.152 1.00 78.56 348 ILE A C 1
ATOM 2900 O O . ILE A 1 348 ? -22.175 -3.192 32.227 1.00 78.56 348 ILE A O 1
ATOM 2904 N N . ILE A 1 349 ? -20.535 -1.982 33.183 1.00 79.62 349 ILE A N 1
ATOM 2905 C CA . ILE A 1 349 ? -20.609 -2.626 34.497 1.00 79.62 349 ILE A CA 1
ATOM 2906 C C . ILE A 1 349 ? -21.941 -2.310 35.190 1.00 79.62 349 ILE A C 1
ATOM 2908 O O . ILE A 1 349 ? -22.584 -3.210 35.723 1.00 79.62 349 ILE A O 1
ATOM 2912 N N . GLU A 1 350 ? -22.404 -1.066 35.129 1.00 73.19 350 GLU A N 1
ATOM 2913 C CA . GLU A 1 350 ? -23.717 -0.650 35.619 1.00 73.19 350 GLU A CA 1
ATOM 2914 C C . GLU A 1 350 ? -24.847 -1.325 34.847 1.00 73.19 350 GLU A C 1
ATOM 2916 O O . GLU A 1 350 ? -25.812 -1.772 35.454 1.00 73.19 350 GLU A O 1
ATOM 2921 N N . THR A 1 351 ? -24.724 -1.465 33.523 1.00 70.44 351 THR A N 1
ATOM 2922 C CA . THR A 1 351 ? -25.685 -2.223 32.710 1.00 70.44 351 THR A CA 1
ATOM 2923 C C . THR A 1 351 ? -25.741 -3.672 33.185 1.00 70.44 351 THR A C 1
ATOM 2925 O O . THR A 1 351 ? -26.827 -4.216 33.368 1.00 70.44 351 THR A O 1
ATOM 2928 N N . TYR A 1 352 ? -24.587 -4.292 33.445 1.00 73.75 352 TYR A N 1
ATOM 2929 C CA . TYR A 1 352 ? -24.535 -5.624 34.037 1.00 73.75 352 TYR A CA 1
ATOM 2930 C C . TYR A 1 352 ? -25.213 -5.654 35.410 1.00 73.75 352 TYR A C 1
ATOM 2932 O O . TYR A 1 352 ? -26.098 -6.478 35.614 1.00 73.75 352 TYR A O 1
ATOM 2940 N N . LEU A 1 353 ? -24.882 -4.729 36.320 1.00 68.50 353 LEU A N 1
ATOM 2941 C CA . LEU A 1 353 ? -25.527 -4.617 37.633 1.00 68.50 353 LEU A CA 1
ATOM 2942 C C . LEU A 1 353 ? -27.028 -4.389 37.529 1.00 68.50 353 LEU A C 1
ATOM 2944 O O . LEU A 1 353 ? -27.774 -4.895 38.356 1.00 68.50 353 LEU A O 1
ATOM 2948 N N . TYR A 1 354 ? -27.488 -3.646 36.535 1.00 62.25 354 TYR A N 1
ATOM 2949 C CA . TYR A 1 354 ? -28.897 -3.392 36.300 1.00 62.25 354 TYR A CA 1
ATOM 2950 C C . TYR A 1 354 ? -29.639 -4.676 35.936 1.00 62.25 354 TYR A C 1
ATOM 2952 O O . TYR A 1 354 ? -30.670 -4.976 36.535 1.00 62.25 354 TYR A O 1
ATOM 2960 N N . PHE A 1 355 ? -29.076 -5.468 35.018 1.00 58.25 355 PHE A N 1
ATOM 2961 C CA . PHE A 1 355 ? -29.570 -6.813 34.715 1.00 58.25 355 PHE A CA 1
ATOM 2962 C C . PHE A 1 355 ? -29.413 -7.773 35.904 1.00 58.25 355 PHE A C 1
ATOM 2964 O O . PHE A 1 355 ? -30.199 -8.705 36.039 1.00 58.25 355 PHE A O 1
ATOM 2971 N N . TYR A 1 356 ? -28.425 -7.542 36.772 1.00 58.81 356 TYR A N 1
ATOM 2972 C CA . TYR A 1 356 ? -28.141 -8.381 37.934 1.00 58.81 356 TYR A CA 1
ATOM 2973 C C . TYR A 1 356 ? -29.055 -8.094 39.138 1.00 58.81 356 TYR A C 1
ATOM 2975 O O . TYR A 1 356 ? -29.462 -9.018 39.826 1.00 58.81 356 TYR A O 1
ATOM 2983 N N . THR A 1 357 ? -29.367 -6.822 39.415 1.00 53.53 357 THR A N 1
ATOM 2984 C CA . THR A 1 357 ? -30.025 -6.345 40.655 1.00 53.53 357 THR A CA 1
ATOM 2985 C C . THR A 1 357 ? -31.492 -5.932 40.479 1.00 53.53 357 THR A C 1
ATOM 2987 O O . THR A 1 357 ? -32.183 -5.765 41.481 1.00 53.53 357 THR A O 1
ATOM 2990 N N . TRP A 1 358 ? -31.939 -5.755 39.231 1.00 58.47 358 TRP A N 1
ATOM 2991 C CA . TRP A 1 358 ? -33.282 -5.406 38.740 1.00 58.47 358 TRP A CA 1
ATOM 2992 C C . TRP A 1 358 ? -34.310 -4.812 39.739 1.00 58.47 358 TRP A C 1
ATOM 2994 O O . TRP A 1 358 ? -35.072 -5.533 40.382 1.00 58.47 358 TRP A O 1
ATOM 3004 N N . ASP A 1 359 ? -34.423 -3.471 39.776 1.00 44.12 359 ASP A N 1
ATOM 3005 C CA . ASP A 1 359 ? -35.567 -2.734 40.358 1.00 44.12 359 ASP A CA 1
ATOM 3006 C C . ASP A 1 359 ? -36.533 -2.244 39.253 1.00 44.12 359 ASP A C 1
ATOM 3008 O O . ASP A 1 359 ? -36.156 -1.489 38.349 1.00 44.12 359 ASP A O 1
ATOM 3012 N N . ASN A 1 360 ? -37.805 -2.649 39.357 1.00 40.09 360 ASN A N 1
ATOM 3013 C CA . ASN A 1 360 ? -38.901 -2.406 38.408 1.00 40.09 360 ASN A CA 1
ATOM 3014 C C . ASN A 1 360 ? -39.110 -0.928 38.012 1.00 40.09 360 ASN A C 1
ATOM 3016 O O . ASN A 1 360 ? -39.598 -0.647 36.915 1.00 40.09 360 ASN A O 1
ATOM 3020 N N . LYS A 1 361 ? -38.765 0.045 38.869 1.00 40.31 361 LYS A N 1
ATOM 3021 C CA . LYS A 1 361 ? -39.072 1.473 38.627 1.00 40.31 361 LYS A CA 1
ATOM 3022 C C . LYS A 1 361 ? -38.160 2.158 37.607 1.00 40.31 361 LYS A C 1
ATOM 3024 O O . LYS A 1 361 ? -38.578 3.116 36.957 1.00 40.31 361 LYS A O 1
ATOM 3029 N N . SER A 1 362 ? -36.935 1.673 37.433 1.00 42.88 362 SER A N 1
ATOM 3030 C CA . SER A 1 362 ? -35.930 2.326 36.583 1.00 42.88 362 SER A CA 1
ATOM 3031 C C . SER A 1 362 ? -36.088 1.980 35.096 1.00 42.88 362 SER A C 1
ATOM 3033 O O . SER A 1 362 ? -35.667 2.752 34.236 1.00 42.88 362 SER A O 1
ATOM 3035 N N . ILE A 1 363 ? -36.739 0.854 34.776 1.00 40.28 363 ILE A N 1
ATOM 3036 C CA . ILE A 1 363 ? -36.965 0.370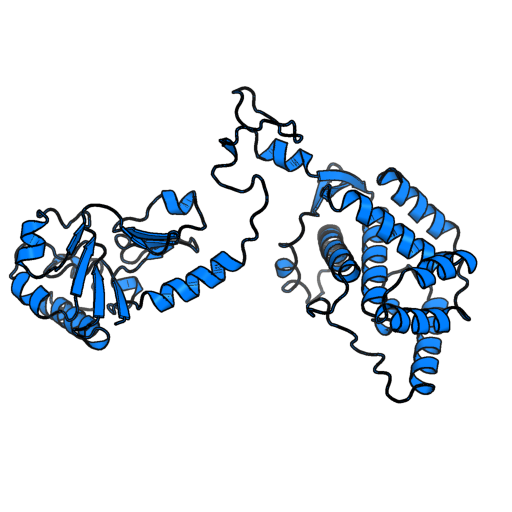 33.399 1.00 40.28 363 ILE A CA 1
ATOM 3037 C C . ILE A 1 363 ? -37.963 1.266 32.663 1.00 40.28 363 ILE A C 1
ATOM 3039 O O . ILE A 1 363 ? -37.734 1.617 31.509 1.00 40.28 363 ILE A O 1
ATOM 3043 N N . VAL A 1 364 ? -39.009 1.740 33.345 1.00 37.59 364 VAL A N 1
ATOM 3044 C CA . VAL A 1 364 ? -40.007 2.670 32.778 1.00 37.59 364 VAL A CA 1
ATOM 3045 C C . VAL A 1 364 ? -39.353 3.952 32.247 1.00 37.59 364 VAL A C 1
ATOM 3047 O O .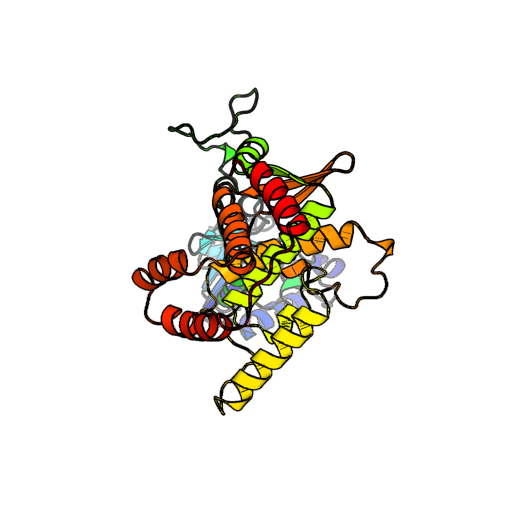 VAL A 1 364 ? -39.786 4.497 31.236 1.00 37.59 364 VAL A O 1
ATOM 3050 N N . LYS A 1 365 ? -38.257 4.393 32.874 1.00 38.09 365 LYS A N 1
ATOM 3051 C CA . LYS A 1 365 ? -37.520 5.601 32.484 1.00 38.09 365 LYS A CA 1
ATOM 3052 C C . LYS A 1 365 ? -36.658 5.400 31.227 1.00 38.09 365 LYS A C 1
ATOM 3054 O O . LYS A 1 365 ? -36.518 6.328 30.434 1.00 38.09 365 LYS A O 1
ATOM 3059 N N . ILE A 1 366 ? -36.119 4.192 31.025 1.00 37.59 366 ILE A N 1
ATOM 3060 C CA . ILE A 1 366 ? -35.405 3.791 29.797 1.00 37.59 366 ILE A CA 1
ATOM 3061 C C . ILE A 1 366 ? -36.410 3.553 28.655 1.00 37.59 366 ILE A C 1
ATOM 3063 O O . ILE A 1 366 ? -36.176 3.982 27.524 1.00 37.59 366 ILE A O 1
ATOM 3067 N N . ILE A 1 367 ? -37.572 2.962 28.967 1.00 37.38 367 ILE A N 1
ATOM 3068 C CA . ILE A 1 367 ? -38.690 2.733 28.035 1.00 37.38 367 ILE A CA 1
ATOM 3069 C C . ILE A 1 367 ? -39.139 4.041 27.369 1.00 37.38 367 ILE A C 1
ATOM 3071 O O . ILE A 1 367 ? -39.344 4.067 26.159 1.00 37.38 367 ILE A O 1
ATOM 3075 N N . THR A 1 368 ? -39.240 5.141 28.118 1.00 38.03 368 THR A N 1
ATOM 3076 C CA . THR A 1 368 ? -39.724 6.426 27.583 1.00 38.03 368 THR A CA 1
ATOM 3077 C C . THR A 1 368 ? -38.769 7.141 26.617 1.00 38.03 368 THR A C 1
ATOM 3079 O O . THR A 1 368 ? -39.209 8.064 25.939 1.00 38.03 368 THR A O 1
ATOM 3082 N N . ASN A 1 369 ? -37.498 6.725 26.514 1.00 37.00 369 ASN A N 1
ATOM 3083 C CA . ASN A 1 369 ? -36.458 7.437 25.750 1.00 37.00 369 ASN A CA 1
ATOM 3084 C C . ASN A 1 369 ? -35.870 6.650 24.558 1.00 37.00 369 ASN A C 1
ATOM 3086 O O . ASN A 1 369 ? -34.910 7.115 23.947 1.00 37.00 369 ASN A O 1
ATOM 3090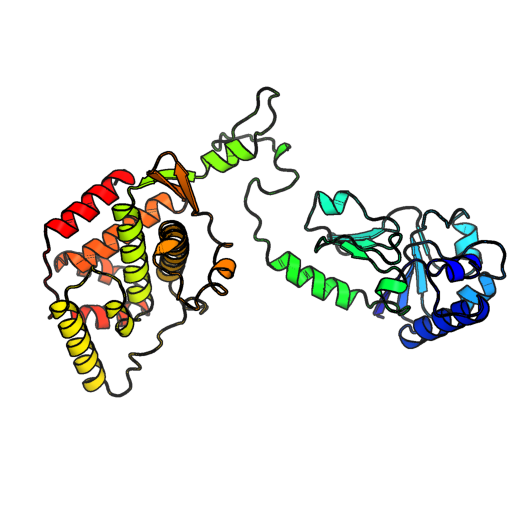 N N . SER A 1 370 ? -36.413 5.476 24.222 1.00 37.22 370 SER A N 1
ATOM 3091 C CA . SER A 1 370 ? -35.838 4.565 23.217 1.00 37.22 370 SER A CA 1
ATOM 3092 C C . SER A 1 370 ? -36.615 4.541 21.889 1.00 37.22 370 SER A C 1
ATOM 3094 O O . SER A 1 370 ? -37.804 4.851 21.817 1.00 37.22 370 SER A O 1
ATOM 3096 N N . SER A 1 371 ? -35.918 4.217 20.799 1.00 40.78 371 SER A N 1
ATOM 3097 C CA . SER A 1 371 ? -36.437 4.179 19.424 1.00 40.78 371 SER A CA 1
ATOM 3098 C C . SER A 1 371 ? -37.199 2.877 19.106 1.00 40.78 371 SER A C 1
ATOM 3100 O O . SER A 1 371 ? -37.028 1.859 19.771 1.00 40.78 371 SER A O 1
ATOM 3102 N N . LYS A 1 372 ? -38.012 2.861 18.035 1.00 39.28 372 LYS A N 1
ATOM 3103 C CA . LYS A 1 372 ? -38.893 1.726 17.653 1.00 39.28 372 LYS A CA 1
ATOM 3104 C C . LYS A 1 372 ? -38.212 0.348 17.519 1.00 39.28 372 LYS A C 1
ATOM 3106 O O . LYS A 1 372 ? -38.886 -0.663 17.676 1.00 39.28 372 LYS A O 1
ATOM 3111 N N . ASN A 1 373 ? -36.912 0.285 17.217 1.00 41.56 373 ASN A N 1
ATOM 3112 C CA . ASN A 1 373 ? -36.179 -0.989 17.126 1.00 41.56 373 ASN A CA 1
ATOM 3113 C C . ASN A 1 373 ? -35.712 -1.509 18.498 1.00 41.56 373 ASN A C 1
ATOM 3115 O O . ASN A 1 373 ? -35.503 -2.710 18.656 1.00 41.56 373 ASN A O 1
ATOM 3119 N N . GLU A 1 374 ? -35.584 -0.637 19.499 1.00 42.97 374 GLU A N 1
ATOM 3120 C CA . GLU A 1 374 ? -35.249 -1.017 20.877 1.00 42.97 374 GLU A CA 1
ATOM 3121 C C . GLU A 1 374 ? -36.471 -1.601 21.598 1.00 42.97 374 GLU A C 1
ATOM 3123 O O . GLU A 1 374 ? -36.321 -2.488 22.435 1.00 42.97 374 GLU A O 1
ATOM 3128 N N . THR A 1 375 ? -37.685 -1.205 21.196 1.00 40.12 375 THR A N 1
ATOM 3129 C CA . THR A 1 375 ? -38.962 -1.683 21.751 1.00 40.12 375 THR A CA 1
ATOM 3130 C C . THR A 1 375 ? -39.126 -3.208 21.662 1.00 40.12 375 THR A C 1
ATOM 3132 O O . THR A 1 375 ? -39.606 -3.822 22.607 1.00 40.12 375 THR A O 1
ATOM 3135 N N . TYR A 1 376 ? -38.652 -3.847 20.586 1.00 43.62 376 TYR A N 1
ATOM 3136 C CA . TYR A 1 376 ? -38.743 -5.305 20.398 1.00 43.62 376 TYR A CA 1
ATOM 3137 C C . TYR A 1 376 ? -37.755 -6.100 21.274 1.00 43.62 376 TYR A C 1
ATOM 3139 O O . TYR A 1 376 ? -38.082 -7.163 21.804 1.00 43.62 376 TYR A O 1
ATOM 3147 N N . LEU A 1 377 ? -36.533 -5.584 21.458 1.00 45.03 377 LEU A N 1
ATOM 3148 C CA . LEU A 1 377 ? -35.555 -6.165 22.384 1.00 45.03 377 LEU A CA 1
ATOM 3149 C C . LEU A 1 377 ? -36.038 -5.995 23.835 1.00 45.03 377 LEU A C 1
ATOM 3151 O O . LEU A 1 377 ? -35.927 -6.915 24.641 1.00 45.03 377 LEU A O 1
ATOM 3155 N N . LEU A 1 378 ? -36.640 -4.839 24.131 1.00 46.84 378 LEU A N 1
ATOM 3156 C CA . LEU A 1 378 ? -37.265 -4.517 25.410 1.00 46.84 378 LEU A CA 1
ATOM 3157 C C . LEU A 1 378 ? -38.466 -5.415 25.715 1.00 46.84 378 LEU A C 1
ATOM 3159 O O . LEU A 1 378 ? -38.550 -5.888 26.838 1.00 46.84 378 LEU A O 1
ATOM 3163 N N . GLU A 1 379 ? -39.341 -5.731 24.754 1.00 46.38 379 GLU A N 1
ATOM 3164 C CA . GLU A 1 379 ? -40.439 -6.702 24.937 1.00 46.38 379 GLU A CA 1
ATOM 3165 C C . GLU A 1 379 ? -39.931 -8.108 25.288 1.00 46.38 379 GLU A C 1
ATOM 3167 O O . GLU A 1 379 ? -40.507 -8.782 26.143 1.00 46.38 379 GLU A O 1
ATOM 3172 N N . ARG A 1 380 ? -38.813 -8.542 24.692 1.00 51.12 380 ARG A N 1
ATOM 3173 C CA . ARG A 1 380 ? -38.162 -9.812 25.060 1.00 51.12 380 ARG A CA 1
ATOM 3174 C C . ARG A 1 380 ? -37.537 -9.764 26.453 1.00 51.12 380 ARG A C 1
ATOM 3176 O O . ARG A 1 380 ? -37.627 -10.739 27.190 1.00 51.12 380 ARG A O 1
ATOM 3183 N N . ILE A 1 381 ? -36.940 -8.634 26.831 1.00 49.34 381 ILE A N 1
ATOM 3184 C CA . ILE A 1 381 ? -36.415 -8.408 28.184 1.00 49.34 381 ILE A CA 1
ATOM 3185 C C . ILE A 1 381 ? -37.567 -8.357 29.207 1.00 49.34 381 ILE A C 1
ATOM 3187 O O . ILE A 1 381 ? -37.448 -8.955 30.271 1.00 49.34 381 ILE A O 1
ATOM 3191 N N . LEU A 1 382 ? -38.703 -7.735 28.862 1.00 47.78 382 LEU A N 1
ATOM 3192 C CA . LEU A 1 382 ? -39.939 -7.687 29.657 1.00 47.78 382 LEU A CA 1
ATOM 3193 C C . LEU A 1 382 ? -40.532 -9.091 29.884 1.00 47.78 382 LEU A C 1
ATOM 3195 O O . LEU A 1 382 ? -41.051 -9.367 30.956 1.00 47.78 382 LEU A O 1
ATOM 3199 N N . GLN A 1 383 ? -40.413 -10.016 28.926 1.00 48.09 383 GLN A N 1
ATOM 3200 C CA . GLN A 1 383 ? -40.835 -11.414 29.122 1.00 48.09 383 GLN A CA 1
ATOM 3201 C C . GLN A 1 383 ? -39.915 -12.195 30.070 1.00 48.09 383 GLN A C 1
ATOM 3203 O O . GLN A 1 383 ? -40.393 -13.060 30.804 1.00 48.09 383 GLN A O 1
ATOM 3208 N N . LEU A 1 384 ? -38.623 -11.858 30.109 1.00 47.88 384 LEU A N 1
ATOM 3209 C CA . LEU A 1 384 ? -37.680 -12.407 31.087 1.00 47.88 384 LEU A CA 1
ATOM 3210 C C . LEU A 1 384 ? -37.928 -11.838 32.505 1.00 47.88 384 LEU A C 1
ATOM 3212 O O . LEU A 1 384 ? -37.638 -12.521 33.481 1.00 47.88 384 LEU A O 1
ATOM 3216 N N . GLN A 1 385 ? -38.535 -10.650 32.658 1.00 43.72 385 GLN A N 1
ATOM 3217 C CA . GLN A 1 385 ? -38.775 -9.996 33.964 1.00 43.72 385 GLN A CA 1
ATOM 3218 C C . GLN A 1 385 ? -39.548 -10.831 34.990 1.00 43.72 385 GLN A C 1
ATOM 3220 O O . GLN A 1 385 ? -39.350 -10.644 36.186 1.00 43.72 385 GLN A O 1
ATOM 3225 N N . ASN A 1 386 ? -40.424 -11.743 34.561 1.00 44.19 386 ASN A N 1
ATOM 3226 C CA . ASN A 1 386 ? -41.222 -12.542 35.498 1.00 44.19 386 ASN A CA 1
ATOM 3227 C C . ASN A 1 386 ? -40.425 -13.659 36.192 1.00 44.19 386 ASN A C 1
ATOM 3229 O O . ASN A 1 386 ? -40.958 -14.302 37.094 1.00 44.19 386 ASN A O 1
ATOM 3233 N N . TYR A 1 387 ? -39.176 -13.901 35.785 1.00 42.44 387 TYR A N 1
ATOM 3234 C CA . TYR A 1 387 ? -38.437 -15.102 36.175 1.00 42.44 387 TYR A CA 1
ATOM 3235 C C . TYR A 1 387 ? -37.075 -14.835 36.832 1.00 42.44 387 TYR A C 1
ATOM 3237 O O . TYR A 1 387 ? -36.512 -15.746 37.431 1.00 42.44 387 TYR A O 1
ATOM 3245 N N . PHE A 1 388 ? -36.538 -13.614 36.754 1.00 45.06 388 PHE A N 1
ATOM 3246 C CA . PHE A 1 388 ? -35.194 -13.298 37.247 1.00 45.06 388 PHE A CA 1
ATOM 3247 C C . PHE A 1 388 ? -35.253 -12.374 38.468 1.00 45.06 388 PHE A C 1
ATOM 3249 O O . PHE A 1 388 ? -35.343 -11.158 38.334 1.00 45.06 388 PHE A O 1
ATOM 3256 N N . VAL A 1 389 ? -35.141 -12.947 39.669 1.00 44.47 389 VAL A N 1
ATOM 3257 C CA . VAL A 1 389 ? -34.752 -12.207 40.881 1.00 44.47 389 VAL A CA 1
ATOM 3258 C C . VAL A 1 389 ? -33.515 -12.891 41.445 1.00 44.47 389 VAL A C 1
ATOM 3260 O O . VAL A 1 389 ? -33.616 -13.922 42.106 1.00 44.47 389 VAL A O 1
ATOM 3263 N N . PHE A 1 390 ? -32.340 -12.326 41.175 1.00 53.31 390 PHE A N 1
ATOM 3264 C CA . PHE A 1 390 ? -31.067 -12.892 41.610 1.00 53.31 390 PHE A CA 1
ATOM 3265 C C . PHE A 1 390 ? -30.332 -11.903 42.511 1.00 53.31 390 PHE A C 1
ATOM 3267 O O . PHE A 1 390 ? -30.077 -10.764 42.141 1.00 53.31 390 PHE A O 1
ATOM 3274 N N . LYS A 1 391 ? -30.000 -12.331 43.730 1.00 53.38 391 LYS A N 1
ATOM 3275 C CA . LYS A 1 391 ? -29.150 -11.573 44.653 1.00 53.38 391 LYS A CA 1
ATOM 3276 C C . LYS A 1 391 ? -28.047 -12.488 45.165 1.00 53.38 391 LYS A C 1
ATOM 3278 O O . LYS A 1 391 ? -28.297 -13.315 46.034 1.00 53.38 391 LYS A O 1
ATOM 3283 N N . ASN A 1 392 ? -26.835 -12.320 44.645 1.00 63.31 392 ASN A N 1
ATOM 3284 C CA . ASN A 1 392 ? -25.623 -12.806 45.297 1.00 63.31 392 ASN A CA 1
ATOM 3285 C C . ASN A 1 392 ? -24.841 -11.590 45.806 1.00 63.31 392 ASN A C 1
ATOM 3287 O O . ASN A 1 392 ? -24.267 -10.834 45.019 1.00 63.31 392 ASN A O 1
ATOM 3291 N N . GLU A 1 393 ? -24.855 -11.377 47.120 1.00 66.12 393 GLU A N 1
ATOM 3292 C CA . GLU A 1 393 ? -24.200 -10.223 47.746 1.00 66.12 393 GLU A CA 1
ATOM 3293 C C . GLU A 1 393 ? -22.679 -10.229 47.542 1.00 66.12 393 GLU A C 1
ATOM 3295 O O . GLU A 1 393 ? -22.093 -9.168 47.338 1.00 66.12 393 GLU A O 1
ATOM 3300 N N . GLU A 1 394 ? -22.046 -11.407 47.492 1.00 70.81 394 GLU A N 1
ATOM 3301 C CA . GLU A 1 394 ? -20.605 -11.534 47.242 1.00 70.81 394 GLU A CA 1
ATOM 3302 C C . GLU A 1 394 ? -20.237 -11.020 45.843 1.00 70.81 394 GLU A C 1
ATOM 3304 O O . GLU A 1 394 ? -19.218 -10.353 45.651 1.00 70.81 394 GLU A O 1
ATOM 3309 N N . TYR A 1 395 ? -21.088 -11.305 44.856 1.00 69.94 395 TYR A N 1
ATOM 3310 C CA . TYR A 1 395 ? -20.858 -10.897 43.476 1.00 69.94 395 TYR A CA 1
ATOM 3311 C C . TYR A 1 395 ? -21.042 -9.390 43.285 1.00 69.94 395 TYR A C 1
ATOM 3313 O O . TYR A 1 395 ? -20.226 -8.734 42.639 1.00 69.94 395 TYR A O 1
ATOM 3321 N N . ILE A 1 396 ? -22.082 -8.831 43.910 1.00 72.69 396 ILE A N 1
ATOM 3322 C CA . ILE A 1 396 ? -22.332 -7.384 43.932 1.00 72.69 396 ILE A CA 1
ATOM 3323 C C . ILE A 1 396 ? -21.134 -6.650 44.540 1.00 72.69 396 ILE A C 1
ATOM 3325 O O . ILE A 1 396 ? -20.708 -5.628 44.009 1.00 72.69 396 ILE A O 1
ATOM 3329 N N . GLU A 1 397 ? -20.553 -7.191 45.609 1.00 79.56 397 GLU A N 1
ATOM 3330 C CA . GLU A 1 397 ? -19.397 -6.589 46.268 1.00 79.56 397 GLU A CA 1
ATOM 3331 C C . GLU A 1 397 ? -18.134 -6.610 45.392 1.00 79.56 397 GLU A C 1
ATOM 3333 O O . GLU A 1 397 ? -17.413 -5.614 45.321 1.00 79.56 397 GLU A O 1
ATOM 3338 N N . LYS A 1 398 ? -17.884 -7.701 44.652 1.00 82.12 398 LYS A N 1
ATOM 3339 C CA . LYS A 1 398 ? -16.780 -7.759 43.673 1.00 82.12 398 LYS A CA 1
ATOM 3340 C C . LYS A 1 398 ? -16.932 -6.702 42.579 1.00 82.12 398 LYS A C 1
ATOM 3342 O O . LYS A 1 398 ? -15.948 -6.084 42.180 1.00 82.12 398 LYS A O 1
ATOM 3347 N N . ILE A 1 399 ? -18.159 -6.463 42.121 1.00 81.19 399 ILE A N 1
ATOM 3348 C CA . ILE A 1 399 ? -18.434 -5.459 41.089 1.00 81.19 399 ILE A CA 1
ATOM 3349 C C . ILE A 1 399 ? -18.296 -4.036 41.631 1.00 81.19 399 ILE A C 1
ATOM 3351 O O . ILE A 1 399 ? -17.747 -3.184 40.939 1.00 81.19 399 ILE A O 1
ATOM 3355 N N . ARG A 1 400 ? -18.747 -3.772 42.863 1.00 81.94 400 ARG A N 1
ATOM 3356 C CA . ARG A 1 400 ? -18.549 -2.467 43.517 1.00 81.94 400 ARG A CA 1
ATOM 3357 C C . ARG A 1 400 ? -17.070 -2.116 43.622 1.00 81.94 400 ARG A C 1
ATOM 3359 O O . ARG A 1 400 ? -16.675 -1.050 43.170 1.00 81.94 400 ARG A O 1
ATOM 3366 N N . LYS A 1 401 ? -16.243 -3.052 44.101 1.00 85.38 401 LYS A N 1
ATOM 3367 C CA . LYS A 1 401 ? -14.782 -2.874 44.153 1.00 85.38 401 LYS A CA 1
ATOM 3368 C C . LYS A 1 401 ? -14.173 -2.619 42.778 1.00 85.38 401 LYS A C 1
ATOM 3370 O O . LYS A 1 401 ? -13.252 -1.819 42.652 1.00 85.38 401 LYS A O 1
ATOM 3375 N N . LEU A 1 402 ? -14.690 -3.282 41.742 1.00 85.81 402 LEU A N 1
ATOM 3376 C CA . LEU A 1 402 ? -14.256 -3.026 40.374 1.00 85.81 402 LEU A CA 1
ATOM 3377 C C . LEU A 1 402 ? -14.631 -1.606 39.920 1.00 85.81 402 LEU A C 1
ATOM 3379 O O . LEU A 1 402 ? -13.785 -0.942 39.332 1.00 85.81 402 LEU A O 1
ATOM 3383 N N . LEU A 1 403 ? -15.848 -1.129 40.205 1.00 83.75 403 LEU A N 1
ATOM 3384 C CA . LEU A 1 403 ? -16.315 0.223 39.854 1.00 83.75 403 LEU A CA 1
ATOM 3385 C C . LEU A 1 403 ? -15.500 1.332 40.526 1.00 83.75 403 LEU A C 1
ATOM 3387 O O . LEU A 1 403 ? -15.150 2.305 39.858 1.00 83.75 403 LEU A O 1
ATOM 3391 N N . GLU A 1 404 ? -15.103 1.146 41.788 1.00 85.31 404 GLU A N 1
ATOM 3392 C CA . GLU A 1 404 ? -14.256 2.102 42.517 1.00 85.31 404 GLU A CA 1
ATOM 3393 C C . GLU A 1 404 ? -12.940 2.397 41.770 1.00 85.31 404 GLU A C 1
ATOM 3395 O O . GLU A 1 404 ? -12.439 3.521 41.798 1.00 85.31 404 GLU A O 1
ATOM 3400 N N . LYS A 1 405 ? -12.403 1.425 41.017 1.00 82.75 405 LYS A N 1
ATOM 3401 C CA . LYS A 1 405 ? -11.178 1.598 40.212 1.00 82.75 405 LYS A CA 1
ATOM 3402 C C . LYS A 1 405 ? -11.350 2.486 38.985 1.00 82.75 405 LYS A C 1
ATOM 3404 O O . LYS A 1 405 ? -10.359 2.960 38.434 1.00 82.75 405 LYS A O 1
ATOM 3409 N N . PHE A 1 406 ? -12.589 2.710 38.561 1.00 79.25 406 PHE A N 1
ATOM 3410 C CA . PHE A 1 406 ? -12.939 3.627 37.481 1.00 79.25 406 PHE A CA 1
ATOM 3411 C C . PHE A 1 406 ? -13.411 4.992 38.017 1.00 79.25 406 PHE A C 1
ATOM 3413 O O . PHE A 1 406 ? -13.936 5.788 37.243 1.00 79.25 406 PHE A O 1
ATOM 3420 N N . ASN A 1 407 ? -13.208 5.287 39.313 1.00 69.75 407 ASN A N 1
ATOM 3421 C CA . ASN A 1 407 ? -13.678 6.505 39.993 1.00 69.75 407 ASN A CA 1
ATOM 3422 C C . ASN A 1 407 ? -15.197 6.740 39.852 1.00 69.75 407 ASN A C 1
ATOM 3424 O O . ASN A 1 407 ? -15.624 7.883 39.669 1.00 69.75 407 ASN A O 1
ATOM 3428 N N . CYS A 1 408 ? -15.991 5.667 39.887 1.00 55.94 408 CYS A N 1
ATOM 3429 C CA . CYS A 1 408 ? -17.448 5.699 39.734 1.00 55.94 408 CYS A CA 1
ATOM 3430 C C . CYS A 1 408 ? -18.171 5.340 41.030 1.00 55.94 408 CYS A C 1
ATOM 3432 O O . CYS A 1 408 ? -17.676 4.436 41.741 1.00 55.94 408 CYS A O 1
#

Foldseek 3Di:
DFEWEAEALAQPVQCCCVPAVVVDPGSVRSLVVLLVQQPVPAAQDYEYEYQENNHDDDDLLLVSQVSGHYAYAYQYDPRNPDDQVVVVVSPHNYYHPDWDDDPNQEIRHADDDCVCVLPVSRAYEYEDQRVDDDPRLRYHYRYCVSPVSHTHGVVVVVVSSVVVVVVDDDDQLPHSCSQVDDDPDDPQFDADPVRTTPSVNSVLSQWDKFKDALVLLLVLLLLLVQLLCLQQLVLVCNLVSPPPDDPVRSVLSVVLLVVVCVVDPPPPSPGRDDLPDPPRDPSSVVSVLSNLQSVVVNCVVPVVPPPPDPPPPPSVVSNPDADWHWDDDPNITITIHGPVCLVVSLVSLVVSVCQAQPDPPVVVVVVVPDDPVVVVSVVVVVSCVVRDDHDDPVSVVSSVVSSVSSVD